Protein AF-0000000066077209 (afdb_homodimer)

Secondary structure (DSSP, 8-state):
----EE--HHHHHHHHHH-SEEEE--BTTTEETTEEPTTHHHHHHHHHHTT-EEEEEE---SS-HHHHHHHHHHTT--S--GGGEEEHHHHHHHHHHHHHSSSGGG--EEEEES-HHHHHHHHHTT-EETT-TTS-TT--PPEEEEEE---TT-BHHHHHHHHHHHTSTTSEEEES----EEE-TTS-EEE-HHHHHHHHHHHHT-PPEE-STTSTHHHHHHHTTS---GGGEEEEES-IIIIIHHHHHTT-EEEEETTSS--HHHHHHHHHTT-GGGS-SEEES-GGGGGGGT--/----EE--HHHHHHHHHH-SEEEE--BTTTEETTEEPTTHHHHHHHHHHTT-EEEEEE---SS-HHHHHHHHHHTT--S--GGGEEEHHHHHHHHHHHHHSSSGGG--EEEEES-HHHHHHHHHTT-EETT-TTS-TT--PPEEEEEE---TT-BHHHHHHHHHHHTSTTSEEEES----EEE-TTS-EEE-HHHHHHHHHHHHT-PPEE-STTSTHHHHHHHTTS---GGGEEEEES-IIIIIHHHHHTT-EEEEETTSS--HHHHHHHHHTT-GGGS-SEEESSGGGGGGGT--

GO terms:
  GO:0004721 phosphoprotein phosphatase activity (F, IDA)
  GO:0005829 cytosol (C, IDA)
  GO:0006470 protein dephosphorylation (P, IDA)
  GO:0004722 protein serine/threonine phosphatase activity (F, EXP)

Structure (mmCIF, N/CA/C/O backbone):
data_AF-0000000066077209-model_v1
#
loop_
_entity.id
_entity.type
_entity.pdbx_description
1 polymer Chronophin
#
loop_
_atom_site.group_PDB
_atom_site.id
_atom_site.type_symbol
_atom_site.label_atom_id
_atom_site.label_alt_id
_atom_site.label_comp_id
_atom_site.label_asym_id
_atom_site.label_entity_id
_atom_site.label_seq_id
_atom_site.pdbx_PDB_ins_code
_atom_site.Cartn_x
_atom_site.Cartn_y
_atom_site.Cartn_z
_atom_site.occupancy
_atom_site.B_iso_or_equiv
_atom_site.auth_seq_id
_atom_site.auth_comp_id
_atom_site.auth_asym_id
_atom_site.auth_atom_id
_atom_site.pdbx_PDB_model_num
ATOM 1 N N . MET A 1 1 ? -8.75 -13.93 -30.781 1 67.38 1 MET A N 1
ATOM 2 C CA . MET A 1 1 ? -9.109 -12.914 -29.797 1 67.38 1 MET A CA 1
ATOM 3 C C . MET A 1 1 ? -9.945 -13.508 -28.672 1 67.38 1 MET A C 1
ATOM 5 O O . MET A 1 1 ? -10.75 -14.422 -28.906 1 67.38 1 MET A O 1
ATOM 9 N N . ALA A 1 2 ? -9.578 -13.07 -27.375 1 75.06 2 ALA A N 1
ATOM 10 C CA . ALA A 1 2 ? -10.312 -13.602 -26.234 1 75.06 2 ALA A CA 1
ATOM 11 C C . ALA A 1 2 ? -11.797 -13.266 -26.328 1 75.06 2 ALA A C 1
ATOM 13 O O . ALA A 1 2 ? -12.164 -12.141 -26.672 1 75.06 2 ALA A O 1
ATOM 14 N N . ARG A 1 3 ? -12.664 -14.234 -26.297 1 85.44 3 ARG A N 1
ATOM 15 C CA . ARG A 1 3 ? -14.102 -14.023 -26.438 1 85.44 3 ARG A CA 1
ATOM 16 C C . ARG A 1 3 ? -14.852 -14.594 -25.25 1 85.44 3 ARG A C 1
ATOM 18 O O . ARG A 1 3 ? -16.078 -14.547 -25.203 1 85.44 3 ARG A O 1
ATOM 25 N N . CYS A 1 4 ? -14.156 -15.18 -24.266 1 96.25 4 CYS A N 1
ATOM 26 C CA . CYS A 1 4 ? -14.805 -15.711 -23.062 1 96.25 4 CYS A CA 1
ATOM 27 C C . CYS A 1 4 ? -15.859 -16.75 -23.438 1 96.25 4 CYS A C 1
ATOM 29 O O . CYS A 1 4 ? -17.016 -16.656 -23.016 1 96.25 4 CYS A O 1
ATOM 31 N N . GLU A 1 5 ? -15.508 -17.672 -24.266 1 97.19 5 GLU A N 1
ATOM 32 C CA . GLU A 1 5 ? -16.422 -18.703 -24.766 1 97.19 5 GLU A CA 1
ATOM 33 C C . GLU A 1 5 ? -16.453 -19.906 -23.828 1 97.19 5 GLU A C 1
ATOM 35 O O . GLU A 1 5 ? -15.414 -20.297 -23.266 1 97.19 5 GLU A O 1
ATOM 40 N N . ARG A 1 6 ? -17.672 -20.453 -23.656 1 97.44 6 ARG A N 1
ATOM 41 C CA . ARG A 1 6 ? -17.734 -21.703 -22.906 1 97.44 6 ARG A CA 1
ATOM 42 C C . ARG A 1 6 ? -17.047 -22.828 -23.656 1 97.44 6 ARG A C 1
ATOM 44 O O . ARG A 1 6 ? -17.312 -23.047 -24.844 1 97.44 6 ARG A O 1
ATOM 51 N N . LEU A 1 7 ? -16.156 -23.484 -22.984 1 97.75 7 LEU A N 1
ATOM 52 C CA . LEU A 1 7 ? -15.406 -24.578 -23.594 1 97.75 7 LEU A CA 1
ATOM 53 C C . LEU A 1 7 ? -16.156 -25.906 -23.469 1 97.75 7 LEU A C 1
ATOM 55 O O . LEU A 1 7 ? -16.203 -26.469 -22.375 1 97.75 7 LEU A O 1
ATOM 59 N N . ARG A 1 8 ? -16.703 -26.391 -24.578 1 95.88 8 ARG A N 1
ATOM 60 C CA . ARG A 1 8 ? -17.469 -27.625 -24.594 1 95.88 8 ARG A CA 1
ATOM 61 C C . ARG A 1 8 ? -17.531 -28.219 -26 1 95.88 8 ARG A C 1
ATOM 63 O O . ARG A 1 8 ? -17.125 -27.578 -26.969 1 95.88 8 ARG A O 1
ATOM 70 N N . GLY A 1 9 ? -17.891 -29.484 -26.031 1 94.44 9 GLY A N 1
ATOM 71 C CA . GLY A 1 9 ? -18.141 -30.125 -27.297 1 94.44 9 GLY A CA 1
ATOM 72 C C . GLY A 1 9 ? -16.906 -30.188 -28.188 1 94.44 9 GLY A C 1
ATOM 73 O O . GLY A 1 9 ? -15.844 -30.625 -27.75 1 94.44 9 GLY A O 1
ATOM 74 N N . ALA A 1 10 ? -17.094 -29.797 -29.438 1 94.38 10 ALA A N 1
ATOM 75 C CA . ALA A 1 10 ? -16.031 -29.906 -30.438 1 94.38 10 ALA A CA 1
ATOM 76 C C . ALA A 1 10 ? -14.867 -28.984 -30.109 1 94.38 10 ALA A C 1
ATOM 78 O O . ALA A 1 10 ? -13.703 -29.344 -30.297 1 94.38 10 ALA A O 1
ATOM 79 N N . ALA A 1 11 ? -15.234 -27.875 -29.609 1 95 11 ALA A N 1
ATOM 80 C CA . ALA A 1 11 ? -14.188 -26.922 -29.25 1 95 11 ALA A CA 1
ATOM 81 C C . ALA A 1 11 ? -13.297 -27.484 -28.141 1 95 11 ALA A C 1
ATOM 83 O O . ALA A 1 11 ? -12.078 -27.297 -28.172 1 95 11 ALA A O 1
ATOM 84 N N . LEU A 1 12 ? -13.922 -28.078 -27.188 1 97.12 12 LEU A N 1
ATOM 85 C CA . LEU A 1 12 ? -13.195 -28.688 -26.078 1 97.12 12 LEU A CA 1
ATOM 86 C C . LEU A 1 12 ? -12.242 -29.766 -26.578 1 97.12 12 LEU A C 1
ATOM 88 O O . LEU A 1 12 ? -11.07 -29.797 -26.188 1 97.12 12 LEU A O 1
ATOM 92 N N . ARG A 1 13 ? -12.719 -30.625 -27.438 1 96.06 13 ARG A N 1
ATOM 93 C CA . ARG A 1 13 ? -11.891 -31.703 -28 1 96.06 13 ARG A CA 1
ATOM 94 C C . ARG A 1 13 ? -10.719 -31.125 -28.781 1 96.06 13 ARG A C 1
ATOM 96 O O . ARG A 1 13 ? -9.594 -31.625 -28.688 1 96.06 13 ARG A O 1
ATOM 103 N N . ASP A 1 14 ? -11.023 -30.094 -29.484 1 96.19 14 ASP A N 1
ATOM 104 C CA . ASP A 1 14 ? -9.984 -29.469 -30.312 1 96.19 14 ASP A CA 1
ATOM 105 C C . ASP A 1 14 ? -8.93 -28.797 -29.438 1 96.19 14 ASP A C 1
ATOM 107 O O . ASP A 1 14 ? -7.73 -29.047 -29.609 1 96.19 14 ASP A O 1
ATOM 111 N N . VAL A 1 15 ? -9.336 -28 -28.5 1 96.75 15 VAL A N 1
ATOM 112 C CA . VAL A 1 15 ? -8.453 -27.203 -27.656 1 96.75 15 VAL A CA 1
ATOM 113 C C . VAL A 1 15 ? -7.602 -28.125 -26.781 1 96.75 15 VAL A C 1
ATOM 115 O O . VAL A 1 15 ? -6.375 -27.984 -26.734 1 96.75 15 VAL A O 1
ATOM 118 N N . VAL A 1 16 ? -8.25 -29.062 -26.125 1 97.06 16 VAL A N 1
ATOM 119 C CA . VAL A 1 16 ? -7.531 -29.984 -25.234 1 97.06 16 VAL A CA 1
ATOM 120 C C . VAL A 1 16 ? -6.695 -30.953 -26.078 1 97.06 16 VAL A C 1
ATOM 122 O O . VAL A 1 16 ? -5.562 -31.281 -25.703 1 97.06 16 VAL A O 1
ATOM 125 N N . GLY A 1 17 ? -7.266 -31.375 -27.172 1 94.94 17 GLY A N 1
ATOM 126 C CA . GLY A 1 17 ? -6.559 -32.281 -28.047 1 94.94 17 GLY A CA 1
ATOM 127 C C . GLY A 1 17 ? -5.27 -31.719 -28.609 1 94.94 17 GLY A C 1
ATOM 128 O O . GLY A 1 17 ? -4.258 -32.406 -28.688 1 94.94 17 GLY A O 1
ATOM 129 N N . ARG A 1 18 ? -5.273 -30.5 -28.938 1 94.56 18 ARG A N 1
ATOM 130 C CA . ARG A 1 18 ? -4.125 -29.844 -29.562 1 94.56 18 ARG A CA 1
ATOM 131 C C . ARG A 1 18 ? -3.08 -29.453 -28.516 1 94.56 18 ARG A C 1
ATOM 133 O O . ARG A 1 18 ? -1.914 -29.25 -28.859 1 94.56 18 ARG A O 1
ATOM 140 N N . ALA A 1 19 ? -3.463 -29.375 -27.328 1 96.62 19 ALA A N 1
ATOM 141 C CA . ALA A 1 19 ? -2.561 -28.906 -26.281 1 96.62 19 ALA A CA 1
ATOM 142 C C . ALA A 1 19 ? -1.495 -29.953 -25.969 1 96.62 19 ALA A C 1
ATOM 144 O O . ALA A 1 19 ? -1.802 -31.141 -25.844 1 96.62 19 ALA A O 1
ATOM 145 N N . GLN A 1 20 ? -0.285 -29.5 -25.891 1 96.06 20 GLN A N 1
ATOM 146 C CA . GLN A 1 20 ? 0.815 -30.359 -25.469 1 96.06 20 GLN A CA 1
ATOM 147 C C . GLN A 1 20 ? 0.971 -30.344 -23.953 1 96.06 20 GLN A C 1
ATOM 149 O O . GLN A 1 20 ? 1.479 -31.312 -23.359 1 96.06 20 GLN A O 1
ATOM 154 N N . GLY A 1 21 ? 0.59 -29.266 -23.359 1 96.19 21 GLY A N 1
ATOM 155 C CA . GLY A 1 21 ? 0.681 -29.141 -21.906 1 96.19 21 GLY A CA 1
ATOM 156 C C . GLY A 1 21 ? -0.382 -28.234 -21.328 1 96.19 21 GLY A C 1
ATOM 157 O O . GLY A 1 21 ? -1.05 -27.5 -22.062 1 96.19 21 GLY A O 1
ATOM 158 N N . VAL A 1 22 ? -0.542 -28.391 -20.047 1 98.31 22 VAL A N 1
ATOM 159 C CA . VAL A 1 22 ? -1.493 -27.578 -19.297 1 98.31 22 VAL A CA 1
ATOM 160 C C . VAL A 1 22 ? -0.833 -27.047 -18.031 1 98.31 22 VAL A C 1
ATOM 162 O O . VAL A 1 22 ? -0.241 -27.812 -17.266 1 98.31 22 VAL A O 1
ATOM 165 N N . LEU A 1 23 ? -0.797 -25.703 -17.844 1 98.75 23 LEU A N 1
ATOM 166 C CA . LEU A 1 23 ? -0.472 -25.078 -16.562 1 98.75 23 LEU A CA 1
ATOM 167 C C . LEU A 1 23 ? -1.729 -24.875 -15.727 1 98.75 23 LEU A C 1
ATOM 169 O O . LEU A 1 23 ? -2.727 -24.344 -16.219 1 98.75 23 LEU A O 1
ATOM 173 N N . PHE A 1 24 ? -1.7 -25.328 -14.492 1 98.81 24 PHE A N 1
ATOM 174 C CA . PHE A 1 24 ? -2.828 -25.156 -13.578 1 98.81 24 PHE A CA 1
ATOM 175 C C . PHE A 1 24 ? -2.457 -24.25 -12.422 1 98.81 24 PHE A C 1
ATOM 177 O O . PHE A 1 24 ? -1.438 -24.453 -11.758 1 98.81 24 PHE A O 1
ATOM 184 N N . ASP A 1 25 ? -3.262 -23.188 -12.188 1 98.62 25 ASP A N 1
ATOM 185 C CA . ASP A 1 25 ? -3.289 -22.641 -10.836 1 98.62 25 ASP A CA 1
ATOM 186 C C . ASP A 1 25 ? -3.758 -23.688 -9.828 1 98.62 25 ASP A C 1
ATOM 188 O O . ASP A 1 25 ? -4.398 -24.672 -10.203 1 98.62 25 ASP A O 1
ATOM 192 N N . CYS A 1 26 ? -3.48 -23.453 -8.555 1 97.81 26 CYS A N 1
ATOM 193 C CA . CYS A 1 26 ? -3.795 -24.469 -7.555 1 97.81 26 CYS A CA 1
ATOM 194 C C . CYS A 1 26 ? -5.051 -24.109 -6.781 1 97.81 26 CYS A C 1
ATOM 196 O O . CYS A 1 26 ? -6.121 -24.672 -7.004 1 97.81 26 CYS A O 1
ATOM 198 N N . ASN A 1 27 ? -4.969 -23.047 -5.961 1 95.94 27 ASN A N 1
ATOM 199 C CA . ASN A 1 27 ? -6.098 -22.625 -5.137 1 95.94 27 ASN A CA 1
ATOM 200 C C . ASN A 1 27 ? -7.266 -22.141 -5.992 1 95.94 27 ASN A C 1
ATOM 202 O O . ASN A 1 27 ? -7.09 -21.297 -6.875 1 95.94 27 ASN A O 1
ATOM 206 N N . GLY A 1 28 ? -8.414 -22.734 -5.762 1 96.19 28 GLY A N 1
ATOM 207 C CA . GLY A 1 28 ? -9.609 -22.359 -6.504 1 96.19 28 GLY A CA 1
ATOM 208 C C . GLY A 1 28 ? -9.773 -23.125 -7.801 1 96.19 28 GLY A C 1
ATOM 209 O O . GLY A 1 28 ? -10.812 -23.031 -8.453 1 96.19 28 GLY A O 1
ATOM 210 N N . VAL A 1 29 ? -8.727 -23.891 -8.125 1 98.38 29 VAL A N 1
ATOM 211 C CA . VAL A 1 29 ? -8.719 -24.641 -9.383 1 98.38 29 VAL A CA 1
ATOM 212 C C . VAL A 1 29 ? -8.625 -26.141 -9.086 1 98.38 29 VAL A C 1
ATOM 214 O O . VAL A 1 29 ? -9.523 -26.906 -9.445 1 98.38 29 VAL A O 1
ATOM 217 N N . LEU A 1 30 ? -7.613 -26.516 -8.391 1 98.19 30 LEU A N 1
ATOM 218 C CA . LEU A 1 30 ? -7.406 -27.906 -8.039 1 98.19 30 LEU A CA 1
ATOM 219 C C . LEU A 1 30 ? -8.078 -28.234 -6.707 1 98.19 30 LEU A C 1
ATOM 221 O O . LEU A 1 30 ? -8.57 -29.359 -6.512 1 98.19 30 LEU A O 1
ATOM 225 N N . TRP A 1 31 ? -8.078 -27.25 -5.836 1 96.81 31 TRP A N 1
ATOM 226 C CA . TRP A 1 31 ? -8.703 -27.438 -4.531 1 96.81 31 TRP A CA 1
ATOM 227 C C . TRP A 1 31 ? -9.25 -26.125 -3.988 1 96.81 31 TRP A C 1
ATOM 229 O O . TRP A 1 31 ? -8.898 -25.047 -4.469 1 96.81 31 TRP A O 1
ATOM 239 N N . ASN A 1 32 ? -10.109 -26.156 -3.07 1 94 32 ASN A N 1
ATOM 240 C CA . ASN A 1 32 ? -10.617 -25.094 -2.209 1 94 32 ASN A CA 1
ATOM 241 C C . ASN A 1 32 ? -10.422 -25.438 -0.733 1 94 32 ASN A C 1
ATOM 243 O O . ASN A 1 32 ? -11.016 -26.375 -0.223 1 94 32 ASN A O 1
ATOM 247 N N . GLY A 1 33 ? -9.609 -24.609 -0.107 1 90.06 33 GLY A N 1
ATOM 248 C CA . GLY A 1 33 ? -9.258 -24.984 1.253 1 90.06 33 GLY A CA 1
ATOM 249 C C . GLY A 1 33 ? -8.547 -26.328 1.341 1 90.06 33 GLY A C 1
ATOM 250 O O . GLY A 1 33 ? -7.523 -26.531 0.681 1 90.06 33 GLY A O 1
ATOM 251 N N . GLU A 1 34 ? -9.18 -27.266 2.068 1 90.62 34 GLU A N 1
ATOM 252 C CA . GLU A 1 34 ? -8.547 -28.562 2.285 1 90.62 34 GLU A CA 1
ATOM 253 C C . GLU A 1 34 ? -9.25 -29.672 1.495 1 90.62 34 GLU A C 1
ATOM 255 O O . GLU A 1 34 ? -9.125 -30.844 1.823 1 90.62 34 GLU A O 1
ATOM 260 N N . ARG A 1 35 ? -9.992 -29.234 0.489 1 93.69 35 ARG A N 1
ATOM 261 C CA . ARG A 1 35 ? -10.719 -30.219 -0.304 1 93.69 35 ARG A CA 1
ATOM 262 C C . ARG A 1 35 ? -10.398 -30.062 -1.788 1 93.69 35 ARG A C 1
ATOM 264 O O . ARG A 1 35 ? -10.43 -28.969 -2.332 1 93.69 35 ARG A O 1
ATOM 271 N N . ALA A 1 36 ? -10.109 -31.141 -2.385 1 97.75 36 ALA A N 1
ATOM 272 C CA . ALA A 1 36 ? -9.898 -31.141 -3.83 1 97.75 36 ALA A CA 1
ATOM 273 C C . ALA A 1 36 ? -11.18 -30.75 -4.574 1 97.75 36 ALA A C 1
ATOM 275 O O . ALA A 1 36 ? -12.273 -31.141 -4.168 1 97.75 36 ALA A O 1
ATOM 276 N N . VAL A 1 37 ? -11.023 -30.031 -5.598 1 97.62 37 VAL A N 1
ATOM 277 C CA . VAL A 1 37 ? -12.148 -29.812 -6.504 1 97.62 37 VAL A CA 1
ATOM 278 C C . VAL A 1 37 ? -12.602 -31.156 -7.09 1 97.62 37 VAL A C 1
ATOM 280 O O . VAL A 1 37 ? -11.781 -31.938 -7.57 1 97.62 37 VAL A O 1
ATOM 283 N N . PRO A 1 38 ? -13.898 -31.453 -7.023 1 97.44 38 PRO A N 1
ATOM 284 C CA . PRO A 1 38 ? -14.375 -32.75 -7.539 1 97.44 38 PRO A CA 1
ATOM 285 C C . PRO A 1 38 ? -13.953 -33 -8.984 1 97.44 38 PRO A C 1
ATOM 287 O O . PRO A 1 38 ? -14.164 -32.156 -9.852 1 97.44 38 PRO A O 1
ATOM 290 N N . GLY A 1 39 ? -13.289 -34.156 -9.211 1 97.44 39 GLY A N 1
ATOM 291 C CA . GLY A 1 39 ? -12.875 -34.531 -10.555 1 97.44 39 GLY A CA 1
ATOM 292 C C . GLY A 1 39 ? -11.461 -34.125 -10.891 1 97.44 39 GLY A C 1
ATOM 293 O O . GLY A 1 39 ? -10.898 -34.531 -11.898 1 97.44 39 GLY A O 1
ATOM 294 N N . ALA A 1 40 ? -10.859 -33.312 -10.062 1 98.12 40 ALA A N 1
ATOM 295 C CA . ALA A 1 40 ? -9.547 -32.75 -10.359 1 98.12 40 ALA A CA 1
ATOM 296 C C . ALA A 1 40 ? -8.477 -33.844 -10.375 1 98.12 40 ALA A C 1
ATOM 298 O O . ALA A 1 40 ? -7.688 -33.906 -11.32 1 98.12 40 ALA A O 1
ATOM 299 N N . PRO A 1 41 ? -8.438 -34.719 -9.336 1 97.62 41 PRO A N 1
ATOM 300 C CA . PRO A 1 41 ? -7.426 -35.781 -9.383 1 97.62 41 PRO A CA 1
ATOM 301 C C . PRO A 1 41 ? -7.566 -36.688 -10.609 1 97.62 41 PRO A C 1
ATOM 303 O O . PRO A 1 41 ? -6.566 -37.031 -11.242 1 97.62 41 PRO A O 1
ATOM 306 N N . GLU A 1 42 ? -8.797 -37 -10.938 1 97.06 42 GLU A N 1
ATOM 307 C CA . GLU A 1 42 ? -9.062 -37.844 -12.102 1 97.06 42 GLU A CA 1
ATOM 308 C C . GLU A 1 42 ? -8.625 -37.156 -13.391 1 97.06 42 GLU A C 1
ATOM 310 O O . GLU A 1 42 ? -8.062 -37.812 -14.281 1 97.06 42 GLU A O 1
ATOM 315 N N . LEU A 1 43 ? -8.93 -35.906 -13.492 1 97.44 43 LEU A N 1
ATOM 316 C CA . LEU A 1 43 ? -8.516 -35.156 -14.672 1 97.44 43 LEU A CA 1
ATOM 317 C C . LEU A 1 43 ? -7.008 -35.219 -14.867 1 97.44 43 LEU A C 1
ATOM 319 O O . LEU A 1 43 ? -6.527 -35.438 -15.977 1 97.44 43 LEU A O 1
ATOM 323 N N . LEU A 1 44 ? -6.199 -34.969 -13.82 1 97.31 44 LEU A N 1
ATOM 324 C CA . LEU A 1 44 ? -4.746 -35 -13.922 1 97.31 44 LEU A CA 1
ATOM 325 C C . LEU A 1 44 ? -4.238 -36.344 -14.367 1 97.31 44 LEU A C 1
ATOM 327 O O . LEU A 1 44 ? -3.297 -36.438 -15.164 1 97.31 44 LEU A O 1
ATOM 331 N N . GLU A 1 45 ? -4.863 -37.406 -13.883 1 96.06 45 GLU A N 1
ATOM 332 C CA . GLU A 1 45 ? -4.504 -38.75 -14.297 1 96.06 45 GLU A CA 1
ATOM 333 C C . GLU A 1 45 ? -4.77 -38.969 -15.789 1 96.06 45 GLU A C 1
ATOM 335 O O . GLU A 1 45 ? -3.941 -39.531 -16.5 1 96.06 45 GLU A O 1
ATOM 340 N N . ARG A 1 46 ? -5.906 -38.531 -16.203 1 96 46 ARG A N 1
ATOM 341 C CA . ARG A 1 46 ? -6.277 -38.688 -17.609 1 96 46 ARG A CA 1
ATOM 342 C C . ARG A 1 46 ? -5.359 -37.875 -18.516 1 96 46 ARG A C 1
ATOM 344 O O . ARG A 1 46 ? -5.066 -38.312 -19.641 1 96 46 ARG A O 1
ATOM 351 N N . LEU A 1 47 ? -5.008 -36.688 -18.109 1 96.56 47 LEU A N 1
ATOM 352 C CA . LEU A 1 47 ? -4.074 -35.875 -18.875 1 96.56 47 LEU A CA 1
ATOM 353 C C . LEU A 1 47 ? -2.729 -36.594 -19.016 1 96.56 47 LEU A C 1
ATOM 355 O O . LEU A 1 47 ? -2.141 -36.594 -20.094 1 96.56 47 LEU A O 1
ATOM 359 N N . ALA A 1 48 ? -2.283 -37.156 -17.906 1 95.06 48 ALA A N 1
ATOM 360 C CA . ALA A 1 48 ? -1.029 -37.906 -17.922 1 95.06 48 ALA A CA 1
ATOM 361 C C . ALA A 1 48 ? -1.113 -39.094 -18.875 1 95.06 48 ALA A C 1
ATOM 363 O O . ALA A 1 48 ? -0.177 -39.375 -19.641 1 95.06 48 ALA A O 1
ATOM 364 N N . GLN A 1 49 ? -2.242 -39.781 -18.844 1 94.38 49 GLN A N 1
ATOM 365 C CA . GLN A 1 49 ? -2.459 -40.938 -19.719 1 94.38 49 GLN A CA 1
ATOM 366 C C . GLN A 1 49 ? -2.465 -40.5 -21.188 1 94.38 49 GLN A C 1
ATOM 368 O O . GLN A 1 49 ? -2.027 -41.25 -22.062 1 94.38 49 GLN A O 1
ATOM 373 N N . ALA A 1 50 ? -2.914 -39.344 -21.422 1 94.88 50 ALA A N 1
ATOM 374 C CA . ALA A 1 50 ? -2.982 -38.844 -22.781 1 94.88 50 ALA A CA 1
ATOM 375 C C . ALA A 1 50 ? -1.636 -38.25 -23.219 1 94.88 50 ALA A C 1
ATOM 377 O O . ALA A 1 50 ? -1.503 -37.75 -24.328 1 94.88 50 ALA A O 1
ATOM 378 N N . GLY A 1 51 ? -0.622 -38.281 -22.328 1 93.25 51 GLY A N 1
ATOM 379 C CA . GLY A 1 51 ? 0.722 -37.844 -22.656 1 93.25 51 GLY A CA 1
ATOM 380 C C . GLY A 1 51 ? 0.882 -36.344 -22.578 1 93.25 51 GLY A C 1
ATOM 381 O O . GLY A 1 51 ? 1.82 -35.781 -23.156 1 93.25 51 GLY A O 1
ATOM 382 N N . LYS A 1 52 ? -0.03 -35.688 -21.938 1 95 52 LYS A N 1
ATOM 383 C CA . LYS A 1 52 ? 0.052 -34.219 -21.812 1 95 52 LYS A CA 1
ATOM 384 C C . LYS A 1 52 ? 0.837 -33.812 -20.578 1 95 52 LYS A C 1
ATOM 386 O O . LYS A 1 52 ? 0.673 -34.406 -19.5 1 95 52 LYS A O 1
ATOM 391 N N . ALA A 1 53 ? 1.722 -32.875 -20.75 1 94.56 53 ALA A N 1
ATOM 392 C CA . ALA A 1 53 ? 2.502 -32.344 -19.625 1 94.56 53 ALA A CA 1
ATOM 393 C C . ALA A 1 53 ? 1.647 -31.453 -18.734 1 94.56 53 ALA A C 1
ATOM 395 O O . ALA A 1 53 ? 0.902 -30.609 -19.219 1 94.56 53 ALA A O 1
ATOM 396 N N . THR A 1 54 ? 1.688 -31.734 -17.422 1 97 54 THR A N 1
ATOM 397 C CA . THR A 1 54 ? 0.972 -30.906 -16.469 1 97 54 THR A CA 1
ATOM 398 C C . THR A 1 54 ? 1.946 -30.219 -15.508 1 97 54 THR A C 1
ATOM 400 O O . THR A 1 54 ? 2.812 -30.859 -14.922 1 97 54 THR A O 1
ATOM 403 N N . LEU A 1 55 ? 1.898 -28.906 -15.422 1 97.94 55 LEU A N 1
ATOM 404 C CA . LEU A 1 55 ? 2.682 -28.109 -14.492 1 97.94 55 LEU A CA 1
ATOM 405 C C . LEU A 1 55 ? 1.771 -27.266 -13.602 1 97.94 55 LEU A C 1
ATOM 407 O O . LEU A 1 55 ? 0.666 -26.891 -14.008 1 97.94 55 LEU A O 1
ATOM 411 N N . PHE A 1 56 ? 2.203 -26.984 -12.406 1 98.38 56 PHE A N 1
ATOM 412 C CA . PHE A 1 56 ? 1.391 -26.281 -11.414 1 98.38 56 PHE A CA 1
ATOM 413 C C . PHE A 1 56 ? 2.043 -24.969 -11.008 1 98.38 56 PHE A C 1
ATOM 415 O O . PHE A 1 56 ? 3.205 -24.953 -10.602 1 98.38 56 PHE A O 1
ATOM 422 N N . VAL A 1 57 ? 1.29 -23.906 -11.141 1 98.44 57 VAL A N 1
ATOM 423 C CA . VAL A 1 57 ? 1.806 -22.562 -10.883 1 98.44 57 VAL A CA 1
ATOM 424 C C . VAL A 1 57 ? 0.99 -21.891 -9.781 1 98.44 57 VAL A C 1
ATOM 426 O O . VAL A 1 57 ? -0.224 -21.719 -9.914 1 98.44 57 VAL A O 1
ATOM 429 N N . SER A 1 58 ? 1.628 -21.5 -8.695 1 97.81 58 SER A N 1
ATOM 430 C CA . SER A 1 58 ? 0.933 -20.953 -7.531 1 97.81 58 SER A CA 1
ATOM 431 C C . SER A 1 58 ? 1.614 -19.703 -7.02 1 97.81 58 SER A C 1
ATOM 433 O O . SER A 1 58 ? 2.83 -19.688 -6.812 1 97.81 58 SER A O 1
ATOM 435 N N . ASN A 1 59 ? 0.837 -18.656 -6.754 1 97.94 59 ASN A N 1
ATOM 436 C CA . ASN A 1 59 ? 1.344 -17.438 -6.117 1 97.94 59 ASN A CA 1
ATOM 437 C C . ASN A 1 59 ? 1.552 -17.641 -4.617 1 97.94 59 ASN A C 1
ATOM 439 O O . ASN A 1 59 ? 2.182 -16.812 -3.959 1 97.94 59 ASN A O 1
ATOM 443 N N . ASN A 1 60 ? 1.067 -18.75 -4.125 1 94.44 60 ASN A N 1
ATOM 444 C CA . ASN A 1 60 ? 1.188 -19 -2.693 1 94.44 60 ASN A CA 1
ATOM 445 C C . ASN A 1 60 ? 2.639 -19.234 -2.285 1 94.44 60 ASN A C 1
ATOM 447 O O . ASN A 1 60 ? 3.322 -20.094 -2.861 1 94.44 60 ASN A O 1
ATOM 451 N N . SER A 1 61 ? 3.027 -18.453 -1.296 1 96 61 SER A N 1
ATOM 452 C CA . SER A 1 61 ? 4.422 -18.547 -0.874 1 96 61 SER A CA 1
ATOM 453 C C . SER A 1 61 ? 4.539 -19.125 0.534 1 96 61 SER A C 1
ATOM 455 O O . SER A 1 61 ? 5.59 -19.016 1.17 1 96 61 SER A O 1
ATOM 457 N N . ARG A 1 62 ? 3.52 -19.688 1.07 1 94.75 62 ARG A N 1
ATOM 458 C CA . ARG A 1 62 ? 3.471 -20.141 2.457 1 94.75 62 ARG A CA 1
ATOM 459 C C . ARG A 1 62 ? 4.199 -21.469 2.629 1 94.75 62 ARG A C 1
ATOM 461 O O . ARG A 1 62 ? 4.547 -21.844 3.746 1 94.75 62 ARG A O 1
ATOM 468 N N . ARG A 1 63 ? 4.422 -22.156 1.53 1 93.69 63 ARG A N 1
ATOM 469 C CA . ARG A 1 63 ? 4.969 -23.516 1.634 1 93.69 63 ARG A CA 1
ATOM 470 C C . ARG A 1 63 ? 6.176 -23.688 0.723 1 93.69 63 ARG A C 1
ATOM 472 O O . ARG A 1 63 ? 6.176 -23.219 -0.416 1 93.69 63 ARG A O 1
ATOM 479 N N . ALA A 1 64 ? 7.102 -24.406 1.318 1 94.81 64 ALA A N 1
ATOM 480 C CA . ALA A 1 64 ? 8.195 -24.859 0.464 1 94.81 64 ALA A CA 1
ATOM 481 C C . ALA A 1 64 ? 7.742 -26 -0.438 1 94.81 64 ALA A C 1
ATOM 483 O O . ALA A 1 64 ? 6.703 -26.625 -0.195 1 94.81 64 ALA A O 1
ATOM 484 N N . ARG A 1 65 ? 8.531 -26.297 -1.434 1 94.25 65 ARG A N 1
ATOM 485 C CA . ARG A 1 65 ? 8.164 -27.25 -2.473 1 94.25 65 ARG A CA 1
ATOM 486 C C . ARG A 1 65 ? 7.855 -28.625 -1.875 1 94.25 65 ARG A C 1
ATOM 488 O O . ARG A 1 65 ? 6.852 -29.234 -2.221 1 94.25 65 ARG A O 1
ATOM 495 N N . PRO A 1 66 ? 8.633 -29.125 -0.873 1 93.25 66 PRO A N 1
ATOM 496 C CA . PRO A 1 66 ? 8.289 -30.438 -0.309 1 93.25 66 PRO A CA 1
ATOM 497 C C . PRO A 1 66 ? 6.938 -30.438 0.396 1 93.25 66 PRO A C 1
ATOM 499 O O . PRO A 1 66 ? 6.168 -31.391 0.264 1 93.25 66 PRO A O 1
ATOM 502 N N . GLU A 1 67 ? 6.695 -29.375 1.113 1 94.25 67 GLU A N 1
ATOM 503 C CA . GLU A 1 67 ? 5.41 -29.266 1.795 1 94.25 67 GLU A CA 1
ATOM 504 C C . GLU A 1 67 ? 4.262 -29.156 0.794 1 94.25 67 GLU A C 1
ATOM 506 O O . GLU A 1 67 ? 3.176 -29.688 1.023 1 94.25 67 GLU A O 1
ATOM 511 N N . LEU A 1 68 ? 4.469 -28.453 -0.225 1 94.31 68 LEU A N 1
ATOM 512 C CA . LEU A 1 68 ? 3.461 -28.312 -1.271 1 94.31 68 LEU A CA 1
ATOM 513 C C . LEU A 1 68 ? 3.178 -29.656 -1.935 1 94.31 68 LEU A C 1
ATOM 515 O O . LEU A 1 68 ? 2.02 -30 -2.182 1 94.31 68 LEU A O 1
ATOM 519 N N . ALA A 1 69 ? 4.203 -30.438 -2.207 1 95.31 69 ALA A N 1
ATOM 520 C CA . ALA A 1 69 ? 4.047 -31.766 -2.779 1 95.31 69 ALA A CA 1
ATOM 521 C C . ALA A 1 69 ? 3.236 -32.688 -1.855 1 95.31 69 ALA A C 1
ATOM 523 O O . ALA A 1 69 ? 2.371 -33.438 -2.314 1 95.31 69 ALA A O 1
ATOM 524 N N . LEU A 1 70 ? 3.543 -32.562 -0.599 1 94.81 70 LEU A N 1
ATOM 525 C CA . LEU A 1 70 ? 2.805 -33.344 0.383 1 94.81 70 LEU A CA 1
ATOM 526 C C . LEU A 1 70 ? 1.327 -32.969 0.38 1 94.81 70 LEU A C 1
ATOM 528 O O . LEU A 1 70 ? 0.463 -33.812 0.551 1 94.81 70 LEU A O 1
ATOM 532 N N . ARG A 1 71 ? 1.061 -31.703 0.216 1 95.25 71 ARG A N 1
ATOM 533 C CA . ARG A 1 71 ? -0.331 -31.266 0.155 1 95.25 71 ARG A CA 1
ATOM 534 C C . ARG A 1 71 ? -1.046 -31.875 -1.044 1 95.25 71 ARG A C 1
ATOM 536 O O . ARG A 1 71 ? -2.18 -32.344 -0.924 1 95.25 71 ARG A O 1
ATOM 543 N N . PHE A 1 72 ? -0.398 -31.891 -2.203 1 96.88 72 PHE A N 1
ATOM 544 C CA . PHE A 1 72 ? -0.963 -32.531 -3.385 1 96.88 72 PHE A CA 1
ATOM 545 C C . PHE A 1 72 ? -1.328 -33.969 -3.096 1 96.88 72 PHE A C 1
ATOM 547 O O . PHE A 1 72 ? -2.441 -34.406 -3.393 1 96.88 72 PHE A O 1
ATOM 554 N N . ALA A 1 73 ? -0.434 -34.656 -2.445 1 95.75 73 ALA A N 1
ATOM 555 C CA . ALA A 1 73 ? -0.651 -36.062 -2.125 1 95.75 73 ALA A CA 1
ATOM 556 C C . ALA A 1 73 ? -1.835 -36.219 -1.178 1 95.75 73 ALA A C 1
ATOM 558 O O . ALA A 1 73 ? -2.697 -37.094 -1.398 1 95.75 73 ALA A O 1
ATOM 559 N N . ARG A 1 74 ? -1.894 -35.406 -0.235 1 95.88 74 ARG A N 1
ATOM 560 C CA . ARG A 1 74 ? -2.951 -35.469 0.769 1 95.88 74 ARG A CA 1
ATOM 561 C C . ARG A 1 74 ? -4.316 -35.219 0.141 1 95.88 74 ARG A C 1
ATOM 563 O O . ARG A 1 74 ? -5.324 -35.781 0.59 1 95.88 74 ARG A O 1
ATOM 570 N N . LEU A 1 75 ? -4.336 -34.438 -0.879 1 96.94 75 LEU A N 1
ATOM 571 C CA . LEU A 1 75 ? -5.602 -34.062 -1.505 1 96.94 75 LEU A CA 1
ATOM 572 C C . LEU A 1 75 ? -5.969 -35.031 -2.617 1 96.94 75 LEU A C 1
ATOM 574 O O . LEU A 1 75 ? -6.941 -34.812 -3.342 1 96.94 75 LEU A O 1
ATOM 578 N N . GLY A 1 76 ? -5.148 -36.062 -2.834 1 96.38 76 GLY A N 1
ATOM 579 C CA . GLY A 1 76 ? -5.516 -37.156 -3.729 1 96.38 76 GLY A CA 1
ATOM 580 C C . GLY A 1 76 ? -4.875 -37.031 -5.098 1 96.38 76 GLY A C 1
ATOM 581 O O . GLY A 1 76 ? -5.254 -37.75 -6.027 1 96.38 76 GLY A O 1
ATOM 582 N N . PHE A 1 77 ? -3.99 -36.094 -5.176 1 96.56 77 PHE A N 1
ATOM 583 C CA . PHE A 1 77 ? -3.2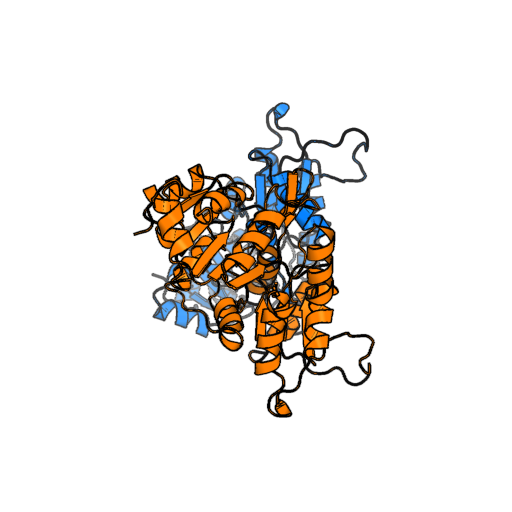62 -35.969 -6.43 1 96.56 77 PHE A CA 1
ATOM 584 C C . PHE A 1 77 ? -2.027 -36.844 -6.434 1 96.56 77 PHE A C 1
ATOM 586 O O . PHE A 1 77 ? -0.982 -36.469 -5.895 1 96.56 77 PHE A O 1
ATOM 593 N N . GLY A 1 78 ? -2.16 -38.031 -6.98 1 89.5 78 GLY A N 1
ATOM 594 C CA . GLY A 1 78 ? -1.073 -39 -6.984 1 89.5 78 GLY A CA 1
ATOM 595 C C . GLY A 1 78 ? -0.188 -38.906 -8.211 1 89.5 78 GLY A C 1
ATOM 596 O O . GLY A 1 78 ? -0.586 -38.312 -9.227 1 89.5 78 GLY A O 1
ATOM 597 N N . GLY A 1 79 ? 1.061 -39.312 -8.062 1 86.75 79 GLY A N 1
ATOM 598 C CA . GLY A 1 79 ? 1.937 -39.469 -9.211 1 86.75 79 GLY A CA 1
ATOM 599 C C . GLY A 1 79 ? 2.643 -38.188 -9.617 1 86.75 79 GLY A C 1
ATOM 600 O O . GLY A 1 79 ? 3.281 -38.156 -10.672 1 86.75 79 GLY A O 1
ATOM 601 N N . LEU A 1 80 ? 2.473 -37.188 -8.875 1 90.5 80 LEU A N 1
ATOM 602 C CA . LEU A 1 80 ? 3.078 -35.906 -9.242 1 90.5 80 LEU A CA 1
ATOM 603 C C . LEU A 1 80 ? 4.527 -35.844 -8.766 1 90.5 80 LEU A C 1
ATOM 605 O O . LEU A 1 80 ? 4.859 -36.344 -7.691 1 90.5 80 LEU A O 1
ATOM 609 N N . ARG A 1 81 ? 5.355 -35.25 -9.617 1 91.88 81 ARG A N 1
ATOM 610 C CA . ARG A 1 81 ? 6.738 -34.969 -9.258 1 91.88 81 ARG A CA 1
ATOM 611 C C . ARG A 1 81 ? 6.887 -33.531 -8.766 1 91.88 81 ARG A C 1
ATOM 613 O O . ARG A 1 81 ? 6.25 -32.625 -9.297 1 91.88 81 ARG A O 1
ATOM 620 N N . SER A 1 82 ? 7.781 -33.406 -7.793 1 92.94 82 SER A N 1
ATOM 621 C CA . SER A 1 82 ? 7.988 -32.062 -7.207 1 92.94 82 SER A CA 1
ATOM 622 C C . SER A 1 82 ? 8.469 -31.078 -8.25 1 92.94 82 SER A C 1
ATOM 624 O O . SER A 1 82 ? 8.188 -29.875 -8.141 1 92.94 82 SER A O 1
ATOM 626 N N . GLU A 1 83 ? 9.102 -31.516 -9.281 1 94 83 GLU A N 1
ATOM 627 C CA . GLU A 1 83 ? 9.641 -30.641 -10.336 1 94 83 GLU A CA 1
ATOM 628 C C . GLU A 1 83 ? 8.523 -29.969 -11.125 1 94 83 GLU A C 1
ATOM 630 O O . GLU A 1 83 ? 8.758 -29 -11.836 1 94 83 GLU A O 1
ATOM 635 N N . GLN A 1 84 ? 7.305 -30.5 -10.992 1 96.19 84 GLN A N 1
ATOM 636 C CA . GLN A 1 84 ? 6.164 -29.953 -11.727 1 96.19 84 GLN A CA 1
ATOM 637 C C . GLN A 1 84 ? 5.555 -28.766 -10.984 1 96.19 84 GLN A C 1
ATOM 639 O O . GLN A 1 84 ? 4.664 -28.094 -11.508 1 96.19 84 GLN A O 1
ATOM 644 N N . LEU A 1 85 ? 6.066 -28.547 -9.758 1 97 85 LEU A N 1
ATOM 645 C CA . LEU A 1 85 ? 5.465 -27.531 -8.898 1 97 85 LEU A CA 1
ATOM 646 C C . LEU A 1 85 ? 6.266 -26.234 -8.938 1 97 85 LEU A C 1
ATOM 648 O O . LEU A 1 85 ? 7.449 -26.219 -8.586 1 97 85 LEU A O 1
ATOM 652 N N . PHE A 1 86 ? 5.617 -25.125 -9.352 1 97.56 86 PHE A N 1
ATOM 653 C CA . PHE A 1 86 ? 6.25 -23.812 -9.398 1 97.56 86 PHE A CA 1
ATOM 654 C C . PHE A 1 86 ? 5.488 -22.812 -8.539 1 97.56 86 PHE A C 1
ATOM 656 O O . PHE A 1 86 ? 4.484 -22.25 -8.977 1 97.56 86 PHE A O 1
ATOM 663 N N . SER A 1 87 ? 5.977 -22.578 -7.359 1 97.88 87 SER A N 1
ATOM 664 C CA . SER A 1 87 ? 5.402 -21.562 -6.465 1 97.88 87 SER A CA 1
ATOM 665 C C . SER A 1 87 ? 6.156 -20.25 -6.566 1 97.88 87 SER A C 1
ATOM 667 O O . SER A 1 87 ? 7.293 -20.203 -7.047 1 97.88 87 SER A O 1
ATOM 669 N N . SER A 1 88 ? 5.477 -19.203 -6.148 1 98.38 88 SER A N 1
ATOM 670 C CA . SER A 1 88 ? 6.152 -17.906 -6.129 1 98.38 88 SER A CA 1
ATOM 671 C C . SER A 1 88 ? 7.352 -17.922 -5.188 1 98.38 88 SER A C 1
ATOM 673 O O . SER A 1 88 ? 8.328 -17.203 -5.41 1 98.38 88 SER A O 1
ATOM 675 N N . ALA A 1 89 ? 7.316 -18.766 -4.129 1 98.44 89 ALA A N 1
ATOM 676 C CA . ALA A 1 89 ? 8.461 -18.922 -3.23 1 98.44 89 ALA A CA 1
ATOM 677 C C . ALA A 1 89 ? 9.664 -19.484 -3.973 1 98.44 89 ALA A C 1
ATOM 679 O O . ALA A 1 89 ? 10.781 -18.984 -3.832 1 98.44 89 ALA A O 1
ATOM 680 N N . LEU A 1 90 ? 9.414 -20.516 -4.75 1 97.62 90 LEU A N 1
ATOM 681 C CA . LEU A 1 90 ? 10.477 -21.141 -5.535 1 97.62 90 LEU A CA 1
ATOM 682 C C . LEU A 1 90 ? 11.07 -20.141 -6.523 1 97.62 90 LEU A C 1
ATOM 684 O O . LEU A 1 90 ? 12.289 -20.047 -6.66 1 97.62 90 LEU A O 1
ATOM 688 N N . CYS A 1 91 ? 10.203 -19.406 -7.211 1 98.06 91 CYS A N 1
ATOM 689 C CA . CYS A 1 91 ? 10.656 -18.438 -8.203 1 98.06 91 CYS A CA 1
ATOM 690 C C . CYS A 1 91 ? 11.477 -17.328 -7.551 1 98.06 91 CYS A C 1
ATOM 692 O O . CYS A 1 91 ? 12.484 -16.875 -8.109 1 98.06 91 CYS A O 1
ATOM 694 N N . ALA A 1 92 ? 11.031 -16.875 -6.359 1 98.62 92 ALA A N 1
ATOM 695 C CA . ALA A 1 92 ? 11.789 -15.875 -5.625 1 98.62 92 ALA A CA 1
ATOM 696 C C . ALA A 1 92 ? 13.18 -16.375 -5.262 1 98.62 92 ALA A C 1
ATOM 698 O O . ALA A 1 92 ? 14.172 -15.664 -5.422 1 98.62 92 ALA A O 1
ATOM 699 N N . ALA A 1 93 ? 13.258 -17.594 -4.773 1 97.75 93 ALA A N 1
ATOM 700 C CA . ALA A 1 93 ? 14.539 -18.203 -4.418 1 97.75 93 ALA A CA 1
ATOM 701 C C . ALA A 1 93 ? 15.469 -18.266 -5.625 1 97.75 93 ALA A C 1
ATOM 703 O O . ALA A 1 93 ? 16.656 -17.953 -5.516 1 97.75 93 ALA A O 1
ATOM 704 N N . ARG A 1 94 ? 14.938 -18.609 -6.734 1 96.25 94 ARG A N 1
ATOM 705 C CA . ARG A 1 94 ? 15.734 -18.719 -7.953 1 96.25 94 ARG A CA 1
ATOM 706 C C . ARG A 1 94 ? 16.266 -17.359 -8.383 1 96.25 94 ARG A C 1
ATOM 708 O O . ARG A 1 94 ? 17.453 -17.234 -8.719 1 96.25 94 ARG A O 1
ATOM 715 N N . LEU A 1 95 ? 15.383 -16.391 -8.406 1 97.06 95 LEU A N 1
ATOM 716 C CA . LEU A 1 95 ? 15.797 -15.039 -8.805 1 97.06 95 LEU A CA 1
ATOM 717 C C . LEU A 1 95 ? 16.906 -14.523 -7.902 1 97.06 95 LEU A C 1
ATOM 719 O O . LEU A 1 95 ? 17.938 -14.031 -8.391 1 97.06 95 LEU A O 1
ATOM 723 N N . LEU A 1 96 ? 16.688 -14.648 -6.59 1 97.12 96 LEU A N 1
ATOM 724 C CA . LEU A 1 96 ? 17.625 -14.078 -5.625 1 97.12 96 LEU A CA 1
ATOM 725 C C . LEU A 1 96 ? 18.938 -14.844 -5.637 1 97.12 96 LEU A C 1
ATOM 727 O O . LEU A 1 96 ? 20 -14.25 -5.422 1 97.12 96 LEU A O 1
ATOM 731 N N . ARG A 1 97 ? 18.891 -16.141 -5.855 1 95.38 97 ARG A N 1
ATOM 732 C CA . ARG A 1 97 ? 20.125 -16.922 -6.008 1 95.38 97 ARG A CA 1
ATOM 733 C C . ARG A 1 97 ? 20.969 -16.391 -7.164 1 95.38 97 ARG A C 1
ATOM 735 O O . ARG A 1 97 ? 22.172 -16.203 -7.023 1 95.38 97 ARG A O 1
ATOM 742 N N . GLN A 1 98 ? 20.328 -16.156 -8.266 1 92.19 98 GLN A N 1
ATOM 743 C CA . GLN A 1 98 ? 21 -15.672 -9.461 1 92.19 98 GLN A CA 1
ATOM 744 C C . GLN A 1 98 ? 21.609 -14.289 -9.219 1 92.19 98 GLN A C 1
ATOM 746 O O . GLN A 1 98 ? 22.703 -13.984 -9.703 1 92.19 98 GLN A O 1
ATOM 751 N N . ARG A 1 99 ? 20.969 -13.508 -8.438 1 92 99 ARG A N 1
ATOM 752 C CA . ARG A 1 99 ? 21.359 -12.109 -8.273 1 92 99 ARG A CA 1
ATOM 753 C C . ARG A 1 99 ? 22.406 -11.961 -7.168 1 92 99 ARG A C 1
ATOM 755 O O . ARG A 1 99 ? 23.219 -11.039 -7.195 1 92 99 ARG A O 1
ATOM 762 N N . LEU A 1 100 ? 22.391 -12.82 -6.184 1 90.94 100 LEU A N 1
ATOM 763 C CA . LEU A 1 100 ? 23.156 -12.578 -4.977 1 90.94 100 LEU A CA 1
ATOM 764 C C . LEU A 1 100 ? 24.328 -13.555 -4.879 1 90.94 100 LEU A C 1
ATOM 766 O O . LEU A 1 100 ? 25.281 -13.32 -4.121 1 90.94 100 LEU A O 1
ATOM 770 N N . LEU A 1 101 ? 24.344 -14.758 -5.363 1 81.31 101 LEU A N 1
ATOM 771 C CA . LEU A 1 101 ? 25.422 -15.719 -5.215 1 81.31 101 LEU A CA 1
ATOM 772 C C . LEU A 1 101 ? 26.484 -15.531 -6.301 1 81.31 101 LEU A C 1
ATOM 774 O O . LEU A 1 101 ? 27.453 -16.281 -6.359 1 81.31 101 LEU A O 1
ATOM 778 N N . GLY A 1 102 ? 26.531 -14.484 -6.988 1 66.12 102 GLY A N 1
ATOM 779 C CA . GLY A 1 102 ? 27.625 -14.227 -7.922 1 66.12 102 GLY A CA 1
ATOM 780 C C . GLY A 1 102 ? 28.906 -13.828 -7.234 1 66.12 102 GLY A C 1
ATOM 781 O O . GLY A 1 102 ? 29.234 -14.328 -6.156 1 66.12 102 GLY A O 1
ATOM 782 N N . PRO A 1 103 ? 29.688 -12.953 -7.652 1 62.44 103 PRO A N 1
ATOM 783 C CA . PRO A 1 103 ? 30.984 -12.562 -7.098 1 62.44 103 PRO A CA 1
ATOM 784 C C . PRO A 1 103 ? 30.906 -12.211 -5.613 1 62.44 103 PRO A C 1
ATOM 786 O O . PRO A 1 103 ? 29.844 -11.828 -5.121 1 62.44 103 PRO A O 1
ATOM 789 N N . PRO A 1 104 ? 31.984 -12.625 -4.848 1 59.09 104 PRO A N 1
ATOM 790 C CA . PRO A 1 104 ? 32.031 -12.438 -3.395 1 59.09 104 PRO A CA 1
ATOM 791 C C . PRO A 1 104 ? 31.438 -11.109 -2.945 1 59.09 104 PRO A C 1
ATOM 793 O O . PRO A 1 104 ? 30.844 -11.031 -1.872 1 59.09 104 PRO A O 1
ATOM 796 N N . ASP A 1 105 ? 31.641 -10.07 -3.732 1 58.31 105 ASP A N 1
ATOM 797 C CA . ASP A 1 105 ? 31.188 -8.734 -3.346 1 58.31 105 ASP A CA 1
ATOM 798 C C . ASP A 1 105 ? 29.672 -8.641 -3.338 1 58.31 105 ASP A C 1
ATOM 800 O O . ASP A 1 105 ? 29.109 -7.695 -2.795 1 58.31 105 ASP A O 1
ATOM 804 N N . THR A 1 106 ? 29.172 -9.742 -3.791 1 61.84 106 THR A N 1
ATOM 805 C CA . THR A 1 106 ? 27.719 -9.688 -3.914 1 61.84 106 THR A CA 1
ATOM 806 C C . THR A 1 106 ? 27.047 -10.562 -2.861 1 61.84 106 THR A C 1
ATOM 808 O O . THR A 1 106 ? 25.828 -10.602 -2.77 1 61.84 106 THR A O 1
ATOM 811 N N . GLN A 1 107 ? 27.938 -11.031 -2.092 1 73.81 107 GLN A N 1
ATOM 812 C CA . GLN A 1 107 ? 27.359 -11.945 -1.111 1 73.81 107 GLN A CA 1
ATOM 813 C C . GLN A 1 107 ? 26.688 -11.188 0.024 1 73.81 107 GLN A C 1
ATOM 815 O O . GLN A 1 107 ? 27.203 -10.164 0.481 1 73.81 107 GLN A O 1
ATOM 820 N N . GLY A 1 108 ? 25.453 -11.398 0.236 1 88.69 108 GLY A N 1
ATOM 821 C CA . GLY A 1 108 ? 24.672 -10.773 1.296 1 88.69 108 GLY A CA 1
ATOM 822 C C . GLY A 1 108 ? 23.484 -11.602 1.731 1 88.69 108 GLY A C 1
ATOM 823 O O . GLY A 1 108 ? 23.359 -12.766 1.336 1 88.69 108 GLY A O 1
ATOM 824 N N . ALA A 1 109 ? 22.828 -11.078 2.641 1 94.5 109 ALA A N 1
ATOM 825 C CA . ALA A 1 109 ? 21.672 -11.773 3.211 1 94.5 109 ALA A CA 1
ATOM 826 C C . ALA A 1 109 ? 20.359 -11.203 2.672 1 94.5 109 ALA A C 1
ATOM 828 O O . ALA A 1 109 ? 20.344 -10.117 2.096 1 94.5 109 ALA A O 1
ATOM 829 N N . VAL A 1 110 ? 19.359 -11.992 2.736 1 97.31 110 VAL A N 1
ATOM 830 C CA . VAL A 1 110 ? 18.016 -11.57 2.371 1 97.31 110 VAL A CA 1
ATOM 831 C C . VAL A 1 110 ? 17.203 -11.289 3.635 1 97.31 110 VAL A C 1
ATOM 833 O O . VAL A 1 110 ? 17.156 -12.125 4.543 1 97.31 110 VAL A O 1
ATOM 836 N N . PHE A 1 111 ? 16.672 -10.102 3.734 1 98.31 111 PHE A N 1
ATOM 837 C CA . PHE A 1 111 ? 15.672 -9.828 4.758 1 98.31 111 PHE A CA 1
ATOM 838 C C . PHE A 1 111 ? 14.281 -10.242 4.273 1 98.31 111 PHE A C 1
ATOM 840 O O . PHE A 1 111 ? 13.789 -9.719 3.273 1 98.31 111 PHE A O 1
ATOM 847 N N . VAL A 1 112 ? 13.68 -11.188 5.039 1 98.69 112 VAL A N 1
ATOM 848 C CA . VAL A 1 112 ? 12.469 -11.828 4.543 1 98.69 112 VAL A CA 1
ATOM 849 C C . VAL A 1 112 ? 11.266 -11.367 5.363 1 98.69 112 VAL A C 1
ATOM 851 O O . VAL A 1 112 ? 11.242 -11.523 6.586 1 98.69 112 VAL A O 1
ATOM 854 N N . LEU A 1 113 ? 10.336 -10.75 4.676 1 98.69 113 LEU A N 1
ATOM 855 C CA . LEU A 1 113 ? 8.977 -10.648 5.184 1 98.69 113 LEU A CA 1
ATOM 856 C C . LEU A 1 113 ? 8.125 -11.812 4.691 1 98.69 113 LEU A C 1
ATOM 858 O O . LEU A 1 113 ? 7.543 -11.758 3.607 1 98.69 113 LEU A O 1
ATOM 862 N N . GLY A 1 114 ? 7.988 -12.797 5.465 1 98.31 114 GLY A N 1
ATOM 863 C CA . GLY A 1 114 ? 7.348 -14.047 5.074 1 98.31 114 GLY A CA 1
ATOM 864 C C . GLY A 1 114 ? 7.492 -15.141 6.113 1 98.31 114 GLY A C 1
ATOM 865 O O . GLY A 1 114 ? 8.289 -15.016 7.047 1 98.31 114 GLY A O 1
ATOM 866 N N . GLY A 1 115 ? 6.746 -16.172 5.973 1 96.69 115 GLY A N 1
ATOM 867 C CA . GLY A 1 115 ? 6.742 -17.281 6.918 1 96.69 115 GLY A CA 1
ATOM 868 C C . GLY A 1 115 ? 7.824 -18.297 6.641 1 96.69 115 GLY A C 1
ATOM 869 O O . GLY A 1 115 ? 8.703 -18.062 5.809 1 96.69 115 GLY A O 1
ATOM 870 N N . GLU A 1 116 ? 7.711 -19.406 7.383 1 95.94 116 GLU A N 1
ATOM 871 C CA . GLU A 1 116 ? 8.781 -20.391 7.363 1 95.94 116 GLU A CA 1
ATOM 872 C C . GLU A 1 116 ? 8.852 -21.109 6.016 1 95.94 116 GLU A C 1
ATOM 874 O O . GLU A 1 116 ? 9.93 -21.531 5.586 1 95.94 116 GLU A O 1
ATOM 879 N N . GLY A 1 117 ? 7.719 -21.344 5.344 1 96.62 117 GLY A N 1
ATOM 880 C CA . GLY A 1 117 ? 7.754 -21.969 4.027 1 96.62 117 GLY A CA 1
ATOM 881 C C . GLY A 1 117 ? 8.602 -21.203 3.031 1 96.62 117 GLY A C 1
ATOM 882 O O . GLY A 1 117 ? 9.391 -21.781 2.291 1 96.62 117 GLY A O 1
ATOM 883 N N . LEU A 1 118 ? 8.438 -19.891 3.049 1 98.25 118 LEU A N 1
ATOM 884 C CA . LEU A 1 118 ? 9.234 -19.031 2.182 1 98.25 118 LEU A CA 1
ATOM 885 C C . LEU A 1 118 ? 10.703 -19.062 2.582 1 98.25 118 LEU A C 1
ATOM 887 O O . LEU A 1 118 ? 11.578 -19.219 1.728 1 98.25 118 LEU A O 1
ATOM 891 N N . ARG A 1 119 ? 10.984 -18.984 3.826 1 97.5 119 ARG A N 1
ATOM 892 C CA . ARG A 1 119 ? 12.352 -19 4.348 1 97.5 119 ARG A CA 1
ATOM 893 C C . ARG A 1 119 ? 13.047 -20.312 4.023 1 97.5 119 ARG A C 1
ATOM 895 O O . ARG A 1 119 ? 14.219 -20.328 3.627 1 97.5 119 ARG A O 1
ATOM 902 N N . ALA A 1 120 ? 12.305 -21.375 4.164 1 96.88 120 ALA A N 1
ATOM 903 C CA . ALA A 1 120 ? 12.867 -22.688 3.879 1 96.88 120 ALA A CA 1
ATOM 904 C C . ALA A 1 120 ? 13.258 -22.812 2.41 1 96.88 120 ALA A C 1
ATOM 906 O O . ALA A 1 120 ? 14.289 -23.406 2.084 1 96.88 120 ALA A O 1
ATOM 907 N N . GLU A 1 121 ? 12.406 -22.297 1.522 1 97.19 121 GLU A N 1
ATOM 908 C CA . GLU A 1 121 ? 12.711 -22.328 0.095 1 97.19 121 GLU A CA 1
ATOM 909 C C . GLU A 1 121 ? 13.992 -21.562 -0.214 1 97.19 121 GLU A C 1
ATOM 911 O O . GLU A 1 121 ? 14.797 -22 -1.037 1 97.19 121 GLU A O 1
ATOM 916 N N . LEU A 1 122 ? 14.195 -20.422 0.468 1 97.19 122 LEU A N 1
ATOM 917 C CA . LEU A 1 122 ? 15.391 -19.609 0.265 1 97.19 122 LEU A CA 1
ATOM 918 C C . LEU A 1 122 ? 16.625 -20.344 0.786 1 97.19 122 LEU A C 1
ATOM 920 O O . LEU A 1 122 ? 17.672 -20.359 0.121 1 97.19 122 LEU A O 1
ATOM 924 N N . ARG A 1 123 ? 16.484 -20.953 1.965 1 95.19 123 ARG A N 1
ATOM 925 C CA . ARG A 1 123 ? 17.594 -21.703 2.521 1 95.19 123 ARG A CA 1
ATOM 926 C C . ARG A 1 123 ? 17.984 -22.859 1.605 1 95.19 123 ARG A C 1
ATOM 928 O O . ARG A 1 123 ? 19.172 -23.125 1.387 1 95.19 123 ARG A O 1
ATOM 935 N N . ALA A 1 124 ? 17 -23.516 1.086 1 94.88 124 ALA A N 1
ATOM 936 C CA . ALA A 1 124 ? 17.234 -24.641 0.185 1 94.88 124 ALA A CA 1
ATOM 937 C C . ALA A 1 124 ? 18 -24.188 -1.061 1 94.88 124 ALA A C 1
ATOM 939 O O . ALA A 1 124 ? 18.734 -24.969 -1.661 1 94.88 124 ALA A O 1
ATOM 940 N N . ALA A 1 125 ? 17.859 -22.953 -1.402 1 94.62 125 ALA A N 1
ATOM 941 C CA . ALA A 1 125 ? 18.531 -22.406 -2.572 1 94.62 125 ALA A CA 1
ATOM 942 C C . ALA A 1 125 ? 19.938 -21.906 -2.213 1 94.62 125 ALA A C 1
ATOM 944 O O . ALA A 1 125 ? 20.656 -21.375 -3.064 1 94.62 125 ALA A O 1
ATOM 945 N N . GLY A 1 126 ? 20.328 -21.984 -0.967 1 92.62 126 GLY A N 1
ATOM 946 C CA . GLY A 1 126 ? 21.672 -21.641 -0.536 1 92.62 126 GLY A CA 1
ATOM 947 C C . GLY A 1 126 ? 21.812 -20.172 -0.149 1 92.62 126 GLY A C 1
ATOM 948 O O . GLY A 1 126 ? 22.922 -19.656 -0.082 1 92.62 126 GLY A O 1
ATOM 949 N N . LEU A 1 127 ? 20.672 -19.5 0.105 1 94.5 127 LEU A N 1
ATOM 950 C CA . LEU A 1 127 ? 20.719 -18.078 0.423 1 94.5 127 LEU A CA 1
ATOM 951 C C . LEU A 1 127 ? 20.828 -17.859 1.929 1 94.5 127 LEU A C 1
ATOM 953 O O . LEU A 1 127 ? 20.266 -18.625 2.713 1 94.5 127 LEU A O 1
ATOM 957 N N . ARG A 1 128 ? 21.547 -16.844 2.309 1 92.62 128 ARG A N 1
ATOM 958 C CA . ARG A 1 128 ? 21.625 -16.438 3.707 1 92.62 128 ARG A CA 1
ATOM 959 C C . ARG A 1 128 ? 20.469 -15.5 4.066 1 92.62 128 ARG A C 1
ATOM 961 O O . ARG A 1 128 ? 20.109 -14.617 3.291 1 92.62 128 ARG A O 1
ATOM 968 N N . LEU A 1 129 ? 19.891 -15.758 5.199 1 95.56 129 LEU A N 1
ATOM 969 C CA . LEU A 1 129 ? 18.75 -14.945 5.637 1 95.56 129 LEU A CA 1
ATOM 970 C C . LEU A 1 129 ? 19.141 -14.07 6.824 1 95.56 129 LEU A C 1
ATOM 972 O O . LEU A 1 129 ? 19.766 -14.547 7.773 1 95.56 129 LEU A O 1
ATOM 976 N N . ALA A 1 130 ? 18.781 -12.812 6.75 1 94.12 130 ALA A N 1
ATOM 977 C CA . ALA A 1 130 ? 19.016 -11.906 7.871 1 94.12 130 ALA A CA 1
ATOM 978 C C . ALA A 1 130 ? 18.25 -12.352 9.109 1 94.12 130 ALA A C 1
ATOM 980 O O . ALA A 1 130 ? 17.062 -12.641 9.039 1 94.12 130 ALA A O 1
ATOM 981 N N . GLY A 1 131 ? 18.938 -12.383 10.234 1 87.19 131 GLY A N 1
ATOM 982 C CA . GLY A 1 131 ? 18.297 -12.711 11.5 1 87.19 131 GLY A CA 1
ATOM 983 C C . GLY A 1 131 ? 18.156 -14.203 11.727 1 87.19 131 GLY A C 1
ATOM 984 O O . GLY A 1 131 ? 17.516 -14.633 12.688 1 87.19 131 GLY A O 1
ATOM 985 N N . ASP A 1 132 ? 18.641 -14.961 10.852 1 84.88 132 ASP A N 1
ATOM 986 C CA . ASP A 1 132 ? 18.562 -16.406 11.008 1 84.88 132 ASP A CA 1
ATOM 987 C C . ASP A 1 132 ? 19.406 -16.875 12.195 1 84.88 132 ASP A C 1
ATOM 989 O O . ASP A 1 132 ? 20.547 -16.469 12.344 1 84.88 132 ASP A O 1
ATOM 993 N N . PRO A 1 133 ? 18.781 -17.562 13.094 1 76.31 133 PRO A N 1
ATOM 994 C CA . PRO A 1 133 ? 19.484 -18 14.297 1 76.31 133 PRO A CA 1
ATOM 995 C C . PRO A 1 133 ? 20.781 -18.75 13.977 1 76.31 133 PRO A C 1
ATOM 997 O O . PRO A 1 133 ? 21.688 -18.812 14.812 1 76.31 133 PRO A O 1
ATOM 1000 N N . SER A 1 134 ? 20.859 -19.406 12.859 1 70.31 134 SER A N 1
ATOM 1001 C CA . SER A 1 134 ? 22.016 -20.203 12.5 1 70.31 134 SER A CA 1
ATOM 1002 C C . SER A 1 134 ? 23.219 -19.312 12.164 1 70.31 134 SER A C 1
ATOM 1004 O O . SER A 1 134 ? 24.344 -19.797 12.07 1 70.31 134 SER A O 1
ATOM 1006 N N . GLU A 1 135 ? 22.875 -18.047 12.016 1 66.62 135 GLU A N 1
ATOM 1007 C CA . GLU A 1 135 ? 23.969 -17.141 11.625 1 66.62 135 GLU A CA 1
ATOM 1008 C C . GLU A 1 135 ? 24.734 -16.656 12.844 1 66.62 135 GLU A C 1
ATOM 1010 O O . GLU A 1 135 ? 24.172 -16.547 13.938 1 66.62 135 GLU A O 1
ATOM 1015 N N . ASP A 1 136 ? 26.047 -16.562 12.633 1 63.12 136 ASP A N 1
ATOM 1016 C CA . ASP A 1 136 ? 26.922 -16 13.664 1 63.12 136 ASP A CA 1
ATOM 1017 C C . ASP A 1 136 ? 26.484 -14.586 14.031 1 63.12 136 ASP A C 1
ATOM 1019 O O . ASP A 1 136 ? 26.406 -13.711 13.164 1 63.12 136 ASP A O 1
ATOM 1023 N N . PRO A 1 137 ? 25.969 -14.438 15.242 1 59.34 137 PRO A N 1
ATOM 1024 C CA . PRO A 1 137 ? 25.5 -13.125 15.68 1 59.34 137 PRO A CA 1
ATOM 1025 C C . PRO A 1 137 ? 26.516 -12.016 15.438 1 59.34 137 PRO A C 1
ATOM 1027 O O . PRO A 1 137 ? 26.141 -10.844 15.32 1 59.34 137 PRO A O 1
ATOM 1030 N N . GLY A 1 138 ? 27.719 -12.242 15.492 1 60.97 138 GLY A N 1
ATOM 1031 C CA . GLY A 1 138 ? 28.75 -11.219 15.391 1 60.97 138 GLY A CA 1
ATOM 1032 C C . GLY A 1 138 ? 28.875 -10.633 14 1 60.97 138 GLY A C 1
ATOM 1033 O O . GLY A 1 138 ? 29.484 -9.57 13.82 1 60.97 138 GLY A O 1
ATOM 1034 N N . ALA A 1 139 ? 28.719 -11.336 13.047 1 63.28 139 ALA A N 1
ATOM 1035 C CA . ALA A 1 139 ? 28.891 -10.805 11.695 1 63.28 139 ALA A CA 1
ATOM 1036 C C . ALA A 1 139 ? 27.547 -10.633 11 1 63.28 139 ALA A C 1
ATOM 1038 O O . ALA A 1 139 ? 27 -11.586 10.438 1 63.28 139 ALA A O 1
ATOM 1039 N N . ALA A 1 140 ? 26.875 -9.492 11.266 1 70.31 140 ALA A N 1
ATOM 1040 C CA . ALA A 1 140 ? 25.609 -9.305 10.555 1 70.31 140 ALA A CA 1
ATOM 1041 C C . ALA A 1 140 ? 25.859 -8.961 9.086 1 70.31 140 ALA A C 1
ATOM 1043 O O . ALA A 1 140 ? 26.375 -7.891 8.766 1 70.31 140 ALA A O 1
ATOM 1044 N N . PRO A 1 141 ? 25.594 -9.977 8.273 1 79.94 141 PRO A N 1
ATOM 1045 C CA . PRO A 1 141 ? 25.844 -9.688 6.855 1 79.94 141 PRO A CA 1
ATOM 1046 C C . PRO A 1 141 ? 24.984 -8.531 6.332 1 79.94 141 PRO A C 1
ATOM 1048 O O . PRO A 1 141 ? 23.938 -8.242 6.895 1 79.94 141 PRO A O 1
ATOM 1051 N N . ARG A 1 142 ? 25.609 -7.844 5.422 1 90.69 142 ARG A N 1
ATOM 1052 C CA . ARG A 1 142 ? 24.875 -6.781 4.727 1 90.69 142 ARG A CA 1
ATOM 1053 C C . ARG A 1 142 ? 23.656 -7.34 4 1 90.69 142 ARG A C 1
ATOM 1055 O O . ARG A 1 142 ? 23.75 -8.359 3.316 1 90.69 142 ARG A O 1
ATOM 1062 N N . VAL A 1 143 ? 22.516 -6.715 4.219 1 96.06 143 VAL A N 1
ATOM 1063 C CA . VAL A 1 143 ? 21.297 -7.117 3.518 1 96.06 143 VAL A CA 1
ATOM 1064 C C . VAL A 1 143 ? 21.344 -6.598 2.082 1 96.06 143 VAL A C 1
ATOM 1066 O O . VAL A 1 143 ? 21.469 -5.395 1.855 1 96.06 143 VAL A O 1
ATOM 1069 N N . ARG A 1 144 ? 21.172 -7.512 1.195 1 96.38 144 ARG A N 1
ATOM 1070 C CA . ARG A 1 144 ? 21.281 -7.148 -0.214 1 96.38 144 ARG A CA 1
ATOM 1071 C C . ARG A 1 144 ? 19.922 -7.242 -0.911 1 96.38 144 ARG A C 1
ATOM 1073 O O . ARG A 1 144 ? 19.781 -6.789 -2.047 1 96.38 144 ARG A O 1
ATOM 1080 N N . ALA A 1 145 ? 18.953 -7.801 -0.207 1 98.25 145 ALA A N 1
ATOM 1081 C CA . ALA A 1 145 ? 17.609 -7.879 -0.768 1 98.25 145 ALA A CA 1
ATOM 1082 C C . ALA A 1 145 ? 16.562 -7.922 0.337 1 98.25 145 ALA A C 1
ATOM 1084 O O . ALA A 1 145 ? 16.797 -8.508 1.398 1 98.25 145 ALA A O 1
ATOM 1085 N N . VAL A 1 146 ? 15.523 -7.285 0.077 1 98.81 146 VAL A N 1
ATOM 1086 C CA . VAL A 1 146 ? 14.289 -7.426 0.845 1 98.81 146 VAL A CA 1
ATOM 1087 C C . VAL A 1 146 ? 13.258 -8.203 0.029 1 98.81 146 VAL A C 1
ATOM 1089 O O . VAL A 1 146 ? 12.969 -7.84 -1.114 1 98.81 146 VAL A O 1
ATOM 1092 N N . LEU A 1 147 ? 12.797 -9.32 0.618 1 98.94 147 LEU A N 1
ATOM 1093 C CA . LEU A 1 147 ? 11.789 -10.141 -0.038 1 98.94 147 LEU A CA 1
ATOM 1094 C C . LEU A 1 147 ? 10.469 -10.086 0.715 1 98.94 147 LEU A C 1
ATOM 1096 O O . LEU A 1 147 ? 10.414 -10.391 1.909 1 98.94 147 LEU A O 1
ATOM 1100 N N . VAL A 1 148 ? 9.422 -9.664 -0.023 1 98.94 148 VAL A N 1
ATOM 1101 C CA . VAL A 1 148 ? 8.094 -9.594 0.579 1 98.94 148 VAL A CA 1
ATOM 1102 C C . VAL A 1 148 ? 7.246 -10.766 0.092 1 98.94 148 VAL A C 1
ATOM 1104 O O . VAL A 1 148 ? 6.984 -10.891 -1.105 1 98.94 148 VAL A O 1
ATOM 1107 N N . GLY A 1 149 ? 6.871 -11.656 0.945 1 98.81 149 GLY A N 1
ATOM 1108 C CA . GLY A 1 149 ? 5.895 -12.711 0.733 1 98.81 149 GLY A CA 1
ATOM 1109 C C . GLY A 1 149 ? 4.711 -12.625 1.678 1 98.81 149 GLY A C 1
ATOM 1110 O O . GLY A 1 149 ? 4.449 -11.57 2.264 1 98.81 149 GLY A O 1
ATOM 1111 N N . TYR A 1 150 ? 3.932 -13.703 1.693 1 98.44 150 TYR A N 1
ATOM 1112 C CA . TYR A 1 150 ? 2.85 -13.766 2.668 1 98.44 150 TYR A CA 1
ATOM 1113 C C . TYR A 1 150 ? 3.398 -13.883 4.086 1 98.44 150 TYR A C 1
ATOM 1115 O O . TYR A 1 150 ? 4.207 -14.773 4.371 1 98.44 150 TYR A O 1
ATOM 1123 N N . ASP A 1 151 ? 2.982 -13 4.953 1 98.38 151 ASP A N 1
ATOM 1124 C CA . ASP A 1 151 ? 3.537 -12.969 6.301 1 98.38 151 ASP A CA 1
ATOM 1125 C C . ASP A 1 151 ? 2.457 -12.641 7.332 1 98.38 151 ASP A C 1
ATOM 1127 O O . ASP A 1 151 ? 2.152 -11.469 7.566 1 98.38 151 ASP A O 1
ATOM 1131 N N . GLU A 1 152 ? 2.012 -13.594 8.078 1 97.31 152 GLU A N 1
ATOM 1132 C CA . GLU A 1 152 ? 0.985 -13.383 9.102 1 97.31 152 GLU A CA 1
ATOM 1133 C C . GLU A 1 152 ? 1.549 -12.648 10.305 1 97.31 152 GLU A C 1
ATOM 1135 O O . GLU A 1 152 ? 0.796 -12.195 11.172 1 97.31 152 GLU A O 1
ATOM 1140 N N . HIS A 1 153 ? 2.816 -12.477 10.344 1 97.81 153 HIS A N 1
ATOM 1141 C CA . HIS A 1 153 ? 3.455 -11.773 11.453 1 97.81 153 HIS A CA 1
ATOM 1142 C C . HIS A 1 153 ? 3.988 -10.414 11.008 1 97.81 153 HIS A C 1
ATOM 1144 O O . HIS A 1 153 ? 4.812 -9.812 11.703 1 97.81 153 HIS A O 1
ATOM 1150 N N . PHE A 1 154 ? 3.594 -10.039 9.883 1 98.62 154 PHE A N 1
ATOM 1151 C CA . PHE A 1 154 ? 3.939 -8.688 9.438 1 98.62 154 PHE A CA 1
ATOM 1152 C C . PHE A 1 154 ? 3.643 -7.668 10.531 1 98.62 154 PHE A C 1
ATOM 1154 O O . PHE A 1 154 ? 2.607 -7.746 11.195 1 98.62 154 PHE A O 1
ATOM 1161 N N . SER A 1 155 ? 4.539 -6.695 10.719 1 98.69 155 SER A N 1
ATOM 1162 C CA . SER A 1 155 ? 4.406 -5.652 11.727 1 98.69 155 SER A CA 1
ATOM 1163 C C . SER A 1 155 ? 5.062 -4.352 11.273 1 98.69 155 SER A C 1
ATOM 1165 O O . SER A 1 155 ? 5.828 -4.344 10.305 1 98.69 155 SER A O 1
ATOM 1167 N N . PHE A 1 156 ? 4.734 -3.334 12.039 1 98.69 156 PHE A N 1
ATOM 1168 C CA . PHE A 1 156 ? 5.367 -2.049 11.773 1 98.69 156 PHE A CA 1
ATOM 1169 C C . PHE A 1 156 ? 6.883 -2.146 11.922 1 98.69 156 PHE A C 1
ATOM 1171 O O . PHE A 1 156 ? 7.629 -1.546 11.148 1 98.69 156 PHE A O 1
ATOM 1178 N N . ALA A 1 157 ? 7.32 -2.877 12.891 1 98.25 157 ALA A N 1
ATOM 1179 C CA . ALA A 1 157 ? 8.75 -3.045 13.125 1 98.25 157 ALA A CA 1
ATOM 1180 C C . ALA A 1 157 ? 9.43 -3.693 11.922 1 98.25 157 ALA A C 1
ATOM 1182 O O . ALA A 1 157 ? 10.5 -3.25 11.484 1 98.25 157 ALA A O 1
ATOM 1183 N N . LYS A 1 158 ? 8.836 -4.758 11.359 1 98.44 158 LYS A N 1
ATOM 1184 C CA . LYS A 1 158 ? 9.367 -5.406 10.164 1 98.44 158 LYS A CA 1
ATOM 1185 C C . LYS A 1 158 ? 9.367 -4.453 8.977 1 98.44 158 LYS A C 1
ATOM 1187 O O . LYS A 1 158 ? 10.328 -4.418 8.203 1 98.44 158 LYS A O 1
ATOM 1192 N N . LEU A 1 159 ? 8.25 -3.699 8.836 1 98.88 159 LEU A N 1
ATOM 1193 C CA . LEU A 1 159 ? 8.148 -2.701 7.777 1 98.88 159 LEU A CA 1
ATOM 1194 C C . LEU A 1 159 ? 9.266 -1.673 7.895 1 98.88 159 LEU A C 1
ATOM 1196 O O . LEU A 1 159 ? 9.922 -1.348 6.898 1 98.88 159 LEU A O 1
ATOM 1200 N N . SER A 1 160 ? 9.484 -1.17 9.102 1 98.56 160 SER A N 1
ATOM 1201 C CA . SER A 1 160 ? 10.523 -0.176 9.359 1 98.56 160 SER A CA 1
ATOM 1202 C C . SER A 1 160 ? 11.906 -0.721 9.016 1 98.56 160 SER A C 1
ATOM 1204 O O . SER A 1 160 ? 12.719 -0.029 8.398 1 98.56 160 SER A O 1
ATOM 1206 N N . GLU A 1 161 ? 12.148 -1.953 9.391 1 97.94 161 GLU A N 1
ATOM 1207 C CA . GLU A 1 161 ? 13.445 -2.574 9.109 1 97.94 161 GLU A CA 1
ATOM 1208 C C . GLU A 1 161 ? 13.648 -2.756 7.605 1 97.94 161 GLU A C 1
ATOM 1210 O O . GLU A 1 161 ? 14.734 -2.492 7.086 1 97.94 161 GLU A O 1
ATOM 1215 N N . ALA A 1 162 ? 12.609 -3.209 6.938 1 98.62 162 ALA A N 1
ATOM 1216 C CA . ALA A 1 162 ? 12.688 -3.342 5.484 1 98.62 162 ALA A CA 1
ATOM 1217 C C . ALA A 1 162 ? 13.062 -2.018 4.828 1 98.62 162 ALA A C 1
ATOM 1219 O O . ALA A 1 162 ? 13.945 -1.975 3.967 1 98.62 162 ALA A O 1
ATOM 1220 N N . CYS A 1 163 ? 12.445 -0.972 5.27 1 97.94 163 CYS A N 1
ATOM 1221 C CA . CYS A 1 163 ? 12.68 0.347 4.695 1 97.94 163 CYS A CA 1
ATOM 1222 C C . CYS A 1 163 ? 14.102 0.813 4.969 1 97.94 163 CYS A C 1
ATOM 1224 O O . CYS A 1 163 ? 14.719 1.467 4.125 1 97.94 163 CYS A O 1
ATOM 1226 N N . ALA A 1 164 ? 14.57 0.512 6.168 1 97.38 164 ALA A N 1
ATOM 1227 C CA . ALA A 1 164 ? 15.945 0.87 6.504 1 97.38 164 ALA A CA 1
ATOM 1228 C C . ALA A 1 164 ? 16.922 0.236 5.523 1 97.38 164 ALA A C 1
ATOM 1230 O O . ALA A 1 164 ? 17.844 0.9 5.043 1 97.38 164 ALA A O 1
ATOM 1231 N N . HIS A 1 165 ? 16.734 -1.063 5.199 1 97.56 165 HIS A N 1
ATOM 1232 C CA . HIS A 1 165 ? 17.609 -1.754 4.254 1 97.56 165 HIS A CA 1
ATOM 1233 C C . HIS A 1 165 ? 17.469 -1.168 2.854 1 97.56 165 HIS A C 1
ATOM 1235 O O . HIS A 1 165 ? 18.469 -1.053 2.129 1 97.56 165 HIS A O 1
ATOM 1241 N N . LEU A 1 166 ? 16.328 -0.729 2.486 1 98.19 166 LEU A N 1
ATOM 1242 C CA . LEU A 1 166 ? 16.031 -0.303 1.124 1 98.19 166 LEU A CA 1
ATOM 1243 C C . LEU A 1 166 ? 16.531 1.119 0.88 1 98.19 166 LEU A C 1
ATOM 1245 O O . LEU A 1 166 ? 16.453 1.622 -0.244 1 98.19 166 LEU A O 1
ATOM 1249 N N . ARG A 1 167 ? 16.984 1.776 1.944 1 96.06 167 ARG A N 1
ATOM 1250 C CA . ARG A 1 167 ? 17.656 3.059 1.738 1 96.06 167 ARG A CA 1
ATOM 1251 C C . ARG A 1 167 ? 18.906 2.896 0.884 1 96.06 167 ARG A C 1
ATOM 1253 O O . ARG A 1 167 ? 19.312 3.834 0.199 1 96.06 167 ARG A O 1
ATOM 1260 N N . ASP A 1 168 ? 19.516 1.703 1.014 1 96 168 ASP A N 1
ATOM 1261 C CA . ASP A 1 168 ? 20.609 1.348 0.106 1 96 168 ASP A CA 1
ATOM 1262 C C . ASP A 1 168 ? 20.078 1.109 -1.31 1 96 168 ASP A C 1
ATOM 1264 O O . ASP A 1 168 ? 19.312 0.179 -1.542 1 96 168 ASP A O 1
ATOM 1268 N N . PRO A 1 169 ? 20.5 1.983 -2.244 1 95.31 169 PRO A N 1
ATOM 1269 C CA . PRO A 1 169 ? 19.969 1.845 -3.605 1 95.31 169 PRO A CA 1
ATOM 1270 C C . PRO A 1 169 ? 20.359 0.514 -4.25 1 95.31 169 PRO A C 1
ATOM 1272 O O . PRO A 1 169 ? 19.719 0.088 -5.215 1 95.31 169 PRO A O 1
ATOM 1275 N N . ASP A 1 170 ? 21.328 -0.186 -3.689 1 94.75 170 ASP A N 1
ATOM 1276 C CA . ASP A 1 170 ? 21.781 -1.447 -4.273 1 94.75 170 ASP A CA 1
ATOM 1277 C C . ASP A 1 170 ? 21.016 -2.629 -3.684 1 94.75 170 ASP A C 1
ATOM 1279 O O . ASP A 1 170 ? 21.125 -3.756 -4.164 1 94.75 170 ASP A O 1
ATOM 1283 N N . CYS A 1 171 ? 20.266 -2.41 -2.613 1 97.19 171 CYS A N 1
ATOM 1284 C CA . CYS A 1 171 ? 19.438 -3.457 -2.023 1 97.19 171 CYS A CA 1
ATOM 1285 C C . CYS A 1 171 ? 18.219 -3.734 -2.881 1 97.19 171 CYS A C 1
ATOM 1287 O O . CYS A 1 171 ? 17.422 -2.83 -3.152 1 97.19 171 CYS A O 1
ATOM 1289 N N . LEU A 1 172 ? 18 -4.953 -3.299 1 97.81 172 LEU A N 1
ATOM 1290 C CA . LEU A 1 172 ? 16.891 -5.312 -4.172 1 97.81 172 LEU A CA 1
ATOM 1291 C C . LEU A 1 172 ? 15.578 -5.387 -3.387 1 97.81 172 LEU A C 1
ATOM 1293 O O . LEU A 1 172 ? 15.57 -5.793 -2.223 1 97.81 172 LEU A O 1
ATOM 1297 N N . LEU A 1 173 ? 14.555 -4.965 -3.975 1 98.88 173 LEU A N 1
ATOM 1298 C CA . LEU A 1 173 ? 13.211 -5.199 -3.463 1 98.88 173 LEU A CA 1
ATOM 1299 C C . LEU A 1 173 ? 12.445 -6.164 -4.359 1 98.88 173 LEU A C 1
ATOM 1301 O O . LEU A 1 173 ? 12.219 -5.879 -5.539 1 98.88 173 LEU A O 1
ATOM 1305 N N . VAL A 1 174 ? 12.094 -7.34 -3.805 1 98.88 174 VAL A N 1
ATOM 1306 C CA . VAL A 1 174 ? 11.391 -8.383 -4.543 1 98.88 174 VAL A CA 1
ATOM 1307 C C . VAL A 1 174 ? 10.094 -8.742 -3.818 1 98.88 174 VAL A C 1
ATOM 1309 O O . VAL A 1 174 ? 10.039 -8.734 -2.586 1 98.88 174 VAL A O 1
ATOM 1312 N N . ALA A 1 175 ? 9.039 -8.977 -4.48 1 98.94 175 ALA A N 1
ATOM 1313 C CA . ALA A 1 175 ? 7.793 -9.508 -3.934 1 98.94 175 ALA A CA 1
ATOM 1314 C C . ALA A 1 175 ? 7.414 -10.82 -4.609 1 98.94 175 ALA A C 1
ATOM 1316 O O . ALA A 1 175 ? 7.574 -10.969 -5.824 1 98.94 175 ALA A O 1
ATOM 1317 N N . THR A 1 176 ? 6.859 -11.703 -3.834 1 98.88 176 THR A N 1
ATOM 1318 C CA . THR A 1 176 ? 6.469 -12.984 -4.406 1 98.88 176 THR A CA 1
ATOM 1319 C C . THR A 1 176 ? 5.293 -12.82 -5.363 1 98.88 176 THR A C 1
ATOM 1321 O O . THR A 1 176 ? 5.203 -13.516 -6.375 1 98.88 176 THR A O 1
ATOM 1324 N N . ASP A 1 177 ? 4.406 -12.016 -5.031 1 98.62 177 ASP A N 1
ATOM 1325 C CA . ASP A 1 177 ? 3.232 -11.75 -5.855 1 98.62 177 ASP A CA 1
ATOM 1326 C C . ASP A 1 177 ? 2.537 -10.461 -5.418 1 98.62 177 ASP A C 1
ATOM 1328 O O . ASP A 1 177 ? 3.002 -9.781 -4.504 1 98.62 177 ASP A O 1
ATOM 1332 N N . ARG A 1 178 ? 1.416 -10.125 -6.129 1 98.12 178 ARG A N 1
ATOM 1333 C CA . ARG A 1 178 ? 0.682 -8.906 -5.82 1 98.12 178 ARG A CA 1
ATOM 1334 C C . ARG A 1 178 ? -0.764 -9.211 -5.445 1 98.12 178 ARG A C 1
ATOM 1336 O O . ARG A 1 178 ? -1.643 -8.359 -5.578 1 98.12 178 ARG A O 1
ATOM 1343 N N . ASP A 1 179 ? -1.056 -10.461 -5.07 1 98.06 179 ASP A N 1
ATOM 1344 C CA . ASP A 1 179 ? -2.422 -10.781 -4.672 1 98.06 179 ASP A CA 1
ATOM 1345 C C . ASP A 1 179 ? -2.871 -9.922 -3.492 1 98.06 179 ASP A C 1
ATOM 1347 O O . ASP A 1 179 ? -2.217 -9.898 -2.447 1 98.06 179 ASP A O 1
ATOM 1351 N N . PRO A 1 180 ? -3.969 -9.312 -3.617 1 98 180 PRO A N 1
ATOM 1352 C CA . PRO A 1 180 ? -4.375 -8.391 -2.553 1 98 180 PRO A CA 1
ATOM 1353 C C . PRO A 1 180 ? -4.934 -9.109 -1.329 1 98 180 PRO A C 1
ATOM 1355 O O . PRO A 1 180 ? -4.812 -8.609 -0.207 1 98 180 PRO A O 1
ATOM 1358 N N . TRP A 1 181 ? -5.57 -10.195 -1.563 1 96.81 181 TRP A N 1
ATOM 1359 C CA . TRP A 1 181 ? -6.223 -10.992 -0.529 1 96.81 181 TRP A CA 1
ATOM 1360 C C . TRP A 1 181 ? -6.328 -12.453 -0.954 1 96.81 181 TRP A C 1
ATOM 1362 O O . TRP A 1 181 ? -6.066 -12.789 -2.111 1 96.81 181 TRP A O 1
ATOM 1372 N N . HIS A 1 182 ? -6.598 -13.344 0.003 1 94.31 182 HIS A N 1
ATOM 1373 C CA . HIS A 1 182 ? -6.852 -14.758 -0.232 1 94.31 182 HIS A CA 1
ATOM 1374 C C . HIS A 1 182 ? -8.156 -15.203 0.429 1 94.31 182 HIS A C 1
ATOM 1376 O O . HIS A 1 182 ? -8.469 -14.766 1.537 1 94.31 182 HIS A O 1
ATOM 1382 N N . PRO A 1 183 ? -8.812 -16.016 -0.272 1 91.12 183 PRO A N 1
ATOM 1383 C CA . PRO A 1 183 ? -10.023 -16.562 0.352 1 91.12 183 PRO A CA 1
ATOM 1384 C C . PRO A 1 183 ? -9.711 -17.578 1.448 1 91.12 183 PRO A C 1
ATOM 1386 O O . PRO A 1 183 ? -8.734 -18.328 1.342 1 91.12 183 PRO A O 1
ATOM 1389 N N . LEU A 1 184 ? -10.57 -17.547 2.465 1 88.62 184 LEU A N 1
ATOM 1390 C CA . LEU A 1 184 ? -10.5 -18.562 3.51 1 88.62 184 LEU A CA 1
ATOM 1391 C C . LEU A 1 184 ? -11.695 -19.5 3.434 1 88.62 184 LEU A C 1
ATOM 1393 O O . LEU A 1 184 ? -12.656 -19.234 2.701 1 88.62 184 LEU A O 1
ATOM 1397 N N . SER A 1 185 ? -11.539 -20.594 4.109 1 84.44 185 SER A N 1
ATOM 1398 C CA . SER A 1 185 ? -12.531 -21.656 4.016 1 84.44 185 SER A CA 1
ATOM 1399 C C . SER A 1 185 ? -13.883 -21.203 4.551 1 84.44 185 SER A C 1
ATOM 1401 O O . SER A 1 185 ? -14.922 -21.703 4.109 1 84.44 185 SER A O 1
ATOM 1403 N N . ASP A 1 186 ? -13.914 -20.203 5.43 1 85.31 186 ASP A N 1
ATOM 1404 C CA . ASP A 1 186 ? -15.172 -19.781 6.047 1 85.31 186 ASP A CA 1
ATOM 1405 C C . ASP A 1 186 ? -15.836 -18.672 5.223 1 85.31 186 ASP A C 1
ATOM 1407 O O . ASP A 1 186 ? -16.844 -18.109 5.645 1 85.31 186 ASP A O 1
ATOM 1411 N N . GLY A 1 187 ? -15.242 -18.453 4.07 1 84.44 187 GLY A N 1
ATOM 1412 C CA . GLY A 1 187 ? -15.82 -17.469 3.174 1 84.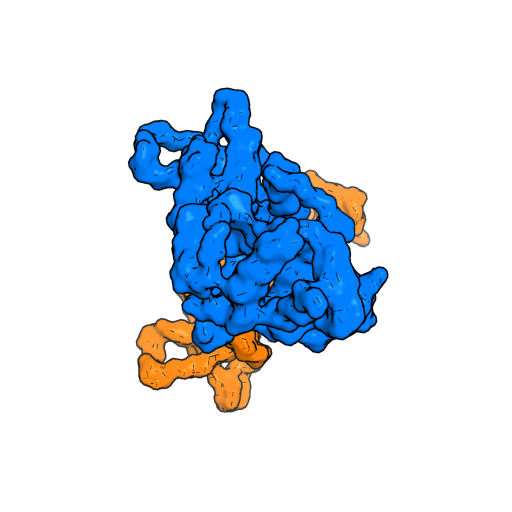44 187 GLY A CA 1
ATOM 1413 C C . GLY A 1 187 ? -15.242 -16.078 3.359 1 84.44 187 GLY A C 1
ATOM 1414 O O . GLY A 1 187 ? -15.469 -15.188 2.537 1 84.44 187 GLY A O 1
ATOM 1415 N N . SER A 1 188 ? -14.5 -15.984 4.441 1 90.25 188 SER A N 1
ATOM 1416 C CA . SER A 1 188 ? -13.867 -14.688 4.664 1 90.25 188 SER A CA 1
ATOM 1417 C C . SER A 1 188 ? -12.609 -14.531 3.814 1 90.25 188 SER A C 1
ATOM 1419 O O . SER A 1 188 ? -12.32 -15.383 2.965 1 90.25 188 SER A O 1
ATOM 1421 N N . ARG A 1 189 ? -12.023 -13.344 3.947 1 93.5 189 ARG A N 1
ATOM 1422 C CA . ARG A 1 189 ? -10.805 -13.047 3.209 1 93.5 189 ARG A CA 1
ATOM 1423 C C . ARG A 1 189 ? -9.68 -12.633 4.152 1 93.5 189 ARG A C 1
ATOM 1425 O O . ARG A 1 189 ? -9.93 -12.078 5.227 1 93.5 189 ARG A O 1
ATOM 1432 N N . THR A 1 190 ? -8.578 -13.016 3.811 1 96.31 190 THR A N 1
ATOM 1433 C CA . THR A 1 190 ? -7.383 -12.562 4.516 1 96.31 190 THR A CA 1
ATOM 1434 C C . THR A 1 190 ? -6.52 -11.688 3.617 1 96.31 190 THR A C 1
ATOM 1436 O O . THR A 1 190 ? -6.473 -11.891 2.402 1 96.31 190 THR A O 1
ATOM 1439 N N . PRO A 1 191 ? -5.816 -10.664 4.191 1 98.31 191 PRO A N 1
ATOM 1440 C CA . PRO A 1 191 ? -4.918 -9.859 3.363 1 98.31 191 PRO A CA 1
ATOM 1441 C C . PRO A 1 191 ? -3.855 -10.695 2.656 1 98.31 191 PRO A C 1
ATOM 1443 O O . PRO A 1 191 ? -3.363 -11.68 3.219 1 98.31 191 PRO A O 1
ATOM 1446 N N . GLY A 1 192 ? -3.502 -10.312 1.457 1 98.38 192 GLY A N 1
ATOM 1447 C CA . GLY A 1 192 ? -2.504 -11.023 0.676 1 98.38 192 GLY A CA 1
ATOM 1448 C C . GLY A 1 192 ? -1.163 -10.312 0.634 1 98.38 192 GLY A C 1
ATOM 1449 O O . GLY A 1 192 ? -1.012 -9.227 1.196 1 98.38 192 GLY A O 1
ATOM 1450 N N . THR A 1 193 ? -0.223 -10.938 -0.059 1 98.69 193 THR A N 1
ATOM 1451 C CA . THR A 1 193 ? 1.131 -10.414 -0.186 1 98.69 193 THR A CA 1
ATOM 1452 C C . THR A 1 193 ? 1.112 -9.023 -0.814 1 98.69 193 THR A C 1
ATOM 1454 O O . THR A 1 193 ? 1.923 -8.164 -0.459 1 98.69 193 THR A O 1
ATOM 1457 N N . GLY A 1 194 ? 0.213 -8.828 -1.735 1 98.75 194 GLY A N 1
ATOM 1458 C CA . GLY A 1 194 ? 0.123 -7.539 -2.406 1 98.75 194 GLY A CA 1
ATOM 1459 C C . GLY A 1 194 ? -0.081 -6.383 -1.447 1 98.75 194 GLY A C 1
ATOM 1460 O O . GLY A 1 194 ? 0.44 -5.285 -1.669 1 98.75 194 GLY A O 1
ATOM 1461 N N . SER A 1 195 ? -0.87 -6.582 -0.427 1 98.88 195 SER A N 1
ATOM 1462 C CA . SER A 1 195 ? -1.115 -5.531 0.553 1 98.88 195 SER A CA 1
ATOM 1463 C C . SER A 1 195 ? 0.145 -5.211 1.349 1 98.88 195 SER A C 1
ATOM 1465 O O . SER A 1 195 ? 0.426 -4.047 1.636 1 98.88 195 SER A O 1
ATOM 1467 N N . LEU A 1 196 ? 0.931 -6.211 1.668 1 98.94 196 LEU A N 1
ATOM 1468 C CA . LEU A 1 196 ? 2.186 -6.016 2.387 1 98.94 196 LEU A CA 1
ATOM 1469 C C . LEU A 1 196 ? 3.223 -5.34 1.494 1 98.94 196 LEU A C 1
ATOM 1471 O O . LEU A 1 196 ? 3.924 -4.426 1.933 1 98.94 196 LEU A O 1
ATOM 1475 N N . ALA A 1 197 ? 3.285 -5.77 0.278 1 98.94 197 ALA A N 1
ATOM 1476 C CA . ALA A 1 197 ? 4.195 -5.16 -0.689 1 98.94 197 ALA A CA 1
ATOM 1477 C C . ALA A 1 197 ? 3.863 -3.688 -0.907 1 98.94 197 ALA A C 1
ATOM 1479 O O . ALA A 1 197 ? 4.762 -2.857 -1.055 1 98.94 197 ALA A O 1
ATOM 1480 N N . ALA A 1 198 ? 2.559 -3.389 -0.926 1 98.94 198 ALA A N 1
ATOM 1481 C CA . ALA A 1 198 ? 2.133 -2.002 -1.105 1 98.94 198 ALA A CA 1
ATOM 1482 C C . ALA A 1 198 ? 2.662 -1.117 0.02 1 98.94 198 ALA A C 1
ATOM 1484 O O . ALA A 1 198 ? 3.092 0.014 -0.221 1 98.94 198 ALA A O 1
ATOM 1485 N N . ALA A 1 199 ? 2.596 -1.615 1.228 1 98.94 199 ALA A N 1
ATOM 1486 C CA . ALA A 1 199 ? 3.121 -0.869 2.369 1 98.94 199 ALA A CA 1
ATOM 1487 C C . ALA A 1 199 ? 4.613 -0.603 2.211 1 98.94 199 ALA A C 1
ATOM 1489 O O . ALA A 1 199 ? 5.074 0.528 2.389 1 98.94 199 ALA A O 1
ATOM 1490 N N . VAL A 1 200 ? 5.371 -1.623 1.812 1 98.94 200 VAL A N 1
ATOM 1491 C CA . VAL A 1 200 ? 6.824 -1.517 1.687 1 98.94 200 VAL A CA 1
ATOM 1492 C C . VAL A 1 200 ? 7.172 -0.567 0.542 1 98.94 200 VAL A C 1
ATOM 1494 O O . VAL A 1 200 ? 8.047 0.287 0.684 1 98.94 200 VAL A O 1
ATOM 1497 N N . GLU A 1 201 ? 6.465 -0.743 -0.539 1 98.94 201 GLU A N 1
ATOM 1498 C CA . GLU A 1 201 ? 6.719 0.107 -1.698 1 98.94 201 GLU A CA 1
ATOM 1499 C C . GLU A 1 201 ? 6.449 1.574 -1.377 1 98.94 201 GLU A C 1
ATOM 1501 O O . GLU A 1 201 ? 7.23 2.451 -1.751 1 98.94 201 GLU A O 1
ATOM 1506 N N . THR A 1 202 ? 5.367 1.84 -0.682 1 98.81 202 THR A N 1
ATOM 1507 C CA . THR A 1 202 ? 5.012 3.209 -0.327 1 98.81 202 THR A CA 1
ATOM 1508 C C . THR A 1 202 ? 6.039 3.807 0.629 1 98.81 202 THR A C 1
ATOM 1510 O O . THR A 1 202 ? 6.535 4.91 0.402 1 98.81 202 THR A O 1
ATOM 1513 N N . ALA A 1 203 ? 6.414 3.086 1.621 1 98.5 203 ALA A N 1
ATOM 1514 C CA . ALA A 1 203 ? 7.316 3.59 2.652 1 98.5 203 ALA A CA 1
ATOM 1515 C C . ALA A 1 203 ? 8.719 3.82 2.092 1 98.5 203 ALA A C 1
ATOM 1517 O O . ALA A 1 203 ? 9.414 4.746 2.512 1 98.5 203 ALA A O 1
ATOM 1518 N N . SER A 1 204 ? 9.133 3 1.159 1 98.19 204 SER A N 1
ATOM 1519 C CA . SER A 1 204 ? 10.508 3.057 0.66 1 98.19 204 SER A CA 1
ATOM 1520 C C . SER A 1 204 ? 10.602 3.93 -0.588 1 98.19 204 SER A C 1
ATOM 1522 O O . SER A 1 204 ? 11.695 4.348 -0.974 1 98.19 204 SER A O 1
ATOM 1524 N N . GLY A 1 205 ? 9.461 4.105 -1.265 1 97.38 205 GLY A N 1
ATOM 1525 C CA . GLY A 1 205 ? 9.469 4.809 -2.537 1 97.38 205 GLY A CA 1
ATOM 1526 C C . GLY A 1 205 ? 10.031 3.973 -3.674 1 97.38 205 GLY A C 1
ATOM 1527 O O . GLY A 1 205 ? 10.445 4.512 -4.703 1 97.38 205 GLY A O 1
ATOM 1528 N N . ARG A 1 206 ? 10.125 2.625 -3.426 1 98 206 ARG A N 1
ATOM 1529 C CA . ARG A 1 206 ? 10.656 1.688 -4.406 1 98 206 ARG A CA 1
ATOM 1530 C C . ARG A 1 206 ? 9.57 0.751 -4.922 1 98 206 ARG A C 1
ATOM 1532 O O . ARG A 1 206 ? 8.594 0.478 -4.219 1 98 206 ARG A O 1
ATOM 1539 N N . GLN A 1 207 ? 9.711 0.312 -6.129 1 98.5 207 GLN A N 1
ATOM 1540 C CA . GLN A 1 207 ? 8.812 -0.693 -6.688 1 98.5 207 GLN A CA 1
ATOM 1541 C C . GLN A 1 207 ? 9.453 -2.08 -6.652 1 98.5 207 GLN A C 1
ATOM 1543 O O . GLN A 1 207 ? 10.625 -2.24 -7.008 1 98.5 207 GLN A O 1
ATOM 1548 N N . ALA A 1 208 ? 8.734 -3.043 -6.246 1 98.81 208 ALA A N 1
ATOM 1549 C CA . ALA A 1 208 ? 9.258 -4.402 -6.113 1 98.81 208 ALA A CA 1
ATOM 1550 C C . ALA A 1 208 ? 9.281 -5.109 -7.469 1 98.81 208 ALA A C 1
ATOM 1552 O O . ALA A 1 208 ? 8.367 -4.945 -8.281 1 98.81 208 ALA A O 1
ATOM 1553 N N . LEU A 1 209 ? 10.344 -5.871 -7.707 1 98.62 209 LEU A N 1
ATOM 1554 C CA . LEU A 1 209 ? 10.328 -6.879 -8.766 1 98.62 209 LEU A CA 1
ATOM 1555 C C . LEU A 1 209 ? 9.438 -8.055 -8.375 1 98.62 209 LEU A C 1
ATOM 1557 O O . LEU A 1 209 ? 9.656 -8.695 -7.352 1 98.62 209 LEU A O 1
ATOM 1561 N N . VAL A 1 210 ? 8.453 -8.344 -9.148 1 98.75 210 VAL A N 1
ATOM 1562 C CA . VAL A 1 210 ? 7.488 -9.383 -8.812 1 98.75 210 VAL A CA 1
ATOM 1563 C C . VAL A 1 210 ? 7.824 -10.672 -9.57 1 98.75 210 VAL A C 1
ATOM 1565 O O . VAL A 1 210 ? 8.078 -10.641 -10.781 1 98.75 210 VAL A O 1
ATOM 1568 N N . VAL A 1 211 ? 7.73 -11.789 -8.852 1 98.69 211 VAL A N 1
ATOM 1569 C CA . VAL A 1 211 ? 8.188 -13.016 -9.492 1 98.69 211 VAL A CA 1
ATOM 1570 C C . VAL A 1 211 ? 6.988 -13.898 -9.828 1 98.69 211 VAL A C 1
ATOM 1572 O O . VAL A 1 211 ? 7.059 -14.734 -10.734 1 98.69 211 VAL A O 1
ATOM 1575 N N . GLY A 1 212 ? 5.883 -13.789 -9.109 1 98.62 212 GLY A N 1
ATOM 1576 C CA . GLY A 1 212 ? 4.715 -14.617 -9.336 1 98.62 212 GLY A CA 1
ATOM 1577 C C . GLY A 1 212 ? 3.809 -14.086 -10.43 1 98.62 212 GLY A C 1
ATOM 1578 O O . GLY A 1 212 ? 4.062 -13.023 -10.992 1 98.62 212 GLY A O 1
ATOM 1579 N N . LYS A 1 213 ? 2.65 -14.859 -10.672 1 98.75 213 LYS A N 1
ATOM 1580 C CA . LYS A 1 213 ? 1.651 -14.445 -11.648 1 98.75 213 LYS A CA 1
ATOM 1581 C C . LYS A 1 213 ? 1.054 -13.086 -11.289 1 98.75 213 LYS A C 1
ATOM 1583 O O . LYS A 1 213 ? 0.878 -12.773 -10.109 1 98.75 213 LYS A O 1
ATOM 1588 N N . PRO A 1 214 ? 0.929 -12.234 -12.359 1 98.44 214 PRO A N 1
ATOM 1589 C CA . PRO A 1 214 ? 0.981 -12.516 -13.797 1 98.44 214 PRO A CA 1
ATOM 1590 C C . PRO A 1 214 ? 2.342 -12.188 -14.414 1 98.44 214 PRO A C 1
ATOM 1592 O O . PRO A 1 214 ? 2.453 -12.039 -15.633 1 98.44 214 PRO A O 1
ATOM 1595 N N . SER A 1 215 ? 3.373 -11.938 -13.586 1 97.94 215 SER A N 1
ATOM 1596 C CA . SER A 1 215 ? 4.711 -11.734 -14.133 1 97.94 215 SER A CA 1
ATOM 1597 C C . SER A 1 215 ? 5.125 -12.898 -15.031 1 97.94 215 SER A C 1
ATOM 1599 O O . SER A 1 215 ? 4.902 -14.062 -14.688 1 97.94 215 SER A O 1
ATOM 1601 N N . PRO A 1 216 ? 5.777 -12.578 -16.156 1 98.06 216 PRO A N 1
ATOM 1602 C CA . PRO A 1 216 ? 6.227 -13.664 -17.016 1 98.06 216 PRO A CA 1
ATOM 1603 C C . PRO A 1 216 ? 7.414 -14.43 -16.438 1 98.06 216 PRO A C 1
ATOM 1605 O O . PRO A 1 216 ? 7.781 -15.492 -16.953 1 98.06 216 PRO A O 1
ATOM 1608 N N . TYR A 1 217 ? 7.957 -13.953 -15.391 1 98.25 217 TYR A N 1
ATOM 1609 C CA . TYR A 1 217 ? 9.148 -14.57 -14.82 1 98.25 217 TYR A CA 1
ATOM 1610 C C . TYR A 1 217 ? 8.867 -16.016 -14.422 1 98.25 217 TYR A C 1
ATOM 1612 O O . TYR A 1 217 ? 9.734 -16.891 -14.562 1 98.25 217 TYR A O 1
ATOM 1620 N N . MET A 1 218 ? 7.707 -16.219 -13.844 1 97.69 218 MET A N 1
ATOM 1621 C CA . MET A 1 218 ? 7.375 -17.594 -13.461 1 97.69 218 MET A CA 1
ATOM 1622 C C . MET A 1 218 ? 7.449 -18.531 -14.664 1 97.69 218 MET A C 1
ATOM 1624 O O . MET A 1 218 ? 7.914 -19.656 -14.547 1 97.69 218 MET A O 1
ATOM 1628 N N . PHE A 1 219 ? 6.996 -18.047 -15.836 1 97.94 219 PHE A N 1
ATOM 1629 C CA . PHE A 1 219 ? 7.07 -18.844 -17.047 1 97.94 219 PHE A CA 1
ATOM 1630 C C . PHE A 1 219 ? 8.516 -19.031 -17.484 1 97.94 219 PHE A C 1
ATOM 1632 O O . PHE A 1 219 ? 8.891 -20.094 -17.984 1 97.94 219 PHE A O 1
ATOM 1639 N N . GLU A 1 220 ? 9.312 -18.047 -17.266 1 97.25 220 GLU A N 1
ATOM 1640 C CA . GLU A 1 220 ? 10.742 -18.172 -17.531 1 97.25 220 GLU A CA 1
ATOM 1641 C C . GLU A 1 220 ? 11.367 -19.266 -16.672 1 97.25 220 GLU A C 1
ATOM 1643 O O . GLU A 1 220 ? 12.188 -20.047 -17.156 1 97.25 220 GLU A O 1
ATOM 1648 N N . CYS A 1 221 ? 10.992 -19.328 -15.445 1 96.69 221 CYS A N 1
ATOM 1649 C CA . CYS A 1 221 ? 11.477 -20.375 -14.562 1 96.69 221 CYS A CA 1
ATOM 1650 C C . CYS A 1 221 ? 11.07 -21.766 -15.078 1 96.69 221 CYS A C 1
ATOM 1652 O O . CYS A 1 221 ? 11.859 -22.703 -15.031 1 96.69 221 CYS A O 1
ATOM 1654 N N . ILE A 1 222 ? 9.852 -21.828 -15.562 1 96.81 222 ILE A N 1
ATOM 1655 C CA . ILE A 1 222 ? 9.312 -23.094 -16.078 1 96.81 222 ILE A CA 1
ATOM 1656 C C . ILE A 1 222 ? 10.117 -23.531 -17.297 1 96.81 222 ILE A C 1
ATOM 1658 O O . ILE A 1 222 ? 10.547 -24.688 -17.391 1 96.81 222 ILE A O 1
ATOM 1662 N N . THR A 1 223 ? 10.406 -22.594 -18.188 1 95.75 223 THR A N 1
ATOM 1663 C CA . THR A 1 223 ? 11.008 -22.922 -19.484 1 95.75 223 THR A CA 1
ATOM 1664 C C . THR A 1 223 ? 12.5 -23.188 -19.328 1 95.75 223 THR A C 1
ATOM 1666 O O . THR A 1 223 ? 13.148 -23.672 -20.266 1 95.75 223 THR A O 1
ATOM 1669 N N . GLU A 1 224 ? 12.992 -22.906 -18.219 1 92.88 224 GLU A N 1
ATOM 1670 C CA . GLU A 1 224 ? 14.367 -23.297 -17.938 1 92.88 224 GLU A CA 1
ATOM 1671 C C . GLU A 1 224 ? 14.484 -24.812 -17.766 1 92.88 224 GLU A C 1
ATOM 1673 O O . GLU A 1 224 ? 15.539 -25.391 -18 1 92.88 224 GLU A O 1
ATOM 1678 N N . HIS A 1 225 ? 13.375 -25.438 -17.375 1 89.81 225 HIS A N 1
ATOM 1679 C CA . HIS A 1 225 ? 13.445 -26.859 -17.031 1 89.81 225 HIS A CA 1
ATOM 1680 C C . HIS A 1 225 ? 12.562 -27.688 -17.953 1 89.81 225 HIS A C 1
ATOM 1682 O O . HIS A 1 225 ? 12.75 -28.906 -18.062 1 89.81 225 HIS A O 1
ATOM 1688 N N . PHE A 1 226 ? 11.586 -27 -18.484 1 92.94 226 PHE A N 1
ATOM 1689 C CA . PHE A 1 226 ? 10.633 -27.688 -19.344 1 92.94 226 PHE A CA 1
ATOM 1690 C C . PHE A 1 226 ? 10.57 -27.047 -20.719 1 92.94 226 PHE A C 1
ATOM 1692 O O . PHE A 1 226 ? 10.625 -25.828 -20.844 1 92.94 226 PHE A O 1
ATOM 1699 N N . SER A 1 227 ? 10.586 -27.859 -21.719 1 92 227 SER A N 1
ATOM 1700 C CA . SER A 1 227 ? 10.312 -27.359 -23.062 1 92 227 SER A CA 1
ATOM 1701 C C . SER A 1 227 ? 8.812 -27.172 -23.297 1 92 227 SER A C 1
ATOM 1703 O O . SER A 1 227 ? 8.094 -28.141 -23.562 1 92 227 SER A O 1
ATOM 1705 N N . VAL A 1 228 ? 8.422 -26.016 -23.156 1 92.12 228 VAL A N 1
ATOM 1706 C CA . VAL A 1 228 ? 7.004 -25.688 -23.266 1 92.12 228 VAL A CA 1
ATOM 1707 C C . VAL A 1 228 ? 6.789 -24.734 -24.453 1 92.12 228 VAL A C 1
ATOM 1709 O O . VAL A 1 228 ? 7.43 -23.688 -24.531 1 92.12 228 VAL A O 1
ATOM 1712 N N . ASP A 1 229 ? 6.016 -25.125 -25.391 1 95.75 229 ASP A N 1
ATOM 1713 C CA . ASP A 1 229 ? 5.531 -24.234 -26.438 1 95.75 229 ASP A CA 1
ATOM 1714 C C . ASP A 1 229 ? 4.281 -23.484 -25.984 1 95.75 229 ASP A C 1
ATOM 1716 O O . ASP A 1 229 ? 3.203 -24.078 -25.875 1 95.75 229 ASP A O 1
ATOM 1720 N N . PRO A 1 230 ? 4.398 -22.156 -25.781 1 97.06 230 PRO A N 1
ATOM 1721 C CA . PRO A 1 230 ? 3.236 -21.422 -25.281 1 97.06 230 PRO A CA 1
ATOM 1722 C C . PRO A 1 230 ? 2.018 -21.547 -26.188 1 97.06 230 PRO A C 1
ATOM 1724 O O . PRO A 1 230 ? 0.883 -21.594 -25.703 1 97.06 230 PRO A O 1
ATOM 1727 N N . GLY A 1 231 ? 2.256 -21.641 -27.453 1 97.12 231 GLY A N 1
ATOM 1728 C CA . GLY A 1 231 ? 1.159 -21.766 -28.406 1 97.12 231 GLY A CA 1
ATOM 1729 C C . GLY A 1 231 ? 0.402 -23.062 -28.281 1 97.12 231 GLY A C 1
ATOM 1730 O O . GLY A 1 231 ? -0.703 -23.203 -28.812 1 97.12 231 GLY A O 1
ATOM 1731 N N . ARG A 1 232 ? 0.939 -24.047 -27.625 1 97.5 232 ARG A N 1
ATOM 1732 C CA . ARG A 1 232 ? 0.313 -25.344 -27.422 1 97.5 232 ARG A CA 1
ATOM 1733 C C . ARG A 1 232 ? 0.149 -25.656 -25.938 1 97.5 232 ARG A C 1
ATOM 1735 O O . ARG A 1 232 ? 0.18 -26.812 -25.531 1 97.5 232 ARG A O 1
ATOM 1742 N N . THR A 1 233 ? 0.128 -24.641 -25.156 1 98.06 233 THR A N 1
ATOM 1743 C CA . THR A 1 233 ? -0.048 -24.781 -23.719 1 98.06 233 THR A CA 1
ATOM 1744 C C . THR A 1 233 ? -1.306 -24.062 -23.25 1 98.06 233 THR A C 1
ATOM 1746 O O . THR A 1 233 ? -1.588 -22.938 -23.703 1 98.06 233 THR A O 1
ATOM 1749 N N . LEU A 1 234 ? -2.104 -24.703 -22.391 1 98.5 234 LEU A N 1
ATOM 1750 C CA . LEU A 1 234 ? -3.256 -24.078 -21.75 1 98.5 234 LEU A CA 1
ATOM 1751 C C . LEU A 1 234 ? -2.881 -23.531 -20.375 1 98.5 234 LEU A C 1
ATOM 1753 O O . LEU A 1 234 ? -2.131 -24.172 -19.641 1 98.5 234 LEU A O 1
ATOM 1757 N N . MET A 1 235 ? -3.268 -22.312 -20.094 1 98.88 235 MET A N 1
ATOM 1758 C CA . MET A 1 235 ? -3.256 -21.797 -18.734 1 98.88 235 MET A CA 1
ATOM 1759 C C . MET A 1 235 ? -4.652 -21.844 -18.109 1 98.88 235 MET A C 1
ATOM 1761 O O . MET A 1 235 ? -5.547 -21.125 -18.547 1 98.88 235 MET A O 1
ATOM 1765 N N . VAL A 1 236 ? -4.816 -22.719 -17.125 1 98.88 236 VAL A N 1
ATOM 1766 C CA . VAL A 1 236 ? -6.098 -22.875 -16.453 1 98.88 236 VAL A CA 1
ATOM 1767 C C . VAL A 1 236 ? -6.035 -22.203 -15.078 1 98.88 236 VAL A C 1
ATOM 1769 O O . VAL A 1 236 ? -5.203 -22.578 -14.242 1 98.88 236 VAL A O 1
ATOM 1772 N N . GLY A 1 237 ? -6.852 -21.25 -14.836 1 98.75 237 GLY A N 1
ATOM 1773 C CA . GLY A 1 237 ? -6.852 -20.531 -13.57 1 98.75 237 GLY A CA 1
ATOM 1774 C C . GLY A 1 237 ? -8.227 -20.016 -13.18 1 98.75 237 GLY A C 1
ATOM 1775 O O . GLY A 1 237 ? -9.203 -20.219 -13.898 1 98.75 237 GLY A O 1
ATOM 1776 N N . ASP A 1 238 ? -8.352 -19.406 -11.969 1 98.56 238 ASP A N 1
ATOM 1777 C CA . ASP A 1 238 ? -9.641 -18.938 -11.469 1 98.56 238 ASP A CA 1
ATOM 1778 C C . ASP A 1 238 ? -9.625 -17.422 -11.25 1 98.56 238 ASP A C 1
ATOM 1780 O O . ASP A 1 238 ? -10.625 -16.844 -10.82 1 98.56 238 ASP A O 1
ATOM 1784 N N . ARG A 1 239 ? -8.531 -16.812 -11.508 1 98.25 239 ARG A N 1
ATOM 1785 C CA . ARG A 1 239 ? -8.453 -15.375 -11.305 1 98.25 239 ARG A CA 1
ATOM 1786 C C . ARG A 1 239 ? -8.086 -14.656 -12.602 1 98.25 239 ARG A C 1
ATOM 1788 O O . ARG A 1 239 ? -7.039 -14.938 -13.195 1 98.25 239 ARG A O 1
ATOM 1795 N N . LEU A 1 240 ? -8.867 -13.688 -13 1 98.75 240 LEU A N 1
ATOM 1796 C CA . LEU A 1 240 ? -8.688 -12.953 -14.258 1 98.75 240 LEU A CA 1
ATOM 1797 C C . LEU A 1 240 ? -7.418 -12.117 -14.219 1 98.75 240 LEU A C 1
ATOM 1799 O O . LEU A 1 240 ? -6.609 -12.164 -15.148 1 98.75 240 LEU A O 1
ATOM 1803 N N . GLU A 1 241 ? -7.125 -11.477 -13.109 1 98.06 241 GLU A N 1
ATOM 1804 C CA . GLU A 1 241 ? -6.066 -10.477 -13.008 1 98.06 241 GLU A CA 1
ATOM 1805 C C . GLU A 1 241 ? -4.703 -11.133 -12.805 1 98.06 241 GLU A C 1
ATOM 1807 O O . GLU A 1 241 ? -3.668 -10.477 -12.945 1 98.06 241 GLU A O 1
ATOM 1812 N N . THR A 1 242 ? -4.75 -12.453 -12.453 1 98.19 242 THR A N 1
ATOM 1813 C CA . THR A 1 242 ? -3.48 -13.148 -12.25 1 98.19 242 THR A CA 1
ATOM 1814 C C . THR A 1 242 ? -3.316 -14.289 -13.25 1 98.19 242 THR A C 1
ATOM 1816 O O . THR A 1 242 ? -2.584 -14.156 -14.234 1 98.19 242 THR A O 1
ATOM 1819 N N . ASP A 1 243 ? -4.137 -15.25 -13.25 1 98.75 243 ASP A N 1
ATOM 1820 C CA . ASP A 1 243 ? -3.971 -16.438 -14.078 1 98.75 243 ASP A CA 1
ATOM 1821 C C . ASP A 1 243 ? -4.191 -16.125 -15.555 1 98.75 243 ASP A C 1
ATOM 1823 O O . ASP A 1 243 ? -3.371 -16.484 -16.406 1 98.75 243 ASP A O 1
ATOM 1827 N N . ILE A 1 244 ? -5.316 -15.477 -15.875 1 98.88 244 ILE A N 1
ATOM 1828 C CA . ILE A 1 244 ? -5.668 -15.203 -17.266 1 98.88 244 ILE A CA 1
ATOM 1829 C C . ILE A 1 244 ? -4.691 -14.195 -17.859 1 98.88 244 ILE A C 1
ATOM 1831 O O . ILE A 1 244 ? -4.152 -14.406 -18.953 1 98.88 244 ILE A O 1
ATOM 1835 N N . LEU A 1 245 ? -4.473 -13.156 -17.109 1 98.88 245 LEU A N 1
ATOM 1836 C CA . LEU A 1 245 ? -3.5 -12.172 -17.562 1 98.88 245 LEU A CA 1
ATOM 1837 C C . LEU A 1 245 ? -2.133 -12.812 -17.781 1 98.88 245 LEU A C 1
ATOM 1839 O O . LEU A 1 245 ? -1.453 -12.523 -18.766 1 98.88 245 LEU A O 1
ATOM 1843 N N . PHE A 1 246 ? -1.701 -13.695 -16.875 1 98.81 246 PHE A N 1
ATOM 1844 C CA . PHE A 1 246 ? -0.448 -14.43 -16.984 1 98.81 246 PHE A CA 1
ATOM 1845 C C . PHE A 1 246 ? -0.409 -15.242 -18.266 1 98.81 246 PHE A C 1
ATOM 1847 O O . PHE A 1 246 ? 0.572 -15.18 -19.016 1 98.81 246 PHE A O 1
ATOM 1854 N N . GLY A 1 247 ? -1.419 -15.984 -18.516 1 98.69 247 GLY A N 1
ATOM 1855 C CA . GLY A 1 247 ? -1.5 -16.766 -19.734 1 98.69 247 GLY A CA 1
ATOM 1856 C C . GLY A 1 247 ? -1.362 -15.922 -20.984 1 98.69 247 GLY A C 1
ATOM 1857 O O . GLY A 1 247 ? -0.616 -16.281 -21.906 1 98.69 247 GLY A O 1
ATOM 1858 N N . HIS A 1 248 ? -2.084 -14.805 -21.016 1 98.56 248 HIS A N 1
ATOM 1859 C CA . HIS A 1 248 ? -1.998 -13.898 -22.156 1 98.56 248 HIS A CA 1
ATOM 1860 C C . HIS A 1 248 ? -0.579 -13.367 -22.328 1 98.56 248 HIS A C 1
ATOM 1862 O O . HIS A 1 248 ? -0.042 -13.375 -23.438 1 98.56 248 HIS A O 1
ATOM 1868 N N . ARG A 1 249 ? 0.029 -12.977 -21.266 1 98.31 249 ARG A N 1
ATOM 1869 C CA . ARG A 1 249 ? 1.363 -12.383 -21.312 1 98.31 249 ARG A CA 1
ATOM 1870 C C . ARG A 1 249 ? 2.389 -13.391 -21.828 1 98.31 249 ARG A C 1
ATOM 1872 O O . ARG A 1 249 ? 3.402 -13.008 -22.422 1 98.31 249 ARG A O 1
ATOM 1879 N N . CYS A 1 250 ? 2.129 -14.625 -21.594 1 98.19 250 CYS A N 1
ATOM 1880 C CA . CYS A 1 250 ? 3.086 -15.664 -21.953 1 98.19 250 CYS A CA 1
ATOM 1881 C C . CYS A 1 250 ? 2.701 -16.328 -23.266 1 98.19 250 CYS A C 1
ATOM 1883 O O . CYS A 1 250 ? 3.348 -17.297 -23.688 1 98.19 250 CYS A O 1
ATOM 1885 N N . GLY A 1 251 ? 1.565 -15.914 -23.906 1 97.69 251 GLY A N 1
ATOM 1886 C CA . GLY A 1 251 ? 1.189 -16.406 -25.219 1 97.69 251 GLY A CA 1
ATOM 1887 C C . GLY A 1 251 ? 0.443 -17.719 -25.172 1 97.69 251 GLY A C 1
ATOM 1888 O O . GLY A 1 251 ? 0.453 -18.469 -26.156 1 97.69 251 GLY A O 1
ATOM 1889 N N . MET A 1 252 ? -0.246 -18.016 -24.078 1 98.19 252 MET A N 1
ATOM 1890 C CA . MET A 1 252 ? -0.952 -19.281 -23.922 1 98.19 252 MET A CA 1
ATOM 1891 C C . MET A 1 252 ? -2.445 -19.109 -24.172 1 98.19 252 MET A C 1
ATOM 1893 O O . MET A 1 252 ? -2.953 -18 -24.188 1 98.19 252 MET A O 1
ATOM 1897 N N . THR A 1 253 ? -3.082 -20.219 -24.516 1 98.31 253 THR A N 1
ATOM 1898 C CA . THR A 1 253 ? -4.539 -20.234 -24.484 1 98.31 253 THR A CA 1
ATOM 1899 C C . THR A 1 253 ? -5.051 -20.297 -23.047 1 98.31 253 THR A C 1
ATOM 1901 O O . THR A 1 253 ? -4.59 -21.141 -22.266 1 98.31 253 THR A O 1
ATOM 1904 N N . THR A 1 254 ? -5.965 -19.391 -22.672 1 98.75 254 THR A N 1
ATOM 1905 C CA . THR A 1 254 ? -6.375 -19.281 -21.281 1 98.75 254 THR A CA 1
ATOM 1906 C C . THR A 1 254 ? -7.77 -19.859 -21.078 1 98.75 254 THR A C 1
ATOM 1908 O O . THR A 1 254 ? -8.648 -19.688 -21.922 1 98.75 254 THR A O 1
ATOM 1911 N N . VAL A 1 255 ? -7.941 -20.578 -19.969 1 98.75 255 VAL A N 1
ATOM 1912 C CA . VAL A 1 255 ? -9.219 -21.156 -19.562 1 98.75 255 VAL A CA 1
ATOM 1913 C C . VAL A 1 255 ? -9.539 -20.766 -18.125 1 98.75 255 VAL A C 1
ATOM 1915 O O . VAL A 1 255 ? -8.797 -21.094 -17.203 1 98.75 255 VAL A O 1
ATOM 1918 N N . LEU A 1 256 ? -10.664 -20.062 -17.938 1 98.88 256 LEU A N 1
ATOM 1919 C CA . LEU A 1 256 ? -11.141 -19.703 -16.609 1 98.88 256 LEU A CA 1
ATOM 1920 C C . LEU A 1 256 ? -12.039 -20.812 -16.047 1 98.88 256 LEU A C 1
ATOM 1922 O O . LEU A 1 256 ? -12.977 -21.25 -16.703 1 98.88 256 LEU A O 1
ATOM 1926 N N . THR A 1 257 ? -11.68 -21.297 -14.883 1 98.75 257 THR A N 1
ATOM 1927 C CA . THR A 1 257 ? -12.633 -22.141 -14.164 1 98.75 257 THR A CA 1
ATOM 1928 C C . THR A 1 257 ? -13.453 -21.297 -13.188 1 98.75 257 THR A C 1
ATOM 1930 O O . THR A 1 257 ? -12.953 -20.344 -12.609 1 98.75 257 THR A O 1
ATOM 1933 N N . LEU A 1 258 ? -14.664 -21.672 -12.977 1 98.19 258 LEU A N 1
ATOM 1934 C CA . LEU A 1 258 ? -15.578 -20.844 -12.188 1 98.19 258 LEU A CA 1
ATOM 1935 C C . LEU A 1 258 ? -15.734 -21.391 -10.781 1 98.19 258 LEU A C 1
ATOM 1937 O O . LEU A 1 258 ? -16.734 -21.125 -10.109 1 98.19 258 LEU A O 1
ATOM 1941 N N . THR A 1 259 ? -14.727 -22.156 -10.32 1 96.31 259 THR A N 1
ATOM 1942 C CA . THR A 1 259 ? -14.773 -22.766 -9.008 1 96.31 259 THR A CA 1
ATOM 1943 C C . THR A 1 259 ? -14.016 -21.922 -7.984 1 96.31 259 THR A C 1
ATOM 1945 O O . THR A 1 259 ? -13.984 -22.25 -6.797 1 96.31 259 THR A O 1
ATOM 1948 N N . GLY A 1 260 ? -13.422 -20.859 -8.43 1 95.56 260 GLY A N 1
ATOM 1949 C CA . GLY A 1 260 ? -12.578 -20.094 -7.527 1 95.56 260 GLY A CA 1
ATOM 1950 C C . GLY A 1 260 ? -13.031 -18.656 -7.363 1 95.56 260 GLY A C 1
ATOM 1951 O O . GLY A 1 260 ? -14.195 -18.391 -7.051 1 95.56 260 GLY A O 1
ATOM 1952 N N . VAL A 1 261 ? -12.242 -17.719 -7.703 1 94.88 261 VAL A N 1
ATOM 1953 C CA . VAL A 1 261 ? -12.359 -16.344 -7.25 1 94.88 261 VAL A CA 1
ATOM 1954 C C . VAL A 1 261 ? -13.195 -15.539 -8.242 1 94.88 261 VAL A C 1
ATOM 1956 O O . VAL A 1 261 ? -14.18 -14.898 -7.863 1 94.88 261 VAL A O 1
ATOM 1959 N N . SER A 1 262 ? -12.883 -15.625 -9.539 1 97.5 262 SER A N 1
ATOM 1960 C CA . SER A 1 262 ? -13.5 -14.734 -10.523 1 97.5 262 SER A CA 1
ATOM 1961 C C . SER A 1 262 ? -14.805 -15.32 -11.055 1 97.5 262 SER A C 1
ATOM 1963 O O . SER A 1 262 ? -14.977 -16.547 -11.07 1 97.5 262 SER A O 1
ATOM 1965 N N . SER A 1 263 ? -15.648 -14.453 -11.469 1 98 263 SER A N 1
ATOM 1966 C CA . SER A 1 263 ? -16.938 -14.867 -12.008 1 98 263 SER A CA 1
ATOM 1967 C C . SER A 1 263 ? -17.016 -14.594 -13.508 1 98 263 SER A C 1
ATOM 1969 O O . SER A 1 263 ? -16.219 -13.844 -14.055 1 98 263 SER A O 1
ATOM 1971 N N . LEU A 1 264 ? -17.969 -15.305 -14.062 1 98.19 264 LEU A N 1
ATOM 1972 C CA . LEU A 1 264 ? -18.219 -15.078 -15.484 1 98.19 264 LEU A CA 1
ATOM 1973 C C . LEU A 1 264 ? -18.656 -13.641 -15.734 1 98.19 264 LEU A C 1
ATOM 1975 O O . LEU A 1 264 ? -18.297 -13.039 -16.75 1 98.19 264 LEU A O 1
ATOM 1979 N N . GLU A 1 265 ? -19.422 -13.086 -14.859 1 98.25 265 GLU A N 1
ATOM 1980 C CA . GLU A 1 265 ? -19.891 -11.711 -14.977 1 98.25 265 GLU A CA 1
ATOM 1981 C C . GLU A 1 265 ? -18.719 -10.727 -15.016 1 98.25 265 GLU A C 1
ATOM 1983 O O . GLU A 1 265 ? -18.75 -9.766 -15.781 1 98.25 265 GLU A O 1
ATOM 1988 N N . GLU A 1 266 ? -17.766 -11 -14.227 1 97.94 266 GLU A N 1
ATOM 1989 C CA . GLU A 1 266 ? -16.578 -10.148 -14.219 1 97.94 266 GLU A CA 1
ATOM 1990 C C . GLU A 1 266 ? -15.828 -10.234 -15.547 1 97.94 266 GLU A C 1
ATOM 1992 O O . GLU A 1 266 ? -15.375 -9.211 -16.078 1 97.94 266 GLU A O 1
ATOM 1997 N N . ALA A 1 267 ? -15.703 -11.398 -16.062 1 98.5 267 ALA A N 1
ATOM 1998 C CA . ALA A 1 267 ? -15.047 -11.578 -17.359 1 98.5 267 ALA A CA 1
ATOM 1999 C C . ALA A 1 267 ? -15.789 -10.828 -18.469 1 98.5 267 ALA A C 1
ATOM 2001 O O . ALA A 1 267 ? -15.172 -10.18 -19.312 1 98.5 267 ALA A O 1
ATOM 2002 N N . GLN A 1 268 ? -17.062 -10.922 -18.406 1 97.94 268 GLN A N 1
ATOM 2003 C CA . GLN A 1 268 ? -17.906 -10.25 -19.406 1 97.94 268 GLN A CA 1
ATOM 2004 C C . GLN A 1 268 ? -17.797 -8.734 -19.266 1 97.94 268 GLN A C 1
ATOM 2006 O O . GLN A 1 268 ? -17.844 -8.016 -20.266 1 97.94 268 GLN A O 1
ATOM 2011 N N . ALA A 1 269 ? -17.719 -8.305 -18.078 1 98.06 269 ALA A N 1
ATOM 2012 C CA . ALA A 1 269 ? -17.531 -6.867 -17.859 1 98.06 269 ALA A CA 1
ATOM 2013 C C . ALA A 1 269 ? -16.219 -6.383 -18.453 1 98.06 269 ALA A C 1
ATOM 2015 O O . ALA A 1 269 ? -16.172 -5.312 -19.078 1 98.06 269 ALA A O 1
ATOM 2016 N N . TYR A 1 270 ? -15.18 -7.125 -18.266 1 98.25 270 TYR A N 1
ATOM 2017 C CA . TYR A 1 270 ? -13.898 -6.785 -18.875 1 98.25 270 TYR A CA 1
ATOM 2018 C C . TYR A 1 270 ? -14 -6.793 -20.391 1 98.25 270 TYR A C 1
ATOM 2020 O O . TYR A 1 270 ? -13.43 -5.93 -21.062 1 98.25 270 TYR A O 1
ATOM 2028 N N . LEU A 1 271 ? -14.68 -7.801 -20.891 1 97.94 271 LEU A N 1
ATOM 2029 C CA . LEU A 1 271 ? -14.875 -7.887 -22.344 1 97.94 271 LEU A CA 1
ATOM 2030 C C . LEU A 1 271 ? -15.586 -6.645 -22.859 1 97.94 271 LEU A C 1
ATOM 2032 O O . LEU A 1 271 ? -15.141 -6.043 -23.844 1 97.94 271 LEU A O 1
ATOM 2036 N N . ALA A 1 272 ? -16.625 -6.273 -22.188 1 97.75 272 ALA A N 1
ATOM 2037 C CA . ALA A 1 272 ? -17.406 -5.102 -22.578 1 97.75 272 ALA A CA 1
ATOM 2038 C C . ALA A 1 272 ? -16.562 -3.83 -22.5 1 97.75 272 ALA A C 1
ATOM 2040 O O . ALA A 1 272 ? -16.734 -2.912 -23.312 1 97.75 272 ALA A O 1
ATOM 2041 N N . ALA A 1 273 ? -15.664 -3.771 -21.625 1 97.75 273 ALA A N 1
ATOM 2042 C CA . ALA A 1 273 ? -14.812 -2.604 -21.406 1 97.75 273 ALA A CA 1
ATOM 2043 C C . ALA A 1 273 ? -13.609 -2.617 -22.344 1 97.75 273 ALA A C 1
ATOM 2045 O O . ALA A 1 273 ? -12.789 -1.701 -22.328 1 97.75 273 ALA A O 1
ATOM 2046 N N . GLY A 1 274 ? -13.391 -3.648 -23.062 1 97.19 274 GLY A N 1
ATOM 2047 C CA . GLY A 1 274 ? -12.305 -3.754 -24.016 1 97.19 274 GLY A CA 1
ATOM 2048 C C . GLY A 1 274 ? -10.984 -4.141 -23.375 1 97.19 274 GLY A C 1
ATOM 2049 O O . GLY A 1 274 ? -9.914 -3.918 -23.969 1 97.19 274 GLY A O 1
ATOM 2050 N N . GLN A 1 275 ? -11.039 -4.66 -22.188 1 97.69 275 GLN A N 1
ATOM 2051 C CA . GLN A 1 275 ? -9.836 -5.109 -21.484 1 97.69 275 GLN A CA 1
ATOM 2052 C C . GLN A 1 275 ? -9.531 -6.57 -21.812 1 97.69 275 GLN A C 1
ATOM 2054 O O . GLN A 1 275 ? -9.539 -7.422 -20.922 1 97.69 275 GLN A O 1
ATOM 2059 N N . HIS A 1 276 ? -9.102 -6.832 -22.953 1 97.44 276 HIS A N 1
ATOM 2060 C CA . HIS A 1 276 ? -9.047 -8.164 -23.547 1 97.44 276 HIS A CA 1
ATOM 2061 C C . HIS A 1 276 ? -7.992 -9.023 -22.859 1 97.44 276 HIS A C 1
ATOM 2063 O O . HIS A 1 276 ? -8.125 -10.25 -22.812 1 97.44 276 HIS A O 1
ATOM 2069 N N . ASP A 1 277 ? -6.992 -8.383 -22.281 1 98 277 ASP A N 1
ATOM 2070 C CA . ASP A 1 277 ? -5.93 -9.141 -21.625 1 98 277 ASP A CA 1
ATOM 2071 C C . ASP A 1 277 ? -6.434 -9.789 -20.344 1 98 277 ASP A C 1
ATOM 2073 O O . ASP A 1 277 ? -5.781 -10.688 -19.797 1 98 277 ASP A O 1
ATOM 2077 N N . LEU A 1 278 ? -7.582 -9.344 -19.891 1 98.62 278 LEU A N 1
ATOM 2078 C CA . LEU A 1 278 ? -8.156 -9.875 -18.656 1 98.62 278 LEU A CA 1
ATOM 2079 C C . LEU A 1 278 ? -9.305 -10.828 -18.953 1 98.62 278 LEU A C 1
ATOM 2081 O O . LEU A 1 278 ? -9.938 -11.359 -18.031 1 98.62 278 LEU A O 1
ATOM 2085 N N . VAL A 1 279 ? -9.578 -11.039 -20.188 1 98.75 279 VAL A N 1
ATOM 2086 C CA . VAL A 1 279 ? -10.68 -11.891 -20.609 1 98.75 279 VAL A CA 1
ATOM 2087 C C . VAL A 1 279 ? -10.141 -13.258 -21.031 1 98.75 279 VAL A C 1
ATOM 2089 O O . VAL A 1 279 ? -9.266 -13.352 -21.891 1 98.75 279 VAL A O 1
ATOM 2092 N N . PRO A 1 280 ? -10.641 -14.297 -20.391 1 98.81 280 PRO A N 1
ATOM 2093 C CA . PRO A 1 280 ? -10.18 -15.625 -20.828 1 98.81 280 PRO A CA 1
ATOM 2094 C C . PRO A 1 280 ? -10.641 -15.977 -22.234 1 98.81 280 PRO A C 1
ATOM 2096 O O . PRO A 1 280 ? -11.68 -15.492 -22.688 1 98.81 280 PRO A O 1
ATOM 2099 N N . HIS A 1 281 ? -9.828 -16.828 -22.969 1 98.56 281 HIS A N 1
ATOM 2100 C CA . HIS A 1 281 ? -10.312 -17.359 -24.234 1 98.56 281 HIS A CA 1
ATOM 2101 C C . HIS A 1 281 ? -11.555 -18.219 -24.016 1 98.56 281 HIS A C 1
ATOM 2103 O O . HIS A 1 281 ? -12.539 -18.094 -24.75 1 98.56 281 HIS A O 1
ATOM 2109 N N . TYR A 1 282 ? -11.477 -19.062 -22.984 1 98.62 282 TYR A N 1
ATOM 2110 C CA . TYR A 1 282 ? -12.562 -20 -22.688 1 98.62 282 TYR A CA 1
ATOM 2111 C C . TYR A 1 282 ? -12.852 -20.031 -21.203 1 98.62 282 TYR A C 1
ATOM 2113 O O . TYR A 1 282 ? -12.047 -19.562 -20.391 1 98.62 282 TYR A O 1
ATOM 2121 N N . TYR A 1 283 ? -14.023 -20.484 -20.844 1 98.69 283 TYR A N 1
ATOM 2122 C CA . TYR A 1 283 ? -14.32 -20.781 -19.453 1 98.69 283 TYR A CA 1
ATOM 2123 C C . TYR A 1 283 ? -15.023 -22.125 -19.312 1 98.69 283 TYR A C 1
ATOM 2125 O O . TYR A 1 283 ? -15.625 -22.625 -20.281 1 98.69 283 TYR A O 1
ATOM 2133 N N . VAL A 1 284 ? -14.852 -22.766 -18.172 1 98.5 284 VAL A N 1
ATOM 2134 C CA . VAL A 1 284 ? -15.547 -23.984 -17.781 1 98.5 284 VAL A CA 1
ATOM 2135 C C . VAL A 1 284 ? -16.125 -23.828 -16.391 1 98.5 284 VAL A C 1
ATOM 2137 O O . VAL A 1 284 ? -15.688 -22.969 -15.609 1 98.5 284 VAL A O 1
ATOM 2140 N N . GLU A 1 285 ? -17.172 -24.641 -16.078 1 98.06 285 GLU A N 1
ATOM 2141 C CA . GLU A 1 285 ? -17.703 -24.609 -14.719 1 98.06 285 GLU A CA 1
ATOM 2142 C C . GLU A 1 285 ? -16.703 -25.156 -13.711 1 98.06 285 GLU A C 1
ATOM 2144 O O . GLU A 1 285 ? -16.547 -24.594 -12.617 1 98.06 285 GLU A O 1
ATOM 2149 N N . SER A 1 286 ? -16.109 -26.188 -14.078 1 98.12 286 SER A N 1
ATOM 2150 C CA . SER A 1 286 ? -15.094 -26.891 -13.305 1 98.12 286 SER A CA 1
ATOM 2151 C C . SER A 1 286 ? -14.047 -27.531 -14.211 1 98.12 286 SER A C 1
ATOM 2153 O O . SER A 1 286 ? -14.32 -27.812 -15.383 1 98.12 286 SER A O 1
ATOM 2155 N N . ILE A 1 287 ? -12.82 -27.75 -13.617 1 98.25 287 ILE A N 1
ATOM 2156 C CA . ILE A 1 287 ? -11.781 -28.344 -14.445 1 98.25 287 ILE A CA 1
ATOM 2157 C C . ILE A 1 287 ? -12.18 -29.781 -14.812 1 98.25 287 ILE A C 1
ATOM 2159 O O . ILE A 1 287 ? -11.633 -30.359 -15.758 1 98.25 287 ILE A O 1
ATOM 2163 N N . ALA A 1 288 ? -13.109 -30.375 -14.117 1 97.19 288 ALA A N 1
ATOM 2164 C CA . ALA A 1 288 ? -13.617 -31.703 -14.445 1 97.19 288 ALA A CA 1
ATOM 2165 C C . ALA A 1 288 ? -14.227 -31.719 -15.844 1 97.19 288 ALA A C 1
ATOM 2167 O O . ALA A 1 288 ? -14.242 -32.75 -16.5 1 97.19 288 ALA A O 1
ATOM 2168 N N . ASP A 1 289 ? -14.688 -30.562 -16.266 1 97.38 289 ASP A N 1
ATOM 2169 C CA . ASP A 1 289 ? -15.297 -30.453 -17.594 1 97.38 289 ASP A CA 1
ATOM 2170 C C . ASP A 1 289 ? -14.281 -30.734 -18.688 1 97.38 289 ASP A C 1
ATOM 2172 O O . ASP A 1 289 ? -14.656 -31.094 -19.812 1 97.38 289 ASP A O 1
ATOM 2176 N N . LEU A 1 290 ? -13.047 -30.594 -18.406 1 97.44 290 LEU A N 1
ATOM 2177 C CA . LEU A 1 290 ? -11.992 -30.766 -19.391 1 97.44 290 LEU A CA 1
ATOM 2178 C C . LEU A 1 290 ? -11.844 -32.25 -19.766 1 97.44 290 LEU A C 1
ATOM 2180 O O . LEU A 1 290 ? -11.258 -32.562 -20.797 1 97.44 290 LEU A O 1
ATOM 2184 N N . MET A 1 291 ? -12.375 -33.156 -18.953 1 95.56 291 MET A N 1
ATOM 2185 C CA . MET A 1 291 ? -12.266 -34.594 -19.172 1 95.56 291 MET A CA 1
ATOM 2186 C C . MET A 1 291 ? -12.945 -35 -20.484 1 95.56 291 MET A C 1
ATOM 2188 O O . MET A 1 291 ? -12.492 -35.906 -21.156 1 95.56 291 MET A O 1
ATOM 2192 N N . GLU A 1 292 ? -13.961 -34.281 -20.75 1 94.06 292 GLU A N 1
ATOM 2193 C CA . GLU A 1 292 ? -14.727 -34.594 -21.953 1 94.06 292 GLU A CA 1
ATOM 2194 C C . GLU A 1 292 ? -13.891 -34.375 -23.203 1 94.06 292 GLU A C 1
ATOM 2196 O O . GLU A 1 292 ? -14.188 -34.938 -24.266 1 94.06 292 GLU A O 1
ATOM 2201 N N . GLY A 1 293 ? -12.914 -33.594 -23.094 1 93.25 293 GLY A N 1
ATOM 2202 C CA . GLY A 1 293 ? -12.055 -33.312 -24.234 1 93.25 293 GLY A CA 1
ATOM 2203 C C . GLY A 1 293 ? -11.008 -34.375 -24.453 1 93.25 293 GLY A C 1
ATOM 2204 O O . GLY A 1 293 ? -10.32 -34.375 -25.469 1 93.25 293 GLY A O 1
ATOM 2205 N N . LEU A 1 294 ? -10.852 -35.312 -23.484 1 92.25 294 LEU A N 1
ATOM 2206 C CA . LEU A 1 294 ? -9.828 -36.344 -23.531 1 92.25 294 LEU A CA 1
ATOM 2207 C C . LEU A 1 294 ? -10.438 -37.688 -23.953 1 92.25 294 LEU A C 1
ATOM 2209 O O . LEU A 1 294 ? -9.711 -38.656 -24.156 1 92.25 294 LEU A O 1
ATOM 2213 N N . GLU A 1 295 ? -11.727 -37.719 -23.891 1 77.62 295 GLU A N 1
ATOM 2214 C CA . GLU A 1 295 ? -12.398 -38.969 -24.25 1 77.62 295 GLU A CA 1
ATOM 2215 C C . GLU A 1 295 ? -12.234 -39.281 -25.734 1 77.62 295 GLU A C 1
ATOM 2217 O O . GLU A 1 295 ? -12.18 -38.375 -26.562 1 77.62 295 GLU A O 1
ATOM 2222 N N . ASP A 1 296 ? -11.758 -40.594 -26.094 1 60.38 296 ASP A N 1
ATOM 2223 C CA . ASP A 1 296 ? -11.742 -41.156 -27.438 1 60.38 296 ASP A CA 1
ATOM 2224 C C . ASP A 1 296 ? -13.141 -41.125 -28.062 1 60.38 296 ASP A C 1
ATOM 2226 O O . ASP A 1 296 ? -14.141 -41.25 -27.344 1 60.38 296 ASP A O 1
ATOM 2230 N N . MET B 1 1 ? 1.646 31.797 -12.719 1 66.81 1 MET B N 1
ATOM 2231 C CA . MET B 1 1 ? 2.205 30.453 -12.703 1 66.81 1 MET B CA 1
ATOM 2232 C C . MET B 1 1 ? 3.346 30.344 -11.695 1 66.81 1 MET B C 1
ATOM 2234 O O . MET B 1 1 ? 4.094 31.297 -11.5 1 66.81 1 MET B O 1
ATOM 2238 N N . ALA B 1 2 ? 3.281 29.141 -10.953 1 73.12 2 ALA B N 1
ATOM 2239 C CA . ALA B 1 2 ? 4.344 29 -9.961 1 73.12 2 ALA B CA 1
ATOM 2240 C C . ALA B 1 2 ? 5.719 29.047 -10.617 1 73.12 2 ALA B C 1
ATOM 2242 O O . ALA B 1 2 ? 5.898 28.547 -11.734 1 73.12 2 ALA B O 1
ATOM 2243 N N . ARG B 1 3 ? 6.695 29.844 -10.109 1 85.69 3 ARG B N 1
ATOM 2244 C CA . ARG B 1 3 ? 8 30 -10.734 1 85.69 3 ARG B CA 1
ATOM 2245 C C . ARG B 1 3 ? 9.125 29.656 -9.75 1 85.69 3 ARG B C 1
ATOM 2247 O O . ARG B 1 3 ? 10.305 29.797 -10.078 1 85.69 3 ARG B O 1
ATOM 2254 N N . CYS B 1 4 ? 8.836 29.203 -8.539 1 95.81 4 CYS B N 1
ATOM 2255 C CA . CYS B 1 4 ? 9.844 28.797 -7.562 1 95.81 4 CYS B CA 1
ATOM 2256 C C . CYS B 1 4 ? 10.875 29.906 -7.352 1 95.81 4 CYS B C 1
ATOM 2258 O O . CYS B 1 4 ? 12.078 29.656 -7.465 1 95.81 4 CYS B O 1
ATOM 2260 N N . GLU B 1 5 ? 10.469 31.078 -7.074 1 97.06 5 GLU B N 1
ATOM 2261 C CA . GLU B 1 5 ? 11.336 32.25 -6.898 1 97.06 5 GLU B CA 1
ATOM 2262 C C . GLU B 1 5 ? 11.773 32.375 -5.445 1 97.06 5 GLU B C 1
ATOM 2264 O O . GLU B 1 5 ? 10.992 32.125 -4.527 1 97.06 5 GLU B O 1
ATOM 2269 N N . ARG B 1 6 ? 13.047 32.812 -5.301 1 97.38 6 ARG B N 1
ATOM 2270 C CA . ARG B 1 6 ? 13.484 33.094 -3.941 1 97.38 6 ARG B CA 1
ATOM 2271 C C . ARG B 1 6 ? 12.758 34.344 -3.4 1 97.38 6 ARG B C 1
ATOM 2273 O O . ARG B 1 6 ? 12.703 35.375 -4.066 1 97.38 6 ARG B O 1
ATOM 2280 N N . LEU B 1 7 ? 12.203 34.188 -2.258 1 97.75 7 LEU B N 1
ATOM 2281 C CA . LEU B 1 7 ? 11.445 35.281 -1.644 1 97.75 7 LEU B CA 1
ATOM 2282 C C . LEU B 1 7 ? 12.359 36.156 -0.809 1 97.75 7 LEU B C 1
ATOM 2284 O O . LEU B 1 7 ? 12.797 35.781 0.273 1 97.75 7 LEU B O 1
ATOM 2288 N N . ARG B 1 8 ? 12.617 37.375 -1.304 1 95.88 8 ARG B N 1
ATOM 2289 C CA . ARG B 1 8 ? 13.508 38.312 -0.632 1 95.88 8 ARG B CA 1
ATOM 2290 C C . ARG B 1 8 ? 13.242 39.75 -1.107 1 95.88 8 ARG B C 1
ATOM 2292 O O . ARG B 1 8 ? 12.5 39.969 -2.066 1 95.88 8 ARG B O 1
ATOM 2299 N N . GLY B 1 9 ? 13.75 40.656 -0.32 1 94.44 9 GLY B N 1
ATOM 2300 C CA . GLY B 1 9 ? 13.703 42.062 -0.722 1 94.44 9 GLY B CA 1
ATOM 2301 C C . GLY B 1 9 ? 12.289 42.594 -0.888 1 94.44 9 GLY B C 1
ATOM 2302 O O . GLY B 1 9 ? 11.461 42.438 0.006 1 94.44 9 GLY B O 1
ATOM 2303 N N . ALA B 1 10 ? 12.07 43.25 -2.008 1 94.44 10 ALA B N 1
ATOM 2304 C CA . ALA B 1 10 ? 10.797 43.906 -2.256 1 94.44 10 ALA B CA 1
ATOM 2305 C C . ALA B 1 10 ? 9.664 42.906 -2.389 1 94.44 10 ALA B C 1
ATOM 2307 O O . ALA B 1 10 ? 8.547 43.156 -1.926 1 94.44 10 ALA B O 1
ATOM 2308 N N . ALA B 1 11 ? 10.008 41.844 -2.982 1 94.94 11 ALA B N 1
ATOM 2309 C CA . ALA B 1 11 ? 9 40.812 -3.158 1 94.94 11 ALA B CA 1
ATOM 2310 C C . ALA B 1 11 ? 8.531 40.281 -1.811 1 94.94 11 ALA B C 1
ATOM 2312 O O . ALA B 1 11 ? 7.336 40 -1.618 1 94.94 11 ALA B O 1
ATOM 2313 N N . LEU B 1 12 ? 9.477 40.062 -0.943 1 97.12 12 LEU B N 1
ATOM 2314 C CA . LEU B 1 12 ? 9.164 39.562 0.396 1 97.12 12 LEU B CA 1
ATOM 2315 C C . LEU B 1 12 ? 8.258 40.531 1.134 1 97.12 12 LEU B C 1
ATOM 2317 O O . LEU B 1 12 ? 7.258 40.125 1.73 1 97.12 12 LEU B O 1
ATOM 2321 N N . ARG B 1 13 ? 8.578 41.812 1.073 1 96.06 13 ARG B N 1
ATOM 2322 C CA . ARG B 1 13 ? 7.766 42.844 1.727 1 96.06 13 ARG B CA 1
ATOM 2323 C C . ARG B 1 13 ? 6.355 42.875 1.144 1 96.06 13 ARG B C 1
ATOM 2325 O O . ARG B 1 13 ? 5.375 43 1.882 1 96.06 13 ARG B O 1
ATOM 2332 N N . ASP B 1 14 ? 6.316 42.719 -0.118 1 96.19 14 ASP B N 1
ATOM 2333 C CA . ASP B 1 14 ? 5.023 42.75 -0.799 1 96.19 14 ASP B CA 1
ATOM 2334 C C . ASP B 1 14 ? 4.176 41.531 -0.437 1 96.19 14 ASP B C 1
ATOM 2336 O O . ASP B 1 14 ? 3.02 41.688 -0.038 1 96.19 14 ASP B O 1
ATOM 2340 N N . VAL B 1 15 ? 4.738 40.375 -0.538 1 96.69 15 VAL B N 1
ATOM 2341 C CA . VAL B 1 15 ? 4.031 39.125 -0.336 1 96.69 15 VAL B CA 1
ATOM 2342 C C . VAL B 1 15 ? 3.582 39 1.119 1 96.69 15 VAL B C 1
ATOM 2344 O O . VAL B 1 15 ? 2.414 38.719 1.395 1 96.69 15 VAL B O 1
ATOM 2347 N N . VAL B 1 16 ? 4.492 39.219 2.031 1 97.06 16 VAL B N 1
ATOM 2348 C CA . VAL B 1 16 ? 4.172 39.125 3.451 1 97.06 16 VAL B CA 1
ATOM 2349 C C . VAL B 1 16 ? 3.258 40.281 3.861 1 97.06 16 VAL B C 1
ATOM 2351 O O . VAL B 1 16 ? 2.324 40.094 4.645 1 97.06 16 VAL B O 1
ATOM 2354 N N . GLY B 1 17 ? 3.549 41.438 3.309 1 95.06 17 GLY B N 1
ATOM 2355 C CA . GLY B 1 17 ? 2.742 42.594 3.619 1 95.06 17 GLY B CA 1
ATOM 2356 C C . GLY B 1 17 ? 1.288 42.438 3.215 1 95.06 17 GLY B C 1
ATOM 2357 O O . GLY B 1 17 ? 0.387 42.875 3.947 1 95.06 17 GLY B O 1
ATOM 2358 N N . ARG B 1 18 ? 1.045 41.875 2.117 1 94.56 18 ARG B N 1
ATOM 2359 C CA . ARG B 1 18 ? -0.303 41.719 1.573 1 94.56 18 ARG B CA 1
ATOM 2360 C C . ARG B 1 18 ? -1.052 40.594 2.244 1 94.56 18 ARG B C 1
ATOM 2362 O O . ARG B 1 18 ? -2.283 40.531 2.205 1 94.56 18 ARG B O 1
ATOM 2369 N N . ALA B 1 19 ? -0.365 39.688 2.826 1 96.69 19 ALA B N 1
ATOM 2370 C CA . ALA B 1 19 ? -0.989 38.5 3.406 1 96.69 19 ALA B CA 1
ATOM 2371 C C . ALA B 1 19 ? -1.782 38.875 4.66 1 96.69 19 ALA B C 1
ATOM 2373 O O . ALA B 1 19 ? -1.307 39.625 5.508 1 96.69 19 ALA B O 1
ATOM 2374 N N . GLN B 1 20 ? -2.965 38.375 4.727 1 96.12 20 GLN B N 1
ATOM 2375 C CA . GLN B 1 20 ? -3.783 38.5 5.926 1 96.12 20 GLN B CA 1
ATOM 2376 C C . GLN B 1 20 ? -3.51 37.375 6.914 1 96.12 20 GLN B C 1
ATOM 2378 O O . GLN B 1 20 ? -3.707 37.531 8.117 1 96.12 20 GLN B O 1
ATOM 2383 N N . GLY B 1 21 ? -3.119 36.25 6.398 1 96.19 21 GLY B N 1
ATOM 2384 C CA . GLY B 1 21 ? -2.816 35.125 7.238 1 96.19 21 GLY B CA 1
ATOM 2385 C C . GLY B 1 21 ? -1.752 34.219 6.652 1 96.19 21 GLY B C 1
ATOM 2386 O O . GLY B 1 21 ? -1.419 34.312 5.469 1 96.19 21 GLY B O 1
ATOM 2387 N N . VAL B 1 22 ? -1.21 33.406 7.531 1 98.31 22 VAL B N 1
ATOM 2388 C CA . VAL B 1 22 ? -0.195 32.438 7.148 1 98.31 22 VAL B CA 1
ATOM 2389 C C . VAL B 1 22 ? -0.529 31.094 7.758 1 98.31 22 VAL B C 1
ATOM 2391 O O . VAL B 1 22 ? -0.783 30.984 8.961 1 98.31 22 VAL B O 1
ATOM 2394 N N . LEU B 1 23 ? -0.677 30.031 6.914 1 98.75 23 LEU B N 1
ATOM 2395 C CA . LEU B 1 23 ? -0.706 28.641 7.363 1 98.75 23 LEU B CA 1
ATOM 2396 C C . LEU B 1 23 ? 0.699 28.047 7.383 1 98.75 23 LEU B C 1
ATOM 2398 O O . LEU B 1 23 ? 1.441 28.172 6.406 1 98.75 23 LEU B O 1
ATOM 2402 N N . PHE B 1 24 ? 1.082 27.469 8.5 1 98.81 24 PHE B N 1
ATOM 2403 C CA . PHE B 1 24 ? 2.389 26.828 8.633 1 98.81 24 PHE B CA 1
ATOM 2404 C C . PHE B 1 24 ? 2.246 25.328 8.805 1 98.81 24 PHE B C 1
ATOM 2406 O O . PHE B 1 24 ? 1.489 24.859 9.664 1 98.81 24 PHE B O 1
ATOM 2413 N N . ASP B 1 25 ? 2.938 24.547 7.965 1 98.62 25 ASP B N 1
ATOM 2414 C CA . ASP B 1 25 ? 3.271 23.188 8.406 1 98.62 25 ASP B CA 1
ATOM 2415 C C . ASP B 1 25 ? 4.137 23.234 9.664 1 98.62 25 ASP B C 1
ATOM 2417 O O . ASP B 1 25 ? 4.766 24.25 9.969 1 98.62 25 ASP B O 1
ATOM 2421 N N . CYS B 1 26 ? 4.215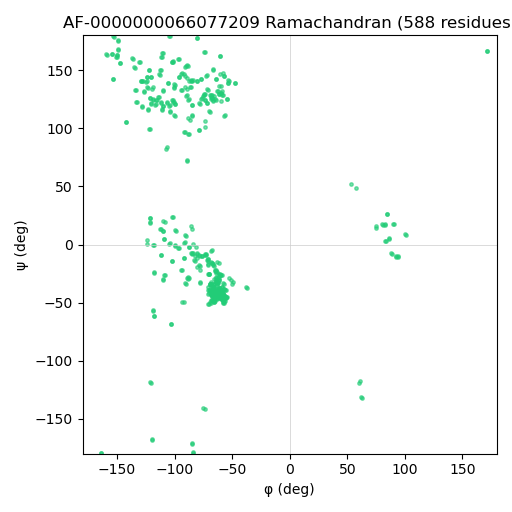 22.125 10.383 1 97.75 26 CYS B N 1
ATOM 2422 C CA . CYS B 1 26 ? 4.922 22.141 11.656 1 97.75 26 CYS B CA 1
ATOM 2423 C C . CYS B 1 26 ? 6.293 21.484 11.523 1 97.75 26 CYS B C 1
ATOM 2425 O O . CYS B 1 26 ? 7.312 22.172 11.484 1 97.75 26 CYS B O 1
ATOM 2427 N N . ASN B 1 27 ? 6.301 20.156 11.305 1 95.88 27 ASN B N 1
ATOM 2428 C CA . ASN B 1 27 ? 7.551 19.406 11.195 1 95.88 27 ASN B CA 1
ATOM 2429 C C . ASN B 1 27 ? 8.359 19.844 9.977 1 95.88 27 ASN B C 1
ATOM 2431 O O . ASN B 1 27 ? 7.84 19.891 8.859 1 95.88 27 ASN B O 1
ATOM 2435 N N . GLY B 1 28 ? 9.594 20.234 10.234 1 96.19 28 GLY B N 1
ATOM 2436 C CA . GLY B 1 28 ? 10.469 20.656 9.156 1 96.19 28 GLY B CA 1
ATOM 2437 C C . GLY B 1 28 ? 10.352 22.141 8.844 1 96.19 28 GLY B C 1
ATOM 2438 O O . GLY B 1 28 ? 11.148 22.688 8.07 1 96.19 28 GLY B O 1
ATOM 2439 N N . VAL B 1 29 ? 9.359 22.766 9.492 1 98.38 29 VAL B N 1
ATOM 2440 C CA . VAL B 1 29 ? 9.094 24.188 9.25 1 98.38 29 VAL B CA 1
ATOM 2441 C C . VAL B 1 29 ? 9.273 24.984 10.539 1 98.38 29 VAL B C 1
ATOM 2443 O O . VAL B 1 29 ? 10.109 25.875 10.609 1 98.38 29 VAL B O 1
ATOM 2446 N N . LEU B 1 30 ? 8.562 24.594 11.531 1 98.19 30 LEU B N 1
ATOM 2447 C CA . LEU B 1 30 ? 8.641 25.266 12.828 1 98.19 30 LEU B CA 1
ATOM 2448 C C . LEU B 1 30 ? 9.695 24.609 13.719 1 98.19 30 LEU B C 1
ATOM 2450 O O . LEU B 1 30 ? 10.352 25.281 14.508 1 98.19 30 LEU B O 1
ATOM 2454 N N . TRP B 1 31 ? 9.828 23.297 13.539 1 96.81 31 TRP B N 1
ATOM 2455 C CA . TRP B 1 31 ? 10.812 22.562 14.336 1 96.81 31 TRP B CA 1
ATOM 2456 C C . TRP B 1 31 ? 11.328 21.344 13.57 1 96.81 31 TRP B C 1
ATOM 2458 O O . TRP B 1 31 ? 10.711 20.922 12.594 1 96.81 31 TRP B O 1
ATOM 2468 N N . ASN B 1 32 ? 12.398 20.812 13.93 1 94.06 32 ASN B N 1
ATOM 2469 C CA . ASN B 1 32 ? 12.992 19.531 13.562 1 94.06 32 ASN B CA 1
ATOM 2470 C C . ASN B 1 32 ? 13.266 18.672 14.789 1 94.06 32 ASN B C 1
ATOM 2472 O O . ASN B 1 32 ? 14.102 19.016 15.625 1 94.06 32 ASN B O 1
ATOM 2476 N N . GLY B 1 33 ? 12.57 17.562 14.836 1 90.06 33 GLY B N 1
ATOM 2477 C CA . GLY B 1 33 ? 12.656 16.797 16.062 1 90.06 33 GLY B CA 1
ATOM 2478 C C . GLY B 1 33 ? 12.164 17.547 17.281 1 90.06 33 GLY B C 1
ATOM 2479 O O . GLY B 1 33 ? 11.031 18.031 17.297 1 90.06 33 GLY B O 1
ATOM 2480 N N . GLU B 1 34 ? 13.102 17.766 18.25 1 90.69 34 GLU B N 1
ATOM 2481 C CA . GLU B 1 34 ? 12.719 18.406 19.5 1 90.69 34 GLU B CA 1
ATOM 2482 C C . GLU B 1 34 ? 13.312 19.812 19.594 1 90.69 34 GLU B C 1
ATOM 2484 O O . GLU B 1 34 ? 13.445 20.359 20.688 1 90.69 34 GLU B O 1
ATOM 2489 N N . ARG B 1 35 ? 13.664 20.328 18.438 1 93.94 35 ARG B N 1
ATOM 2490 C CA . ARG B 1 35 ? 14.266 21.656 18.438 1 93.94 35 ARG B CA 1
ATOM 2491 C C . ARG B 1 35 ? 13.523 22.594 17.484 1 93.94 35 ARG B C 1
ATOM 2493 O O . ARG B 1 35 ? 13.266 22.25 16.328 1 93.94 35 ARG B O 1
ATOM 2500 N N . ALA B 1 36 ? 13.211 23.719 17.953 1 97.75 36 ALA B N 1
ATOM 2501 C CA . ALA B 1 36 ? 12.602 24.734 17.109 1 97.75 36 ALA B CA 1
ATOM 2502 C C . ALA B 1 36 ? 13.562 25.172 16 1 97.75 36 ALA B C 1
ATOM 2504 O O . ALA B 1 36 ? 14.773 25.281 16.234 1 97.75 36 ALA B O 1
ATOM 2505 N N . VAL B 1 37 ? 13.039 25.406 14.875 1 97.62 37 VAL B N 1
ATOM 2506 C CA . VAL B 1 37 ? 13.828 26.062 13.836 1 97.62 37 VAL B CA 1
ATOM 2507 C C . VAL B 1 37 ? 14.258 27.438 14.305 1 97.62 37 VAL B C 1
ATOM 2509 O O . VAL B 1 37 ? 13.438 28.219 14.805 1 97.62 37 VAL B O 1
ATOM 2512 N N . PRO B 1 38 ? 15.547 27.766 14.195 1 97.38 38 PRO B N 1
ATOM 2513 C CA . PRO B 1 38 ? 16.016 29.062 14.68 1 97.38 38 PRO B CA 1
ATOM 2514 C C . PRO B 1 38 ? 15.234 30.234 14.07 1 97.38 38 PRO B C 1
ATOM 2516 O O . PRO B 1 38 ? 15.094 30.312 12.844 1 97.38 38 PRO B O 1
ATOM 2519 N N . GLY B 1 39 ? 14.672 31.109 14.945 1 97.44 39 GLY B N 1
ATOM 2520 C CA . GLY B 1 39 ? 13.953 32.281 14.492 1 97.44 39 GLY B CA 1
ATOM 2521 C C . GLY B 1 39 ? 12.453 32.062 14.367 1 97.44 39 GLY B C 1
ATOM 2522 O O . GLY B 1 39 ? 11.688 33 14.211 1 97.44 39 GLY B O 1
ATOM 2523 N N . ALA B 1 40 ? 12.031 30.844 14.484 1 98.12 40 ALA B N 1
ATOM 2524 C CA . ALA B 1 40 ? 10.625 30.516 14.25 1 98.12 40 ALA B CA 1
ATOM 2525 C C . ALA B 1 40 ? 9.742 31.125 15.336 1 98.12 40 ALA B C 1
ATOM 2527 O O . ALA B 1 40 ? 8.734 31.766 15.023 1 98.12 40 ALA B O 1
ATOM 2528 N N . PRO B 1 41 ? 10.102 30.969 16.656 1 97.62 41 PRO B N 1
ATOM 2529 C CA . PRO B 1 41 ? 9.258 31.594 17.672 1 97.62 41 PRO B CA 1
ATOM 2530 C C . PRO B 1 41 ? 9.156 33.094 17.516 1 97.62 41 PRO B C 1
ATOM 2532 O O . PRO B 1 41 ? 8.07 33.688 17.641 1 97.62 41 PRO B O 1
ATOM 2535 N N . GLU B 1 42 ? 10.273 33.719 17.188 1 97.06 42 GLU B N 1
ATOM 2536 C CA . GLU B 1 42 ? 10.305 35.156 16.984 1 97.06 42 GLU B CA 1
ATOM 2537 C C . GLU B 1 42 ? 9.438 35.594 15.805 1 97.06 42 GLU B C 1
ATOM 2539 O O . GLU B 1 42 ? 8.734 36.594 15.875 1 97.06 42 GLU B O 1
ATOM 2544 N N . LEU B 1 43 ? 9.539 34.844 14.734 1 97.44 43 LEU B N 1
ATOM 2545 C CA . LEU B 1 43 ? 8.719 35.125 13.562 1 97.44 43 LEU B CA 1
ATOM 2546 C C . LEU B 1 43 ? 7.238 35.125 13.914 1 97.44 43 LEU B C 1
ATOM 2548 O O . LEU B 1 43 ? 6.496 36.031 13.516 1 97.44 43 LEU B O 1
ATOM 2552 N N . LEU B 1 44 ? 6.742 34.094 14.625 1 97.31 44 LEU B N 1
ATOM 2553 C CA . LEU B 1 44 ? 5.328 34 14.977 1 97.31 44 LEU B CA 1
ATOM 2554 C C . LEU B 1 44 ? 4.891 35.188 15.828 1 97.31 44 LEU B C 1
ATOM 2556 O O . LEU B 1 44 ? 3.781 35.688 15.664 1 97.31 44 LEU B O 1
ATOM 2560 N N . GLU B 1 45 ? 5.754 35.625 16.719 1 96.06 45 GLU B N 1
ATOM 2561 C CA . GLU B 1 45 ? 5.465 36.781 17.531 1 96.06 45 GLU B CA 1
ATOM 2562 C C . GLU B 1 45 ? 5.324 38.062 16.672 1 96.06 45 GLU B C 1
ATOM 2564 O O . GLU B 1 45 ? 4.406 38.844 16.875 1 96.06 45 GLU B O 1
ATOM 2569 N N . ARG B 1 46 ? 6.223 38.188 15.766 1 96 46 ARG B N 1
ATOM 2570 C CA . ARG B 1 46 ? 6.203 39.375 14.906 1 96 46 ARG B CA 1
ATOM 2571 C C . ARG B 1 46 ? 4.973 39.375 14 1 96 46 ARG B C 1
ATOM 2573 O O . ARG B 1 46 ? 4.43 40.438 13.68 1 96 46 ARG B O 1
ATOM 2580 N N . LEU B 1 47 ? 4.605 38.219 13.508 1 96.5 47 LEU B N 1
ATOM 2581 C CA . LEU B 1 47 ? 3.398 38.094 12.688 1 96.5 47 LEU B CA 1
ATOM 2582 C C . LEU B 1 47 ? 2.164 38.5 13.492 1 96.5 47 LEU B C 1
ATOM 2584 O O . LEU B 1 47 ? 1.302 39.25 12.984 1 96.5 47 LEU B O 1
ATOM 2588 N N . ALA B 1 48 ? 2.129 38.062 14.742 1 94.94 48 ALA B N 1
ATOM 2589 C CA . ALA B 1 48 ? 1.022 38.406 15.617 1 94.94 48 ALA B CA 1
ATOM 2590 C C . ALA B 1 48 ? 0.982 39.938 15.852 1 94.94 48 ALA B C 1
ATOM 2592 O O . ALA B 1 48 ? -0.09 40.531 15.828 1 94.94 48 ALA B O 1
ATOM 2593 N N . GLN B 1 49 ? 2.15 40.5 16.047 1 94.31 49 GLN B N 1
ATOM 2594 C CA . GLN B 1 49 ? 2.254 41.938 16.266 1 94.31 49 GLN B CA 1
ATOM 2595 C C . GLN B 1 49 ? 1.793 42.719 15.031 1 94.31 49 GLN B C 1
ATOM 2597 O O . GLN B 1 49 ? 1.225 43.812 15.156 1 94.31 49 GLN B O 1
ATOM 2602 N N . ALA B 1 50 ? 2.012 42.156 13.93 1 94.81 50 ALA B N 1
ATOM 2603 C CA . ALA B 1 50 ? 1.628 42.781 12.672 1 94.81 50 ALA B CA 1
ATOM 2604 C C . ALA B 1 50 ? 0.153 42.562 12.367 1 94.81 50 ALA B C 1
ATOM 2606 O O . ALA B 1 50 ? -0.353 43 11.336 1 94.81 50 ALA B O 1
ATOM 2607 N N . GLY B 1 51 ? -0.557 41.812 13.227 1 93.25 51 GLY B N 1
ATOM 2608 C CA . GLY B 1 51 ? -1.984 41.562 13.078 1 93.25 51 GLY B CA 1
ATOM 2609 C C . GLY B 1 51 ? -2.309 40.469 12.078 1 93.25 51 GLY B C 1
ATOM 2610 O O . GLY B 1 51 ? -3.434 40.406 11.586 1 93.25 51 GLY B O 1
ATOM 2611 N N . LYS B 1 52 ? -1.333 39.656 11.758 1 95 52 LYS B N 1
ATOM 2612 C CA . LYS B 1 52 ? -1.562 38.594 10.805 1 95 52 LYS B CA 1
ATOM 2613 C C . LYS B 1 52 ? -2.014 37.312 11.516 1 95 52 LYS B C 1
ATOM 2615 O O . LYS B 1 52 ? -1.492 36.969 12.578 1 95 52 LYS B O 1
ATOM 2620 N N . ALA B 1 53 ? -3.012 36.688 10.961 1 94.5 53 ALA B N 1
ATOM 2621 C CA . ALA B 1 53 ? -3.502 35.406 11.516 1 94.5 53 ALA B CA 1
ATOM 2622 C C . ALA B 1 53 ? -2.545 34.281 11.195 1 94.5 53 ALA B C 1
ATOM 2624 O O . ALA B 1 53 ? -2.084 34.125 10.062 1 94.5 53 ALA B O 1
ATOM 2625 N N . THR B 1 54 ? -2.174 33.531 12.234 1 97 54 THR B N 1
ATOM 2626 C CA . THR B 1 54 ? -1.323 32.344 12.039 1 97 54 THR B CA 1
ATOM 2627 C C . THR B 1 54 ? -2.064 31.078 12.414 1 97 54 THR B C 1
ATOM 2629 O O . THR B 1 54 ? -2.643 30.984 13.5 1 97 54 THR B O 1
ATOM 2632 N N . LEU B 1 55 ? -2.158 30.125 11.508 1 98 55 LEU B N 1
ATOM 2633 C CA . LEU B 1 55 ? -2.742 28.812 11.734 1 98 55 LEU B CA 1
ATOM 2634 C C . LEU B 1 55 ? -1.732 27.703 11.43 1 98 55 LEU B C 1
ATOM 2636 O O . LEU B 1 55 ? -0.838 27.891 10.602 1 98 55 LEU B O 1
ATOM 2640 N N . PHE B 1 56 ? -1.84 26.594 12.102 1 98.44 56 PHE B N 1
ATOM 2641 C CA . PHE B 1 56 ? -0.877 25.516 12 1 98.44 56 PHE B CA 1
ATOM 2642 C C . PHE B 1 56 ? -1.55 24.234 11.484 1 98.44 56 PHE B C 1
ATOM 2644 O O . PHE B 1 56 ? -2.545 23.781 12.047 1 98.44 56 PHE B O 1
ATOM 2651 N N . VAL B 1 57 ? -1.008 23.719 10.422 1 98.44 57 VAL B N 1
ATOM 2652 C CA . VAL B 1 57 ? -1.595 22.547 9.758 1 98.44 57 VAL B CA 1
ATOM 2653 C C . VAL B 1 57 ? -0.59 21.406 9.742 1 98.44 57 VAL B C 1
ATOM 2655 O O . VAL B 1 57 ? 0.503 21.531 9.18 1 98.44 57 VAL B O 1
ATOM 2658 N N . SER B 1 58 ? -0.936 20.266 10.312 1 97.81 58 SER B N 1
ATOM 2659 C CA . SER B 1 58 ? -0.014 19.141 10.453 1 97.81 58 SER B CA 1
ATOM 2660 C C . SER B 1 58 ? -0.678 17.828 10.055 1 97.81 58 SER B C 1
ATOM 2662 O O . SER B 1 58 ? -1.78 17.531 10.516 1 97.81 58 SER B O 1
ATOM 2664 N N . ASN B 1 59 ? 0.003 17.031 9.25 1 97.94 59 ASN B N 1
ATOM 2665 C CA . ASN B 1 59 ? -0.455 15.688 8.922 1 97.94 59 ASN B CA 1
ATOM 2666 C C . ASN B 1 59 ? -0.206 14.711 10.07 1 97.94 59 ASN B C 1
ATOM 2668 O O . ASN B 1 59 ? -0.726 13.594 10.07 1 97.94 59 ASN B O 1
ATOM 2672 N N . ASN B 1 60 ? 0.541 15.172 11.055 1 94.88 60 ASN B N 1
ATOM 2673 C CA . ASN B 1 60 ? 0.864 14.297 12.18 1 94.88 60 ASN B CA 1
ATOM 2674 C C . ASN B 1 60 ? -0.373 13.977 13.016 1 94.88 60 ASN B C 1
ATOM 2676 O O . ASN B 1 60 ? -1.064 14.891 13.477 1 94.88 60 ASN B O 1
ATOM 2680 N N . SER B 1 61 ? -0.578 12.672 13.156 1 96.25 61 SER B N 1
ATOM 2681 C CA . SER B 1 61 ? -1.775 12.258 13.883 1 96.25 61 SER B CA 1
ATOM 2682 C C . SER B 1 61 ? -1.419 11.617 15.219 1 96.25 61 SER B C 1
ATOM 2684 O O . SER B 1 61 ? -2.258 10.961 15.844 1 96.25 61 SER B O 1
ATOM 2686 N N . ARG B 1 62 ? -0.229 11.734 15.672 1 94.81 62 ARG B N 1
ATOM 2687 C CA . ARG B 1 62 ? 0.264 11.039 16.859 1 94.81 62 ARG B CA 1
ATOM 2688 C C . ARG B 1 62 ? -0.218 11.727 18.141 1 94.81 62 ARG B C 1
ATOM 2690 O O . ARG B 1 62 ? -0.182 11.133 19.219 1 94.81 62 ARG B O 1
ATOM 2697 N N . ARG B 1 63 ? -0.646 12.969 18.016 1 93.81 63 ARG B N 1
ATOM 2698 C CA . ARG B 1 63 ? -0.964 13.734 19.219 1 93.81 63 ARG B CA 1
ATOM 2699 C C . ARG B 1 63 ? -2.352 14.359 19.109 1 93.81 63 ARG B C 1
ATOM 2701 O O . ARG B 1 63 ? -2.732 14.867 18.062 1 93.81 63 ARG B O 1
ATOM 2708 N N . ALA B 1 64 ? -2.975 14.289 20.266 1 94.94 64 ALA B N 1
ATOM 2709 C CA . ALA B 1 64 ? -4.199 15.078 20.375 1 94.94 64 ALA B CA 1
ATOM 2710 C C . ALA B 1 64 ? -3.883 16.562 20.5 1 94.94 64 ALA B C 1
ATOM 2712 O O . ALA B 1 64 ? -2.748 16.938 20.812 1 94.94 64 ALA B O 1
ATOM 2713 N N . ARG B 1 65 ? -4.875 17.391 20.312 1 94.38 65 ARG B N 1
ATOM 2714 C CA . ARG B 1 65 ? -4.703 18.844 20.25 1 94.38 65 ARG B CA 1
ATOM 2715 C C . ARG B 1 65 ? -4.066 19.375 21.531 1 94.38 65 ARG B C 1
ATOM 2717 O O . ARG B 1 65 ? -3.133 20.172 21.484 1 94.38 65 ARG B O 1
ATOM 2724 N N . PRO B 1 66 ? -4.453 18.891 22.75 1 93.31 66 PRO B N 1
ATOM 2725 C CA . PRO B 1 66 ? -3.799 19.406 23.953 1 93.31 66 PRO B CA 1
ATOM 2726 C C . PRO B 1 66 ? -2.312 19.062 24.016 1 93.31 66 PRO B C 1
ATOM 2728 O O . PRO B 1 66 ? -1.499 19.906 24.406 1 93.31 66 PRO B O 1
ATOM 2731 N N . GLU B 1 67 ? -2.006 17.859 23.625 1 94.38 67 GLU B N 1
ATOM 2732 C CA . GLU B 1 67 ? -0.602 17.453 23.609 1 94.38 67 GLU B CA 1
ATOM 2733 C C . GLU B 1 67 ? 0.189 18.25 22.578 1 94.38 67 GLU B C 1
ATOM 2735 O O . GLU B 1 67 ? 1.353 18.594 22.797 1 94.38 67 GLU B O 1
ATOM 2740 N N . LEU B 1 68 ? -0.392 18.5 21.484 1 94.38 68 LEU B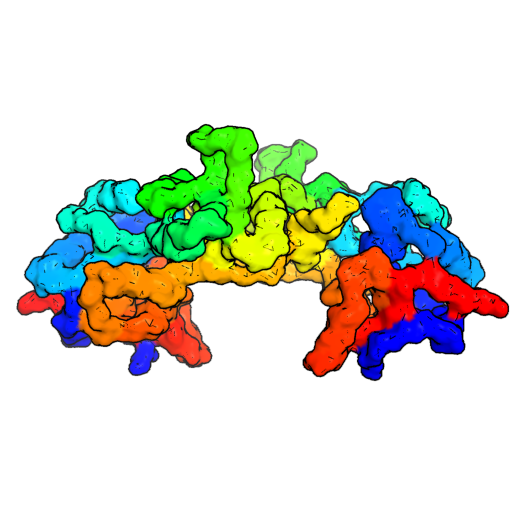 N 1
ATOM 2741 C CA . LEU B 1 68 ? 0.251 19.297 20.438 1 94.38 68 LEU B CA 1
ATOM 2742 C C . LEU B 1 68 ? 0.499 20.719 20.922 1 94.38 68 LEU B C 1
ATOM 2744 O O . LEU B 1 68 ? 1.572 21.281 20.688 1 94.38 68 LEU B O 1
ATOM 2748 N N . ALA B 1 69 ? -0.45 21.312 21.609 1 95.38 69 ALA B N 1
ATOM 2749 C CA . ALA B 1 69 ? -0.299 22.656 22.172 1 95.38 69 ALA B CA 1
ATOM 2750 C C . ALA B 1 69 ? 0.848 22.703 23.172 1 95.38 69 ALA B C 1
ATOM 2752 O O . ALA B 1 69 ? 1.635 23.641 23.188 1 95.38 69 ALA B O 1
ATOM 2753 N N . LEU B 1 70 ? 0.909 21.672 23.969 1 94.81 70 LEU B N 1
ATOM 2754 C CA . LEU B 1 70 ? 1.988 21.578 24.938 1 94.81 70 LEU B CA 1
ATOM 2755 C C . LEU B 1 70 ? 3.346 21.516 24.25 1 94.81 70 LEU B C 1
ATOM 2757 O O . LEU B 1 70 ? 4.324 22.094 24.734 1 94.81 70 LEU B O 1
ATOM 2761 N N . ARG B 1 71 ? 3.389 20.812 23.156 1 95.31 71 ARG B N 1
ATOM 2762 C CA . ARG B 1 71 ? 4.637 20.734 22.406 1 95.31 71 ARG B CA 1
ATOM 2763 C C . ARG B 1 71 ? 5.055 22.109 21.891 1 95.31 71 ARG B C 1
ATOM 2765 O O . ARG B 1 71 ? 6.227 22.484 21.984 1 95.31 71 ARG B O 1
ATOM 2772 N N . PHE B 1 72 ? 4.105 22.875 21.359 1 96.88 72 PHE B N 1
ATOM 2773 C CA . PHE B 1 72 ? 4.387 24.234 20.906 1 96.88 72 PHE B CA 1
ATOM 2774 C C . PHE B 1 72 ? 4.996 25.047 22.047 1 96.88 72 PHE B C 1
ATOM 2776 O O . PHE B 1 72 ? 6.023 25.703 21.859 1 96.88 72 PHE B O 1
ATOM 2783 N N . ALA B 1 73 ? 4.414 24.922 23.188 1 95.75 73 ALA B N 1
ATOM 2784 C CA . ALA B 1 73 ? 4.887 25.672 24.344 1 95.75 73 ALA B CA 1
ATOM 2785 C C . ALA B 1 73 ? 6.301 25.25 24.734 1 95.75 73 ALA B C 1
ATOM 2787 O O . ALA B 1 73 ? 7.168 26.109 24.969 1 95.75 73 ALA B O 1
ATOM 2788 N N . ARG B 1 74 ? 6.523 24.016 24.703 1 95.88 74 ARG B N 1
ATOM 2789 C CA . ARG B 1 74 ? 7.82 23.469 25.094 1 95.88 74 ARG B CA 1
ATOM 2790 C C . ARG B 1 74 ? 8.914 23.922 24.125 1 95.88 74 ARG B C 1
ATOM 2792 O O . ARG B 1 74 ? 10.062 24.109 24.531 1 95.88 74 ARG B O 1
ATOM 2799 N N . LEU B 1 75 ? 8.547 24.141 22.922 1 96.94 75 LEU B N 1
ATOM 2800 C CA . LEU B 1 75 ? 9.523 24.5 21.906 1 96.94 75 LEU B CA 1
ATOM 2801 C C . LEU B 1 75 ? 9.68 26 21.797 1 96.94 75 LEU B C 1
ATOM 2803 O O . LEU B 1 75 ? 10.383 26.5 20.922 1 96.94 75 LEU B O 1
ATOM 2807 N N . GLY B 1 76 ? 8.953 26.766 22.641 1 96.38 76 GLY B N 1
ATOM 2808 C CA . GLY B 1 76 ? 9.195 28.188 22.766 1 96.38 76 GLY B CA 1
ATOM 2809 C C . GLY B 1 76 ? 8.188 29.031 22 1 96.38 76 GLY B C 1
ATOM 2810 O O . GLY B 1 76 ? 8.375 30.234 21.812 1 96.38 76 GLY B O 1
ATOM 2811 N N . PHE B 1 77 ? 7.199 28.328 21.516 1 96.62 77 PHE B N 1
ATOM 2812 C CA . PHE B 1 77 ? 6.141 29.062 20.828 1 96.62 77 PHE B CA 1
ATOM 2813 C C . PHE B 1 77 ? 5.078 29.516 21.812 1 96.62 77 PHE B C 1
ATOM 2815 O O . PHE B 1 77 ? 4.195 28.75 22.203 1 96.62 77 PHE B O 1
ATOM 2822 N N . GLY B 1 78 ? 5.207 30.734 22.281 1 89.69 78 GLY B N 1
ATOM 2823 C CA . GLY B 1 78 ? 4.293 31.266 23.281 1 89.69 78 GLY B CA 1
ATOM 2824 C C . GLY B 1 78 ? 3.094 31.969 22.672 1 89.69 78 GLY B C 1
ATOM 2825 O O . GLY B 1 78 ? 3.121 32.375 21.516 1 89.69 78 GLY B O 1
ATOM 2826 N N . GLY B 1 79 ? 1.988 32 23.406 1 86.75 79 GLY B N 1
ATOM 2827 C CA . GLY B 1 79 ? 0.854 32.844 23.047 1 86.75 79 GLY B CA 1
ATOM 2828 C C . GLY B 1 79 ? -0.091 32.156 22.062 1 86.75 79 GLY B C 1
ATOM 2829 O O . GLY B 1 79 ? -0.992 32.812 21.531 1 86.75 79 GLY B O 1
ATOM 2830 N N . LEU B 1 80 ? 0.155 30.953 21.781 1 90.5 80 LEU B N 1
ATOM 2831 C CA . LEU B 1 80 ? -0.68 30.266 20.797 1 90.5 80 LEU B CA 1
ATOM 2832 C C . LEU B 1 80 ? -1.935 29.703 21.453 1 90.5 80 LEU B C 1
ATOM 2834 O O . LEU B 1 80 ? -1.886 29.234 22.594 1 90.5 80 LEU B O 1
ATOM 2838 N N . ARG B 1 81 ? -3.027 29.812 20.719 1 92.06 81 ARG B N 1
ATOM 2839 C CA . ARG B 1 81 ? -4.281 29.188 21.125 1 92.06 81 ARG B CA 1
ATOM 2840 C C . ARG B 1 81 ? -4.457 27.828 20.438 1 92.06 81 ARG B C 1
ATOM 2842 O O . ARG B 1 81 ? -4.113 27.672 19.266 1 92.06 81 ARG B O 1
ATOM 2849 N N . SER B 1 82 ? -5.051 26.922 21.203 1 92.94 82 SER B N 1
ATOM 2850 C CA . SER B 1 82 ? -5.246 25.578 20.688 1 92.94 82 SER B CA 1
ATOM 2851 C C . SER B 1 82 ? -6.121 25.594 19.438 1 92.94 82 SER B C 1
ATOM 2853 O O . SER B 1 82 ? -5.984 24.734 18.562 1 92.94 82 SER B O 1
ATOM 2855 N N . GLU B 1 83 ? -6.969 26.562 19.281 1 94.06 83 GLU B N 1
ATOM 2856 C CA . GLU B 1 83 ? -7.883 26.656 18.141 1 94.06 83 GLU B CA 1
ATOM 2857 C C . GLU B 1 83 ? -7.125 26.922 16.844 1 94.06 83 GLU B C 1
ATOM 2859 O O . GLU B 1 83 ? -7.676 26.734 15.758 1 94.06 83 GLU B O 1
ATOM 2864 N N . GLN B 1 84 ? -5.867 27.328 16.969 1 96.25 84 GLN B N 1
ATOM 2865 C CA . GLN B 1 84 ? -5.055 27.625 15.789 1 96.25 84 GLN B CA 1
ATOM 2866 C C . GLN B 1 84 ? -4.41 26.359 15.227 1 96.25 84 GLN B C 1
ATOM 2868 O O . GLN B 1 84 ? -3.789 26.391 14.164 1 96.25 84 GLN B O 1
ATOM 2873 N N . LEU B 1 85 ? -4.582 25.266 15.984 1 97 85 LEU B N 1
ATOM 2874 C CA . LEU B 1 85 ? -3.889 24.031 15.625 1 97 85 LEU B CA 1
ATOM 2875 C C . LEU B 1 85 ? -4.82 23.078 14.891 1 97 85 LEU B C 1
ATOM 2877 O O . LEU B 1 85 ? -5.855 22.672 15.422 1 97 85 LEU B O 1
ATOM 2881 N N . PHE B 1 86 ? -4.461 22.688 13.648 1 97.62 86 PHE B N 1
ATOM 2882 C CA . PHE B 1 86 ? -5.238 21.75 12.844 1 97.62 86 PHE B CA 1
ATOM 2883 C C . PHE B 1 86 ? -4.395 20.547 12.445 1 97.62 86 PHE B C 1
ATOM 2885 O O . PHE B 1 86 ? -3.631 20.609 11.484 1 97.62 86 PHE B O 1
ATOM 2892 N N . SER B 1 87 ? -4.555 19.469 13.156 1 97.88 87 SER B N 1
ATOM 2893 C CA . SER B 1 87 ? -3.889 18.219 12.828 1 97.88 87 SER B CA 1
ATOM 2894 C C . SER B 1 87 ? -4.801 17.297 12.023 1 97.88 87 SER B C 1
ATOM 2896 O O . SER B 1 87 ? -6.02 17.484 12.016 1 97.88 87 SER B O 1
ATOM 2898 N N . SER B 1 88 ? -4.168 16.375 11.352 1 98.38 88 SER B N 1
ATOM 2899 C CA . SER B 1 88 ? -4.969 15.398 10.617 1 98.38 88 SER B CA 1
ATOM 2900 C C . SER B 1 88 ? -5.844 14.578 11.555 1 98.38 88 SER B C 1
ATOM 2902 O O . SER B 1 88 ? -6.926 14.125 11.172 1 98.38 88 SER B O 1
ATOM 2904 N N . ALA B 1 89 ? -5.414 14.391 12.82 1 98.44 89 ALA B N 1
ATOM 2905 C CA . ALA B 1 89 ? -6.227 13.703 13.828 1 98.44 89 ALA B CA 1
ATOM 2906 C C . ALA B 1 89 ? -7.512 14.477 14.109 1 98.44 89 ALA B C 1
ATOM 2908 O O . ALA B 1 89 ? -8.594 13.891 14.148 1 98.44 89 ALA B O 1
ATOM 2909 N N . LEU B 1 90 ? -7.359 15.773 14.289 1 97.69 90 LEU B N 1
ATOM 2910 C CA . LEU B 1 90 ? -8.516 16.641 14.539 1 97.69 90 LEU B CA 1
ATOM 2911 C C . LEU B 1 90 ? -9.484 16.594 13.359 1 97.69 90 LEU B C 1
ATOM 2913 O O . LEU B 1 90 ? -10.695 16.484 13.555 1 97.69 90 LEU B O 1
ATOM 2917 N N . CYS B 1 91 ? -8.945 16.703 12.156 1 98.12 91 CYS B N 1
ATOM 2918 C CA . CYS B 1 91 ? -9.773 16.703 10.953 1 98.12 91 CYS B CA 1
ATOM 2919 C C . CYS B 1 91 ? -10.508 15.375 10.797 1 98.12 91 CYS B C 1
ATOM 2921 O O . CYS B 1 91 ? -11.68 15.352 10.406 1 98.12 91 CYS B O 1
ATOM 2923 N N . ALA B 1 92 ? -9.812 14.266 11.102 1 98.62 92 ALA B N 1
ATOM 2924 C CA . ALA B 1 92 ? -10.453 12.953 11.047 1 98.62 92 ALA B CA 1
ATOM 2925 C C . ALA B 1 92 ? -11.609 12.859 12.031 1 98.62 92 ALA B C 1
ATOM 2927 O O . ALA B 1 92 ? -12.688 12.367 11.688 1 98.62 92 ALA B O 1
ATOM 2928 N N . ALA B 1 93 ? -11.391 13.328 13.242 1 97.75 93 ALA B N 1
ATOM 2929 C CA . ALA B 1 93 ? -12.43 13.32 14.266 1 97.75 93 ALA B CA 1
ATOM 2930 C C . ALA B 1 93 ? -13.648 14.125 13.812 1 97.75 93 ALA B C 1
ATOM 2932 O O . ALA B 1 93 ? -14.789 13.688 13.992 1 97.75 93 ALA B O 1
ATOM 2933 N N . ARG B 1 94 ? -13.422 15.227 13.219 1 96.31 94 ARG B N 1
ATOM 2934 C CA . ARG B 1 94 ? -14.508 16.078 12.75 1 96.31 94 ARG B CA 1
ATOM 2935 C C . ARG B 1 94 ? -15.305 15.398 11.648 1 96.31 94 ARG B C 1
ATOM 2937 O O . ARG B 1 94 ? -16.547 15.406 11.672 1 96.31 94 ARG B O 1
ATOM 2944 N N . LEU B 1 95 ? -14.594 14.859 10.672 1 97.06 95 LEU B N 1
ATOM 2945 C CA . LEU B 1 95 ? -15.266 14.188 9.57 1 97.06 95 LEU B CA 1
ATOM 2946 C C . LEU B 1 95 ? -16.141 13.047 10.078 1 97.06 95 LEU B C 1
ATOM 2948 O O . LEU B 1 95 ? -17.297 12.938 9.695 1 97.06 95 LEU B O 1
ATOM 2952 N N . LEU B 1 96 ? -15.531 12.211 10.922 1 97.12 96 LEU B N 1
ATOM 2953 C CA . LEU B 1 96 ? -16.219 11.008 11.391 1 97.12 96 LEU B CA 1
ATOM 2954 C C . LEU B 1 96 ? -17.391 11.375 12.297 1 97.12 96 LEU B C 1
ATOM 2956 O O . LEU B 1 96 ? -18.406 10.688 12.305 1 97.12 96 LEU B O 1
ATOM 2960 N N . ARG B 1 97 ? -17.234 12.43 13.086 1 95.38 97 ARG B N 1
ATOM 2961 C CA . ARG B 1 97 ? -18.344 12.914 13.898 1 95.38 97 ARG B CA 1
ATOM 2962 C C . ARG B 1 97 ? -19.547 13.289 13.016 1 95.38 97 ARG B C 1
ATOM 2964 O O . ARG B 1 97 ? -20.672 12.906 13.305 1 95.38 97 ARG B O 1
ATOM 2971 N N . GLN B 1 98 ? -19.281 14.008 11.984 1 92.25 98 GLN B N 1
ATOM 2972 C CA . GLN B 1 98 ? -20.328 14.453 11.062 1 92.25 98 GLN B CA 1
ATOM 2973 C C . GLN B 1 98 ? -21 13.266 10.383 1 92.25 98 GLN B C 1
ATOM 2975 O O . GLN B 1 98 ? -22.219 13.281 10.164 1 92.25 98 GLN B O 1
ATOM 2980 N N . ARG B 1 99 ? -20.266 12.234 10.141 1 92 99 ARG B N 1
ATOM 2981 C CA . ARG B 1 99 ? -20.781 11.117 9.344 1 92 99 ARG B CA 1
ATOM 2982 C C . ARG B 1 99 ? -21.469 10.086 10.227 1 92 99 ARG B C 1
ATOM 2984 O O . ARG B 1 99 ? -22.359 9.375 9.773 1 92 99 ARG B O 1
ATOM 2991 N N . LEU B 1 100 ? -21.062 9.953 11.477 1 90.88 100 LEU B N 1
ATOM 2992 C CA . LEU B 1 100 ? -21.5 8.812 12.281 1 90.88 100 LEU B CA 1
ATOM 2993 C C . LEU B 1 100 ? -22.469 9.258 13.375 1 90.88 100 LEU B C 1
ATOM 2995 O O . LEU B 1 100 ? -23.172 8.43 13.953 1 90.88 100 LEU B O 1
ATOM 2999 N N . LEU B 1 101 ? -22.453 10.422 13.945 1 81.31 101 LEU B N 1
ATOM 3000 C CA . LEU B 1 101 ? -23.312 10.828 15.039 1 81.31 101 LEU B CA 1
ATOM 3001 C C . LEU B 1 101 ? -24.656 11.344 14.516 1 81.31 101 LEU B C 1
ATOM 3003 O O . LEU B 1 101 ? -25.531 11.734 15.289 1 81.31 101 LEU B O 1
ATOM 3007 N N . GLY B 1 102 ? -25.016 11.156 13.344 1 66.12 102 GLY B N 1
ATOM 3008 C CA . GLY B 1 102 ? -26.344 11.516 12.867 1 66.12 102 GLY B CA 1
ATOM 3009 C C . GLY B 1 102 ? -27.422 10.578 13.367 1 66.12 102 GLY B C 1
ATOM 3010 O O . GLY B 1 102 ? -27.359 10.094 14.5 1 66.12 102 GLY B O 1
ATOM 3011 N N . PRO B 1 103 ? -28.391 10.203 12.695 1 62.62 103 PRO B N 1
ATOM 3012 C CA . PRO B 1 103 ? -29.516 9.375 13.125 1 62.62 103 PRO B CA 1
ATOM 3013 C C . PRO B 1 103 ? -29.078 8.07 13.789 1 62.62 103 PRO B C 1
ATOM 3015 O O . PRO B 1 103 ? -27.969 7.586 13.523 1 62.62 103 PRO B O 1
ATOM 3018 N N . PRO B 1 104 ? -29.828 7.668 14.875 1 59.34 104 PRO B N 1
ATOM 3019 C CA . PRO B 1 104 ? -29.5 6.488 15.672 1 59.34 104 PRO B CA 1
ATOM 3020 C C . PRO B 1 104 ? -28.969 5.332 14.828 1 59.34 104 PRO B C 1
ATOM 3022 O O . PRO B 1 104 ? -28.094 4.582 15.281 1 59.34 104 PRO B O 1
ATOM 3025 N N . ASP B 1 105 ? -29.531 5.152 13.633 1 58.56 105 ASP B N 1
ATOM 3026 C CA . ASP B 1 105 ? -29.156 4.02 12.789 1 58.56 105 ASP B CA 1
ATOM 3027 C C . ASP B 1 105 ? -27.719 4.152 12.289 1 58.56 105 ASP B C 1
ATOM 3029 O O . ASP B 1 105 ? -27.141 3.188 11.781 1 58.56 105 ASP B O 1
ATOM 3033 N N . THR B 1 106 ? -27.25 5.293 12.672 1 61.66 106 THR B N 1
ATOM 3034 C CA . THR B 1 106 ? -25.906 5.531 12.141 1 61.66 106 THR B CA 1
ATOM 3035 C C . THR B 1 106 ? -24.859 5.449 13.242 1 61.66 106 THR B C 1
ATOM 3037 O O . THR B 1 106 ? -23.672 5.582 12.984 1 61.66 106 THR B O 1
ATOM 3040 N N . GLN B 1 107 ? -25.422 5.105 14.32 1 73.81 107 GLN B N 1
ATOM 3041 C CA . GLN B 1 107 ? -24.484 5.094 15.438 1 73.81 107 GLN B CA 1
ATOM 3042 C C . GLN B 1 107 ? -23.609 3.836 15.406 1 73.81 107 GLN B C 1
ATOM 3044 O O . GLN B 1 107 ? -24.094 2.746 15.102 1 73.81 107 GLN B O 1
ATOM 3049 N N . GLY B 1 108 ? -22.344 3.984 15.328 1 88.62 108 GLY B N 1
ATOM 3050 C CA . GLY B 1 108 ? -21.391 2.891 15.32 1 88.62 108 GLY B CA 1
ATOM 3051 C C . GLY B 1 108 ? -20.031 3.287 15.859 1 88.62 108 GLY B C 1
ATOM 3052 O O . GLY B 1 108 ? -19.859 4.379 16.406 1 88.62 108 GLY B O 1
ATOM 3053 N N . ALA B 1 109 ? -19.219 2.344 15.875 1 94.56 109 ALA B N 1
ATOM 3054 C CA . ALA B 1 109 ? -17.875 2.545 16.422 1 94.56 109 ALA B CA 1
ATOM 3055 C C . ALA B 1 109 ? -16.844 2.709 15.297 1 94.56 109 ALA B C 1
ATOM 3057 O O . ALA B 1 109 ? -17.125 2.381 14.141 1 94.56 109 ALA B O 1
ATOM 3058 N N . VAL B 1 110 ? -15.789 3.326 15.633 1 97.38 110 VAL B N 1
ATOM 3059 C CA . VAL B 1 110 ? -14.656 3.469 14.719 1 97.38 110 VAL B CA 1
ATOM 3060 C C . VAL B 1 110 ? -13.562 2.465 15.086 1 97.38 110 VAL B C 1
ATOM 3062 O O . VAL B 1 110 ? -13.164 2.375 16.25 1 97.38 110 VAL B O 1
ATOM 3065 N N . PHE B 1 111 ? -13.172 1.652 14.125 1 98.38 111 PHE B N 1
ATOM 3066 C CA . PHE B 1 111 ? -11.969 0.856 14.297 1 98.38 111 PHE B CA 1
ATOM 3067 C C . PHE B 1 111 ? -10.734 1.655 13.898 1 98.38 111 PHE B C 1
ATOM 3069 O O . PHE B 1 111 ? -10.609 2.086 12.75 1 98.38 111 PHE B O 1
ATOM 3076 N N . VAL B 1 112 ? -9.828 1.819 14.898 1 98.69 112 VAL B N 1
ATOM 3077 C CA . VAL B 1 112 ? -8.734 2.768 14.703 1 98.69 112 VAL B CA 1
ATOM 3078 C C . VAL B 1 112 ? -7.418 2.012 14.555 1 98.69 112 VAL B C 1
ATOM 3080 O O . VAL B 1 112 ? -7.031 1.235 15.43 1 98.69 112 VAL B O 1
ATOM 3083 N N . LEU B 1 113 ? -6.809 2.201 13.406 1 98.69 113 LEU B N 1
ATOM 3084 C CA . LEU B 1 113 ? -5.383 1.938 13.273 1 98.69 113 LEU B CA 1
ATOM 3085 C C . LEU B 1 113 ? -4.566 3.191 13.57 1 98.69 113 LEU B C 1
ATOM 3087 O O . LEU B 1 113 ? -4.332 4.012 12.68 1 98.69 113 LEU B O 1
ATOM 3091 N N . GLY B 1 114 ? -4.094 3.32 14.727 1 98.31 114 GLY B N 1
ATOM 3092 C CA . GLY B 1 114 ? -3.439 4.527 15.203 1 98.31 114 GLY B CA 1
ATOM 3093 C C . GLY B 1 114 ? -3.146 4.504 16.688 1 98.31 114 GLY B C 1
ATOM 3094 O O . GLY B 1 114 ? -3.658 3.646 17.422 1 98.31 114 GLY B O 1
ATOM 3095 N N . GLY B 1 115 ? -2.352 5.383 17.141 1 96.62 115 GLY B N 1
ATOM 3096 C CA . GLY B 1 115 ? -1.943 5.449 18.531 1 96.62 115 GLY B CA 1
ATOM 3097 C C . GLY B 1 115 ? -2.924 6.211 19.406 1 96.62 115 GLY B C 1
ATOM 3098 O O . GLY B 1 115 ? -4.027 6.543 18.969 1 96.62 115 GLY B O 1
ATOM 3099 N N . GLU B 1 116 ? -2.463 6.434 20.641 1 96 116 GLU B N 1
ATOM 3100 C CA . GLU B 1 116 ? -3.363 6.984 21.656 1 96 116 GLU B CA 1
ATOM 3101 C C . GLU B 1 116 ? -3.715 8.438 21.344 1 96 116 GLU B C 1
ATOM 3103 O O . GLU B 1 116 ? -4.805 8.906 21.688 1 96 116 GLU B O 1
ATOM 3108 N N . GLY B 1 117 ? -2.805 9.227 20.766 1 96.69 117 GLY B N 1
ATOM 3109 C CA . GLY B 1 117 ? -3.133 10.594 20.406 1 96.69 117 GLY B CA 1
ATOM 3110 C C . GLY B 1 117 ? -4.316 10.695 19.453 1 96.69 117 GLY B C 1
ATOM 3111 O O . GLY B 1 117 ? -5.199 11.531 19.641 1 96.69 117 GLY B O 1
ATOM 3112 N N . LEU B 1 118 ? -4.309 9.82 18.469 1 98.25 118 LEU B N 1
ATOM 3113 C CA . LEU B 1 118 ? -5.422 9.766 17.531 1 98.25 118 LEU B CA 1
ATOM 3114 C C . LEU B 1 118 ? -6.703 9.32 18.234 1 98.25 118 LEU B C 1
ATOM 3116 O O . LEU B 1 118 ? -7.754 9.938 18.047 1 98.25 118 LEU B O 1
ATOM 3120 N N . ARG B 1 119 ? -6.637 8.328 19.031 1 97.5 119 ARG B N 1
ATOM 3121 C CA . ARG B 1 119 ? -7.785 7.789 19.75 1 97.5 119 ARG B CA 1
ATOM 3122 C C . ARG B 1 119 ? -8.375 8.828 20.703 1 97.5 119 ARG B C 1
ATOM 3124 O O . ARG B 1 119 ? -9.594 8.977 20.781 1 97.5 119 ARG B O 1
ATOM 3131 N N . ALA B 1 120 ? -7.488 9.531 21.344 1 96.88 120 ALA B N 1
ATOM 3132 C CA . ALA B 1 120 ? -7.93 10.562 22.281 1 96.88 120 ALA B CA 1
ATOM 3133 C C . ALA B 1 120 ? -8.703 11.664 21.562 1 96.88 120 ALA B C 1
ATOM 3135 O O . ALA B 1 120 ? -9.703 12.164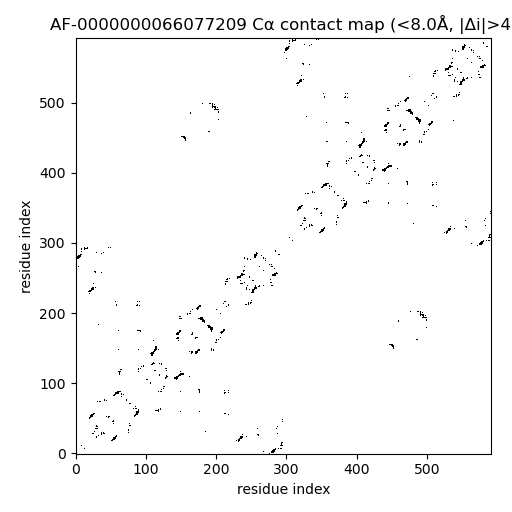 22.062 1 96.88 120 ALA B O 1
ATOM 3136 N N . GLU B 1 121 ? -8.203 12.062 20.375 1 97.19 121 GLU B N 1
ATOM 3137 C CA . GLU B 1 121 ? -8.891 13.078 19.594 1 97.19 121 GLU B CA 1
ATOM 3138 C C . GLU B 1 121 ? -10.297 12.625 19.203 1 97.19 121 GLU B C 1
ATOM 3140 O O . GLU B 1 121 ? -11.242 13.414 19.219 1 97.19 121 GLU B O 1
ATOM 3145 N N . LEU B 1 122 ? -10.438 11.336 18.859 1 97.19 122 LEU B N 1
ATOM 3146 C CA . LEU B 1 122 ? -11.734 10.781 18.484 1 97.19 122 LEU B CA 1
ATOM 3147 C C . LEU B 1 122 ? -12.68 10.734 19.688 1 97.19 122 LEU B C 1
ATOM 3149 O O . LEU B 1 122 ? -13.852 11.102 19.578 1 97.19 122 LEU B O 1
ATOM 3153 N N . ARG B 1 123 ? -12.133 10.312 20.828 1 95.12 123 ARG B N 1
ATOM 3154 C CA . ARG B 1 123 ? -12.945 10.281 22.047 1 95.12 123 ARG B CA 1
ATOM 3155 C C . ARG B 1 123 ? -13.43 11.68 22.406 1 95.12 123 ARG B C 1
ATOM 3157 O O . ARG B 1 123 ? -14.586 11.859 22.797 1 95.12 123 ARG B O 1
ATOM 3164 N N . ALA B 1 124 ? -12.547 12.633 22.281 1 94.88 124 ALA B N 1
ATOM 3165 C CA . ALA B 1 124 ? -12.891 14.016 22.594 1 94.88 124 ALA B CA 1
ATOM 3166 C C . ALA B 1 124 ? -14.016 14.523 21.703 1 94.88 124 ALA B C 1
ATOM 3168 O O . ALA B 1 124 ? -14.789 15.398 22.094 1 94.88 124 ALA B O 1
ATOM 3169 N N . ALA B 1 125 ? -14.148 13.938 20.547 1 94.62 125 ALA B N 1
ATOM 3170 C CA . ALA B 1 125 ? -15.195 14.328 19.609 1 94.62 125 ALA B CA 1
ATOM 3171 C C . ALA B 1 125 ? -16.484 13.562 19.875 1 94.62 125 ALA B C 1
ATOM 3173 O O . ALA B 1 125 ? -17.469 13.719 19.141 1 94.62 125 ALA B O 1
ATOM 3174 N N . GLY B 1 126 ? -16.484 12.664 20.828 1 92.75 126 GLY B N 1
ATOM 3175 C CA . GLY B 1 126 ? -17.688 11.945 21.219 1 92.75 126 GLY B CA 1
ATOM 3176 C C . GLY B 1 126 ? -17.891 10.656 20.453 1 92.75 126 GLY B C 1
ATOM 3177 O O . GLY B 1 126 ? -19 10.109 20.422 1 92.75 126 GLY B O 1
ATOM 3178 N N . LEU B 1 127 ? -16.828 10.156 19.812 1 94.44 127 LEU B N 1
ATOM 3179 C CA . LEU B 1 127 ? -16.969 8.953 18.984 1 94.44 127 LEU B CA 1
ATOM 3180 C C . LEU B 1 127 ? -16.672 7.703 19.812 1 94.44 127 LEU B C 1
ATOM 3182 O O . LEU B 1 127 ? -15.812 7.723 20.688 1 94.44 127 LEU B O 1
ATOM 3186 N N . ARG B 1 128 ? -17.359 6.648 19.5 1 93 128 ARG B N 1
ATOM 3187 C CA . ARG B 1 128 ? -17.094 5.344 20.094 1 93 128 ARG B CA 1
ATOM 3188 C C . ARG B 1 128 ? -16.016 4.598 19.328 1 93 128 ARG B C 1
ATOM 3190 O O . ARG B 1 128 ? -16 4.613 18.094 1 93 128 ARG B O 1
ATOM 3197 N N . LEU B 1 129 ? -15.117 4.016 20.047 1 95.56 129 LEU B N 1
ATOM 3198 C CA . LEU B 1 129 ? -14.016 3.289 19.422 1 95.56 129 LEU B CA 1
ATOM 3199 C C . LEU B 1 129 ? -14.156 1.787 19.641 1 95.56 129 LEU B C 1
ATOM 3201 O O . LEU B 1 129 ? -14.438 1.347 20.766 1 95.56 129 LEU B O 1
ATOM 3205 N N . ALA B 1 130 ? -14 1.036 18.578 1 94.12 130 ALA B N 1
ATOM 3206 C CA . ALA B 1 130 ? -14.031 -0.419 18.703 1 94.12 130 ALA B CA 1
ATOM 3207 C C . ALA B 1 130 ? -12.891 -0.919 19.578 1 94.12 130 ALA B C 1
ATOM 3209 O O . ALA B 1 130 ? -11.742 -0.519 19.406 1 94.12 130 ALA B O 1
ATOM 3210 N N . GLY B 1 131 ? -13.219 -1.792 20.516 1 87.06 131 GLY B N 1
ATOM 3211 C CA . GLY B 1 131 ? -12.211 -2.406 21.359 1 87.06 131 GLY B CA 1
ATOM 3212 C C . GLY B 1 131 ? -11.82 -1.54 22.547 1 87.06 131 GLY B C 1
ATOM 3213 O O . GLY B 1 131 ? -10.875 -1.863 23.266 1 87.06 131 GLY B O 1
ATOM 3214 N N . ASP B 1 132 ? -12.445 -0.442 22.688 1 84.88 132 ASP B N 1
ATOM 3215 C CA . ASP B 1 132 ? -12.148 0.434 23.812 1 84.88 132 ASP B CA 1
ATOM 3216 C C . ASP B 1 132 ? -12.555 -0.215 25.141 1 84.88 132 ASP B C 1
ATOM 3218 O O . ASP B 1 132 ? -13.656 -0.752 25.25 1 84.88 132 ASP B O 1
ATOM 3222 N N . PRO B 1 133 ? -11.609 -0.32 26.016 1 76.19 133 PRO B N 1
ATOM 3223 C CA . PRO B 1 133 ? -11.891 -0.979 27.297 1 76.19 133 PRO B CA 1
ATOM 3224 C C . PRO B 1 133 ? -13.125 -0.411 27.984 1 76.19 133 PRO B C 1
ATOM 3226 O O . PRO B 1 133 ? -13.734 -1.089 28.828 1 76.19 133 PRO B O 1
ATOM 3229 N N . SER B 1 134 ? -13.445 0.845 27.797 1 70.44 134 SER B N 1
ATOM 3230 C CA . SER B 1 134 ? -14.562 1.492 28.484 1 70.44 134 SER B CA 1
ATOM 3231 C C . SER B 1 134 ? -15.898 0.982 27.953 1 70.44 134 SER B C 1
ATOM 3233 O O . SER B 1 134 ? -16.938 1.225 28.562 1 70.44 134 SER B O 1
ATOM 3235 N N . GLU B 1 135 ? -15.781 0.282 26.828 1 67.5 135 GLU B N 1
ATOM 3236 C CA . GLU B 1 135 ? -17.031 -0.185 26.234 1 67.5 135 GLU B CA 1
ATOM 3237 C C . GLU B 1 135 ? -17.469 -1.51 26.844 1 67.5 135 GLU B C 1
ATOM 3239 O O . GLU B 1 135 ? -16.641 -2.305 27.281 1 67.5 135 GLU B O 1
ATOM 3244 N N . ASP B 1 136 ? -18.797 -1.591 27.031 1 63.16 136 ASP B N 1
ATOM 3245 C CA . ASP B 1 136 ? -19.391 -2.834 27.5 1 63.16 136 ASP B CA 1
ATOM 3246 C C . ASP B 1 136 ? -19.047 -4 26.578 1 63.16 136 ASP B C 1
ATOM 3248 O O . ASP B 1 136 ? -19.328 -3.949 25.375 1 63.16 136 ASP B O 1
ATOM 3252 N N . PRO B 1 137 ? -18.25 -4.914 27.047 1 60.12 137 PRO B N 1
ATOM 3253 C CA . PRO B 1 137 ? -17.844 -6.059 26.219 1 60.12 137 PRO B CA 1
ATOM 3254 C C . PRO B 1 137 ? -19.016 -6.758 25.562 1 60.12 137 PRO B C 1
ATOM 3256 O O . PRO B 1 137 ? -18.859 -7.398 24.516 1 60.12 137 PRO B O 1
ATOM 3259 N N . GLY B 1 138 ? -20.094 -6.824 26.156 1 61.31 138 GLY B N 1
ATOM 3260 C CA . GLY B 1 138 ? -21.234 -7.57 25.625 1 61.31 138 GLY B CA 1
ATOM 3261 C C . GLY B 1 138 ? -21.828 -6.945 24.391 1 61.31 138 GLY B C 1
ATOM 3262 O O . GLY B 1 138 ? -22.578 -7.602 23.656 1 61.31 138 GLY B O 1
ATOM 3263 N N . ALA B 1 139 ? -21.797 -5.691 24.281 1 62.69 139 ALA B N 1
ATOM 3264 C CA . ALA B 1 139 ? -22.422 -5.066 23.109 1 62.69 139 ALA B CA 1
ATOM 3265 C C . ALA B 1 139 ? -21.359 -4.543 22.141 1 62.69 139 ALA B C 1
ATOM 3267 O O . ALA B 1 139 ? -20.828 -3.447 22.328 1 62.69 139 ALA B O 1
ATOM 3268 N N . ALA B 1 140 ? -20.812 -5.426 21.297 1 70.5 140 ALA B N 1
ATOM 3269 C CA . ALA B 1 140 ? -19.844 -4.918 20.344 1 70.5 140 ALA B CA 1
ATOM 3270 C C . ALA B 1 140 ? -20.531 -4.113 19.234 1 70.5 140 ALA B C 1
ATOM 3272 O O . ALA B 1 140 ? -21.266 -4.668 18.422 1 70.5 140 ALA B O 1
ATOM 3273 N N . PRO B 1 141 ? -20.422 -2.818 19.422 1 79.94 141 PRO B N 1
ATOM 3274 C CA . PRO B 1 141 ? -21.094 -2.018 18.391 1 79.94 141 PRO B CA 1
ATOM 3275 C C . PRO B 1 141 ? -20.578 -2.32 16.984 1 79.94 141 PRO B C 1
ATOM 3277 O O . PRO B 1 141 ? -19.438 -2.791 16.828 1 79.94 141 PRO B O 1
ATOM 3280 N N . ARG B 1 142 ? -21.484 -2.209 16.078 1 90.69 142 ARG B N 1
ATOM 3281 C CA . ARG B 1 142 ? -21.125 -2.334 14.672 1 90.69 142 ARG B CA 1
ATOM 3282 C C . ARG B 1 142 ? -20.094 -1.279 14.273 1 90.69 142 ARG B C 1
ATOM 3284 O O . ARG B 1 142 ? -20.25 -0.103 14.609 1 90.69 142 ARG B O 1
ATOM 3291 N N . VAL B 1 143 ? -19.031 -1.722 13.625 1 96.06 143 VAL B N 1
ATOM 3292 C CA . VAL B 1 143 ? -18.016 -0.788 13.133 1 96.06 143 VAL B CA 1
ATOM 3293 C C . VAL B 1 143 ? -18.516 -0.107 11.859 1 96.06 143 VAL B C 1
ATOM 3295 O O . VAL B 1 143 ? -18.859 -0.777 10.883 1 96.06 143 VAL B O 1
ATOM 3298 N N . ARG B 1 144 ? -18.5 1.181 11.914 1 96.38 144 ARG B N 1
ATOM 3299 C CA . ARG B 1 144 ? -19.047 1.938 10.797 1 96.38 144 ARG B CA 1
ATOM 3300 C C . ARG B 1 144 ? -17.938 2.678 10.047 1 96.38 144 ARG B C 1
ATOM 3302 O O . ARG B 1 144 ? -18.172 3.215 8.961 1 96.38 144 ARG B O 1
ATOM 3309 N N . ALA B 1 145 ? -16.75 2.668 10.625 1 98.25 145 ALA B N 1
ATOM 3310 C CA . ALA B 1 145 ? -15.625 3.297 9.945 1 98.25 145 ALA B CA 1
ATOM 3311 C C . ALA B 1 145 ? -14.305 2.656 10.383 1 98.25 145 ALA B C 1
ATOM 3313 O O . ALA B 1 145 ? -14.156 2.254 11.531 1 98.25 145 ALA B O 1
ATOM 3314 N N . VAL B 1 146 ? -13.469 2.541 9.461 1 98.88 146 VAL B N 1
ATOM 3315 C CA . VAL B 1 146 ? -12.062 2.232 9.695 1 98.88 146 VAL B CA 1
ATOM 3316 C C . VAL B 1 146 ? -11.211 3.477 9.453 1 98.88 146 VAL B C 1
ATOM 3318 O O . VAL B 1 146 ? -11.305 4.102 8.398 1 98.88 146 VAL B O 1
ATOM 3321 N N . LEU B 1 147 ? -10.477 3.861 10.508 1 98.94 147 LEU B N 1
ATOM 3322 C CA . LEU B 1 147 ? -9.594 5.023 10.414 1 98.94 147 LEU B CA 1
ATOM 3323 C C . LEU B 1 147 ? -8.133 4.605 10.477 1 98.94 147 LEU B C 1
ATOM 3325 O O . LEU B 1 147 ? -7.707 3.949 11.43 1 98.94 147 LEU B O 1
ATOM 3329 N N . VAL B 1 148 ? -7.402 4.98 9.406 1 98.94 148 VAL B N 1
ATOM 3330 C CA . VAL B 1 148 ? -5.977 4.664 9.359 1 98.94 148 VAL B CA 1
ATOM 3331 C C . VAL B 1 148 ? -5.16 5.918 9.664 1 98.94 148 VAL B C 1
ATOM 3333 O O . VAL B 1 148 ? -5.234 6.91 8.938 1 98.94 148 VAL B O 1
ATOM 3336 N N . GLY B 1 149 ? -4.453 5.957 10.742 1 98.81 149 GLY B N 1
ATOM 3337 C CA . GLY B 1 149 ? -3.451 6.945 11.102 1 98.81 149 GLY B CA 1
ATOM 3338 C C . GLY B 1 149 ? -2.07 6.352 11.305 1 98.81 149 GLY B C 1
ATOM 3339 O O . GLY B 1 149 ? -1.792 5.246 10.844 1 98.81 149 GLY B O 1
ATOM 3340 N N . TYR B 1 150 ? -1.184 7.16 11.867 1 98.44 150 TYR B N 1
ATOM 3341 C CA . TYR B 1 150 ? 0.129 6.629 12.219 1 98.44 150 TYR B CA 1
ATOM 3342 C C . TYR B 1 150 ? 0.023 5.617 13.352 1 98.44 150 TYR B C 1
ATOM 3344 O O . TYR B 1 150 ? -0.56 5.906 14.398 1 98.44 150 TYR B O 1
ATOM 3352 N N . ASP B 1 151 ? 0.552 4.441 13.141 1 98.38 151 ASP B N 1
ATOM 3353 C CA . ASP B 1 151 ? 0.401 3.369 14.125 1 98.38 151 ASP B CA 1
ATOM 3354 C C . ASP B 1 151 ? 1.675 2.535 14.227 1 98.38 151 ASP B C 1
ATOM 3356 O O . ASP B 1 151 ? 1.882 1.609 13.438 1 98.38 151 ASP B O 1
ATOM 3360 N N . GLU B 1 152 ? 2.426 2.703 15.258 1 97.38 152 GLU B N 1
ATOM 3361 C CA . GLU B 1 152 ? 3.662 1.951 15.453 1 97.38 152 GLU B CA 1
ATOM 3362 C C . GLU B 1 152 ? 3.373 0.504 15.844 1 97.38 152 GLU B C 1
ATOM 3364 O O . GLU B 1 152 ? 4.277 -0.333 15.859 1 97.38 152 GLU B O 1
ATOM 3369 N N . HIS B 1 153 ? 2.158 0.206 16.094 1 97.81 153 HIS B N 1
ATOM 3370 C CA . HIS B 1 153 ? 1.772 -1.151 16.469 1 97.81 153 HIS B CA 1
ATOM 3371 C C . HIS B 1 153 ? 0.968 -1.817 15.352 1 97.81 153 HIS B C 1
ATOM 3373 O O . HIS B 1 153 ? 0.305 -2.832 15.586 1 97.81 153 HIS B O 1
ATOM 3379 N N . PHE B 1 154 ? 0.968 -1.211 14.258 1 98.62 154 PHE B N 1
ATOM 3380 C CA . PHE B 1 154 ? 0.344 -1.847 13.102 1 98.62 154 PHE B CA 1
ATOM 3381 C C . PHE B 1 154 ? 0.807 -3.293 12.969 1 98.62 154 PHE B C 1
ATOM 3383 O O . PHE B 1 154 ? 1.99 -3.59 13.141 1 98.62 154 PHE B O 1
ATOM 3390 N N . SER B 1 155 ? -0.102 -4.195 12.633 1 98.69 155 SER B N 1
ATOM 3391 C CA . SER B 1 155 ? 0.181 -5.621 12.469 1 98.69 155 SER B CA 1
ATOM 3392 C C . SER B 1 155 ? -0.737 -6.25 11.43 1 98.69 155 SER B C 1
ATOM 3394 O O . SER B 1 155 ? -1.741 -5.652 11.039 1 98.69 155 SER B O 1
ATOM 3396 N N . PHE B 1 156 ? -0.339 -7.461 11.086 1 98.69 156 PHE B N 1
ATOM 3397 C CA . PHE B 1 156 ? -1.177 -8.219 10.156 1 98.69 156 PHE B CA 1
ATOM 3398 C C . PHE B 1 156 ? -2.561 -8.453 10.75 1 98.69 156 PHE B C 1
ATOM 3400 O O . PHE B 1 156 ? -3.564 -8.398 10.039 1 98.69 156 PHE B O 1
ATOM 3407 N N . ALA B 1 157 ? -2.613 -8.703 12.016 1 98.25 157 ALA B N 1
ATOM 3408 C CA . ALA B 1 157 ? -3.889 -8.938 12.68 1 98.25 157 ALA B CA 1
ATOM 3409 C C . ALA B 1 157 ? -4.793 -7.715 12.586 1 98.25 157 ALA B C 1
ATOM 3411 O O . ALA B 1 157 ? -5.984 -7.836 12.297 1 98.25 157 ALA B O 1
ATOM 3412 N N . LYS B 1 158 ? -4.242 -6.516 12.844 1 98.5 158 LYS B N 1
ATOM 3413 C CA . LYS B 1 158 ? -5.012 -5.281 12.711 1 98.5 158 LYS B CA 1
ATOM 3414 C C . LYS B 1 158 ? -5.469 -5.062 11.273 1 98.5 158 LYS B C 1
ATOM 3416 O O . LYS B 1 158 ? -6.605 -4.648 11.031 1 98.5 158 LYS B O 1
ATOM 3421 N N . LEU B 1 159 ? -4.539 -5.332 10.328 1 98.88 159 LEU B N 1
ATOM 3422 C CA . LEU B 1 159 ? -4.867 -5.227 8.914 1 98.88 159 LEU B CA 1
ATOM 3423 C C . LEU B 1 159 ? -6.031 -6.148 8.555 1 98.88 159 LEU B C 1
ATOM 3425 O O . LEU B 1 159 ? -6.977 -5.727 7.883 1 98.88 159 LEU B O 1
ATOM 3429 N N . SER B 1 160 ? -5.957 -7.391 9.016 1 98.56 160 SER B N 1
ATOM 3430 C CA . SER B 1 160 ? -7 -8.375 8.742 1 98.56 160 SER B CA 1
ATOM 3431 C C . SER B 1 160 ? -8.344 -7.934 9.312 1 98.56 160 SER B C 1
ATOM 3433 O O . SER B 1 160 ? -9.375 -8.055 8.648 1 98.56 160 SER B O 1
ATOM 3435 N N . GLU B 1 161 ? -8.312 -7.406 10.508 1 97.88 161 GLU B N 1
ATOM 3436 C CA . GLU B 1 161 ? -9.539 -6.941 11.141 1 97.88 161 GLU B CA 1
ATOM 3437 C C . GLU B 1 161 ? -10.141 -5.758 10.391 1 97.88 161 GLU B C 1
ATOM 3439 O O . GLU B 1 161 ? -11.352 -5.695 10.172 1 97.88 161 GLU B O 1
ATOM 3444 N N . ALA B 1 162 ? -9.289 -4.832 10.008 1 98.62 162 ALA B N 1
ATOM 3445 C CA . ALA B 1 162 ? -9.75 -3.695 9.211 1 98.62 162 ALA B CA 1
ATOM 3446 C C . ALA B 1 162 ? -10.461 -4.164 7.945 1 98.62 162 ALA B C 1
ATOM 3448 O O . ALA B 1 162 ? -11.555 -3.682 7.621 1 98.62 162 ALA B O 1
ATOM 3449 N N . CYS B 1 163 ? -9.875 -5.117 7.289 1 97.94 163 CYS B N 1
ATOM 3450 C CA . CYS B 1 163 ? -10.43 -5.617 6.039 1 97.94 163 CYS B CA 1
ATOM 3451 C C . CYS B 1 163 ? -11.766 -6.316 6.273 1 97.94 163 CYS B C 1
ATOM 3453 O O . CYS B 1 163 ? -12.664 -6.23 5.441 1 97.94 163 CYS B O 1
ATOM 3455 N N . ALA B 1 164 ? -11.828 -7.043 7.371 1 97.38 164 ALA B N 1
ATOM 3456 C CA . ALA B 1 164 ? -13.086 -7.703 7.711 1 97.38 164 ALA B CA 1
ATOM 3457 C C . ALA B 1 164 ? -14.219 -6.691 7.832 1 97.38 164 ALA B C 1
ATOM 3459 O O . ALA B 1 164 ? -15.312 -6.91 7.309 1 97.38 164 ALA B O 1
ATOM 3460 N N . HIS B 1 165 ? -13.961 -5.547 8.516 1 97.62 165 HIS B N 1
ATOM 3461 C CA . HIS B 1 165 ? -14.977 -4.508 8.664 1 97.62 165 HIS B CA 1
ATOM 3462 C C . HIS B 1 165 ? -15.32 -3.875 7.32 1 97.62 165 HIS B C 1
ATOM 3464 O O . HIS B 1 165 ? -16.484 -3.559 7.059 1 97.62 165 HIS B O 1
ATOM 3470 N N . LEU B 1 166 ? -14.391 -3.76 6.453 1 98.12 166 LEU B N 1
ATOM 3471 C CA . LEU B 1 166 ? -14.547 -3.023 5.203 1 98.12 166 LEU B CA 1
ATOM 3472 C C . LEU B 1 166 ? -15.266 -3.871 4.156 1 98.12 166 LEU B C 1
ATOM 3474 O O . LEU B 1 166 ? -15.57 -3.389 3.066 1 98.12 166 LEU B O 1
ATOM 3478 N N . ARG B 1 167 ? -15.477 -5.137 4.477 1 96.12 167 ARG B N 1
ATOM 3479 C CA . ARG B 1 167 ? -16.328 -5.941 3.602 1 96.12 167 ARG B CA 1
ATOM 3480 C C . ARG B 1 167 ? -17.734 -5.371 3.533 1 96.12 167 ARG B C 1
ATOM 3482 O O . ARG B 1 167 ? -18.438 -5.562 2.541 1 96.12 167 ARG B O 1
ATOM 3489 N N . ASP B 1 168 ? -18.141 -4.738 4.652 1 95.94 168 ASP B N 1
ATOM 3490 C CA . ASP B 1 168 ? -19.391 -3.975 4.645 1 95.94 168 ASP B CA 1
ATOM 3491 C C . ASP B 1 168 ? -19.266 -2.723 3.781 1 95.94 168 ASP B C 1
ATOM 3493 O O . ASP B 1 168 ? -18.484 -1.823 4.098 1 95.94 168 ASP B O 1
ATOM 3497 N N . PRO B 1 169 ? -20.031 -2.688 2.674 1 95.25 169 PRO B N 1
ATOM 3498 C CA . PRO B 1 169 ? -19.906 -1.542 1.771 1 95.25 169 PRO B CA 1
ATOM 3499 C C . PRO B 1 169 ? -20.281 -0.22 2.438 1 95.25 169 PRO B C 1
ATOM 3501 O O . PRO B 1 169 ? -19.891 0.849 1.958 1 95.25 169 PRO B O 1
ATOM 3504 N N . ASP B 1 170 ? -20.953 -0.268 3.58 1 94.81 170 ASP B N 1
ATOM 3505 C CA . ASP B 1 170 ? -21.391 0.951 4.254 1 94.81 170 ASP B CA 1
ATOM 3506 C C . ASP B 1 170 ? -20.344 1.42 5.266 1 94.81 170 ASP B C 1
ATOM 3508 O O . ASP B 1 170 ? -20.453 2.518 5.816 1 94.81 170 ASP B O 1
ATOM 3512 N N . CYS B 1 171 ? -19.359 0.589 5.562 1 97.19 171 CYS B N 1
ATOM 3513 C CA . CYS B 1 171 ? -18.266 0.972 6.465 1 97.19 171 CYS B CA 1
ATOM 3514 C C . CYS B 1 171 ? -17.312 1.934 5.777 1 97.19 171 CYS B C 1
ATOM 3516 O O . CYS B 1 171 ? -16.75 1.612 4.73 1 97.19 171 CYS B O 1
ATOM 3518 N N . LEU B 1 172 ? -17.078 3.092 6.344 1 97.81 172 LEU B N 1
ATOM 3519 C CA . LEU B 1 172 ? -16.219 4.105 5.742 1 97.81 172 LEU B CA 1
ATOM 3520 C C . LEU B 1 172 ? -14.742 3.746 5.922 1 97.81 172 LEU B C 1
ATOM 3522 O O . LEU B 1 172 ? -14.359 3.172 6.941 1 97.81 172 LEU B O 1
ATOM 3526 N N . LEU B 1 173 ? -13.992 4.012 4.961 1 98.88 173 LEU B N 1
ATOM 3527 C CA . LEU B 1 173 ? -12.539 3.969 5.074 1 98.88 173 LEU B CA 1
ATOM 3528 C C . LEU B 1 173 ? -11.945 5.371 4.996 1 98.88 173 LEU B C 1
ATOM 3530 O O . LEU B 1 173 ? -12.102 6.062 3.986 1 98.88 173 LEU B O 1
ATOM 3534 N N . VAL B 1 174 ? -11.297 5.82 6.09 1 98.88 174 VAL B N 1
ATOM 3535 C CA . VAL B 1 174 ? -10.703 7.152 6.184 1 98.88 174 VAL B CA 1
ATOM 3536 C C . VAL B 1 174 ? -9.227 7.035 6.543 1 98.88 174 VAL B C 1
ATOM 3538 O O . VAL B 1 174 ? -8.828 6.141 7.297 1 98.88 174 VAL B O 1
ATOM 3541 N N . ALA B 1 175 ? -8.383 7.793 6.004 1 98.94 175 ALA B N 1
ATOM 3542 C CA . ALA B 1 175 ? -6.977 7.914 6.383 1 98.94 175 ALA B CA 1
ATOM 3543 C C . ALA B 1 175 ? -6.641 9.344 6.805 1 98.94 175 ALA B C 1
ATOM 3545 O O . ALA B 1 175 ? -7.113 10.305 6.191 1 98.94 175 ALA B O 1
ATOM 3546 N N . THR B 1 176 ? -5.777 9.453 7.766 1 98.88 176 THR B N 1
ATOM 3547 C CA . THR B 1 176 ? -5.41 10.789 8.227 1 98.88 176 THR B CA 1
ATOM 3548 C C . THR B 1 176 ? -4.582 11.516 7.172 1 98.88 176 THR B C 1
ATOM 3550 O O . THR B 1 176 ? -4.695 12.734 7.02 1 98.88 176 THR B O 1
ATOM 3553 N N . ASP B 1 177 ? -3.754 10.844 6.547 1 98.62 177 ASP B N 1
ATOM 3554 C CA . ASP B 1 177 ? -2.908 11.406 5.5 1 98.62 177 ASP B CA 1
ATOM 3555 C C . ASP B 1 177 ? -2.285 10.297 4.645 1 98.62 177 ASP B C 1
ATOM 3557 O O . ASP B 1 177 ? -2.561 9.117 4.855 1 98.62 177 ASP B O 1
ATOM 3561 N N . ARG B 1 178 ? -1.454 10.727 3.645 1 98.12 178 ARG B N 1
ATOM 3562 C CA . ARG B 1 178 ? -0.822 9.766 2.75 1 98.12 178 ARG B CA 1
ATOM 3563 C C . ARG B 1 178 ? 0.697 9.883 2.797 1 98.12 178 ARG B C 1
ATOM 3565 O O . ARG B 1 178 ? 1.387 9.508 1.85 1 98.12 178 ARG B O 1
ATOM 3572 N N . ASP B 1 179 ? 1.244 10.508 3.854 1 98.12 179 ASP B N 1
ATOM 3573 C CA . ASP B 1 179 ? 2.697 10.602 3.947 1 98.12 179 ASP B CA 1
ATOM 3574 C C . ASP B 1 179 ? 3.344 9.219 3.939 1 98.12 179 ASP B C 1
ATOM 3576 O O . ASP B 1 179 ? 3.012 8.367 4.766 1 98.12 179 ASP B O 1
ATOM 3580 N N . PRO B 1 180 ? 4.277 9.023 3.109 1 98.06 180 PRO B N 1
ATOM 3581 C CA . PRO B 1 180 ? 4.844 7.68 2.996 1 98.06 180 PRO B CA 1
ATOM 3582 C C . PRO B 1 180 ? 5.812 7.352 4.129 1 98.06 180 PRO B C 1
ATOM 3584 O O . PRO B 1 180 ? 5.945 6.184 4.512 1 98.06 180 PRO B O 1
ATOM 3587 N N . TRP B 1 181 ? 6.488 8.336 4.594 1 96.81 181 TRP B N 1
ATOM 3588 C CA . TRP B 1 181 ? 7.496 8.211 5.641 1 96.81 181 TRP B CA 1
ATOM 3589 C C . TRP B 1 181 ? 7.664 9.523 6.398 1 96.81 181 TRP B C 1
ATOM 3591 O O . TRP B 1 181 ? 7.137 10.555 5.984 1 96.81 181 TRP B O 1
ATOM 3601 N N . HIS B 1 182 ? 8.297 9.477 7.57 1 94.31 182 HIS B N 1
ATOM 3602 C CA . HIS B 1 182 ? 8.656 10.641 8.375 1 94.31 182 HIS B CA 1
ATOM 3603 C C . HIS B 1 182 ? 10.133 10.617 8.75 1 94.31 182 HIS B C 1
ATOM 3605 O O . HIS B 1 182 ? 10.688 9.555 9.047 1 94.31 182 HIS B O 1
ATOM 3611 N N . PRO B 1 183 ? 10.672 11.742 8.711 1 91.12 183 PRO B N 1
ATOM 3612 C CA . PRO B 1 183 ? 12.062 11.812 9.164 1 91.12 183 PRO B CA 1
ATOM 3613 C C . PRO B 1 183 ? 12.195 11.656 10.68 1 91.12 183 PRO B C 1
ATOM 3615 O O . PRO B 1 183 ? 11.328 12.117 11.43 1 91.12 183 PRO B O 1
ATOM 3618 N N . LEU B 1 184 ? 13.297 11.016 11.055 1 88.62 184 LEU B N 1
ATOM 3619 C CA . LEU B 1 184 ? 13.648 10.93 12.469 1 88.62 184 LEU B CA 1
ATOM 3620 C C . LEU B 1 184 ? 14.891 11.766 12.766 1 88.62 184 LEU B C 1
ATOM 3622 O O . LEU B 1 184 ? 15.57 12.227 11.852 1 88.62 184 LEU B O 1
ATOM 3626 N N . SER B 1 185 ? 15.07 11.992 14.031 1 84.62 185 SER B N 1
ATOM 3627 C CA . SER B 1 185 ? 16.125 12.906 14.469 1 84.62 185 SER B CA 1
ATOM 3628 C C . SER B 1 185 ? 17.5 12.375 14.102 1 84.62 185 SER B C 1
ATOM 3630 O O . SER B 1 185 ? 18.438 13.156 13.891 1 84.62 185 SER B O 1
ATOM 3632 N N . ASP B 1 186 ? 17.656 11.062 13.922 1 85.56 186 ASP B N 1
ATOM 3633 C CA . ASP B 1 186 ? 18.953 10.477 13.641 1 85.56 186 ASP B CA 1
ATOM 3634 C C . ASP B 1 186 ? 19.219 10.414 12.141 1 85.56 186 ASP B C 1
ATOM 3636 O O . ASP B 1 186 ? 20.234 9.844 11.711 1 85.56 186 ASP B O 1
ATOM 3640 N N . GLY B 1 187 ? 18.312 11.023 11.414 1 84.62 187 GLY B N 1
ATOM 3641 C CA . GLY B 1 187 ? 18.484 11.078 9.977 1 84.62 187 GLY B CA 1
ATOM 3642 C C . GLY B 1 187 ? 17.812 9.93 9.25 1 84.62 187 GLY B C 1
ATOM 3643 O O . GLY B 1 187 ? 17.703 9.953 8.023 1 84.62 187 GLY B O 1
ATOM 3644 N N . SER B 1 188 ? 17.391 9 10.062 1 90.38 188 SER B N 1
ATOM 3645 C CA . SER B 1 188 ? 16.688 7.883 9.445 1 90.38 188 SER B CA 1
ATOM 3646 C C . SER B 1 188 ? 15.234 8.242 9.148 1 90.38 188 SER B C 1
ATOM 3648 O O . SER B 1 188 ? 14.828 9.391 9.305 1 90.38 188 SER B O 1
ATOM 3650 N N . ARG B 1 189 ? 14.555 7.27 8.539 1 93.56 189 ARG B N 1
ATOM 3651 C CA . ARG B 1 189 ? 13.148 7.449 8.203 1 93.56 189 ARG B CA 1
ATOM 3652 C C . ARG B 1 189 ? 12.289 6.348 8.82 1 93.56 189 ARG B C 1
ATOM 3654 O O . ARG B 1 189 ? 12.758 5.227 9.016 1 93.56 189 ARG B O 1
ATOM 3661 N N . THR B 1 190 ? 11.203 6.727 9.188 1 96.31 190 THR B N 1
ATOM 3662 C CA . THR B 1 190 ? 10.203 5.766 9.641 1 96.31 190 THR B CA 1
ATOM 3663 C C . THR B 1 190 ? 9.023 5.711 8.68 1 96.31 190 THR B C 1
ATOM 3665 O O . THR B 1 190 ? 8.664 6.723 8.07 1 96.31 190 THR B O 1
ATOM 3668 N N . PRO B 1 191 ? 8.391 4.512 8.5 1 98.31 191 PRO B N 1
ATOM 3669 C CA . PRO B 1 191 ? 7.199 4.453 7.648 1 98.31 191 PRO B CA 1
ATOM 3670 C C . PRO B 1 191 ? 6.094 5.402 8.109 1 98.31 191 PRO B C 1
ATOM 3672 O O . PRO B 1 191 ? 5.914 5.609 9.312 1 98.31 191 PRO B O 1
ATOM 3675 N N . GLY B 1 192 ? 5.367 5.961 7.168 1 98.38 192 GLY B N 1
ATOM 3676 C CA . GLY B 1 192 ? 4.289 6.887 7.477 1 98.38 192 GLY B CA 1
ATOM 3677 C C . GLY B 1 192 ? 2.912 6.273 7.316 1 98.38 192 GLY B C 1
ATOM 3678 O O . GLY B 1 192 ? 2.787 5.109 6.93 1 98.38 192 GLY B O 1
ATOM 3679 N N . THR B 1 193 ? 1.912 7.082 7.594 1 98.75 193 THR B N 1
ATOM 3680 C CA . THR B 1 193 ? 0.521 6.648 7.512 1 98.75 193 THR B CA 1
ATOM 3681 C C . THR B 1 193 ? 0.19 6.164 6.102 1 98.75 193 THR B C 1
ATOM 3683 O O . THR B 1 193 ? -0.59 5.223 5.93 1 98.75 193 THR B O 1
ATOM 3686 N N . GLY B 1 194 ? 0.763 6.812 5.125 1 98.75 194 GLY B N 1
ATOM 3687 C CA . GLY B 1 194 ? 0.502 6.438 3.746 1 98.75 194 GLY B CA 1
ATOM 3688 C C . GLY B 1 194 ? 0.825 4.984 3.453 1 98.75 194 GLY B C 1
ATOM 3689 O O . GLY B 1 194 ? 0.131 4.336 2.666 1 98.75 194 GLY B O 1
ATOM 3690 N N . SER B 1 195 ? 1.885 4.477 4.02 1 98.81 195 SER B N 1
ATOM 3691 C CA . SER B 1 195 ? 2.264 3.084 3.805 1 98.81 195 SER B CA 1
ATOM 3692 C C . SER B 1 195 ? 1.249 2.133 4.426 1 98.81 195 SER B C 1
ATOM 3694 O O . SER B 1 195 ? 0.915 1.101 3.84 1 98.81 195 SER B O 1
ATOM 3696 N N . LEU B 1 196 ? 0.727 2.479 5.586 1 98.94 196 LEU B N 1
ATOM 3697 C CA . LEU B 1 196 ? -0.287 1.665 6.246 1 98.94 196 LEU B CA 1
ATOM 3698 C C . LEU B 1 196 ? -1.608 1.721 5.488 1 98.94 196 LEU B C 1
ATOM 3700 O O . LEU B 1 196 ? -2.266 0.694 5.301 1 98.94 196 LEU B O 1
ATOM 3704 N N . ALA B 1 197 ? -1.962 2.891 5.047 1 98.94 197 ALA B N 1
ATOM 3705 C CA . ALA B 1 197 ? -3.178 3.064 4.258 1 98.94 197 ALA B CA 1
ATOM 3706 C C . ALA B 1 197 ? -3.105 2.268 2.955 1 98.94 197 ALA B C 1
ATOM 3708 O O . ALA B 1 197 ? -4.105 1.698 2.512 1 98.94 197 ALA B O 1
ATOM 3709 N N . ALA B 1 198 ? -1.908 2.236 2.359 1 98.94 198 ALA B N 1
ATOM 3710 C CA . ALA B 1 198 ? -1.729 1.482 1.122 1 98.94 198 ALA B CA 1
ATOM 3711 C C . ALA B 1 198 ? -2.027 0.001 1.335 1 98.94 198 ALA B C 1
ATOM 3713 O O . ALA B 1 198 ? -2.646 -0.643 0.483 1 98.94 198 ALA B O 1
ATOM 3714 N N . ALA B 1 199 ? -1.564 -0.531 2.439 1 98.94 199 ALA B N 1
ATOM 3715 C CA . ALA B 1 199 ? -1.838 -1.93 2.76 1 98.94 199 ALA B CA 1
ATOM 3716 C C . ALA B 1 199 ? -3.338 -2.18 2.887 1 98.94 199 ALA B C 1
ATOM 3718 O O . ALA B 1 199 ? -3.865 -3.131 2.305 1 98.94 199 ALA B O 1
ATOM 3719 N N . VAL B 1 200 ? -4.043 -1.292 3.59 1 98.94 200 VAL B N 1
ATOM 3720 C CA . VAL B 1 200 ? -5.473 -1.453 3.838 1 98.94 200 VAL B CA 1
ATOM 3721 C C . VAL B 1 200 ? -6.242 -1.311 2.527 1 98.94 200 VAL B C 1
ATOM 3723 O O . VAL B 1 200 ? -7.145 -2.102 2.244 1 98.94 200 VAL B O 1
ATOM 3726 N N . GLU B 1 201 ? -5.852 -0.314 1.774 1 98.94 201 GLU B N 1
ATOM 3727 C CA . GLU B 1 201 ? -6.523 -0.082 0.5 1 98.94 201 GLU B CA 1
ATOM 3728 C C . GLU B 1 201 ? -6.359 -1.276 -0.436 1 98.94 201 GLU B C 1
ATOM 3730 O O . GLU B 1 201 ? -7.32 -1.698 -1.087 1 98.94 201 GLU B O 1
ATOM 3735 N N . THR B 1 202 ? -5.172 -1.828 -0.493 1 98.81 202 THR B N 1
ATOM 3736 C CA . THR B 1 202 ? -4.906 -2.967 -1.363 1 98.81 202 THR B CA 1
ATOM 3737 C C . THR B 1 202 ? -5.691 -4.195 -0.907 1 98.81 202 THR B C 1
ATOM 3739 O O . THR B 1 202 ? -6.371 -4.836 -1.709 1 98.81 202 THR B O 1
ATOM 3742 N N . ALA B 1 203 ? -5.668 -4.473 0.346 1 98.56 203 ALA B N 1
ATOM 3743 C CA . ALA B 1 203 ? -6.301 -5.676 0.882 1 98.56 203 ALA B CA 1
ATOM 3744 C C . ALA B 1 203 ? -7.82 -5.602 0.755 1 98.56 203 ALA B C 1
ATOM 3746 O O . ALA B 1 203 ? -8.484 -6.617 0.544 1 98.56 203 ALA B O 1
ATOM 3747 N N . SER B 1 204 ? -8.383 -4.418 0.885 1 98.19 204 SER B N 1
ATOM 3748 C CA . SER B 1 204 ? -9.828 -4.262 0.916 1 98.19 204 SER B CA 1
ATOM 3749 C C . SER B 1 204 ? -10.383 -3.959 -0.472 1 98.19 204 SER B C 1
ATOM 3751 O O . SER B 1 204 ? -11.586 -4.098 -0.711 1 98.19 204 SER B O 1
ATOM 3753 N N . GLY B 1 205 ? -9.508 -3.447 -1.351 1 97.38 205 GLY B N 1
ATOM 3754 C CA . GLY B 1 205 ? -9.969 -3 -2.656 1 97.38 205 GLY B CA 1
ATOM 3755 C C . GLY B 1 205 ? -10.711 -1.681 -2.609 1 97.38 205 GLY B C 1
ATOM 3756 O O . GLY B 1 205 ? -11.461 -1.348 -3.533 1 97.38 205 GLY B O 1
ATOM 3757 N N . ARG B 1 206 ? -10.578 -0.966 -1.446 1 98 206 ARG B N 1
ATOM 3758 C CA . ARG B 1 206 ? -11.242 0.314 -1.231 1 98 206 ARG B CA 1
ATOM 3759 C C . ARG B 1 206 ? -10.234 1.457 -1.183 1 98 206 ARG B C 1
ATOM 3761 O O . ARG B 1 206 ? -9.078 1.254 -0.816 1 98 206 ARG B O 1
ATOM 3768 N N . GLN B 1 207 ? -10.656 2.604 -1.589 1 98.5 207 GLN B N 1
ATOM 3769 C CA . GLN B 1 207 ? -9.828 3.803 -1.466 1 98.5 207 GLN B CA 1
ATOM 3770 C C . GLN B 1 207 ? -10.25 4.637 -0.259 1 98.5 207 GLN B C 1
ATOM 3772 O O . GLN B 1 207 ? -11.445 4.855 -0.034 1 98.5 207 GLN B O 1
ATOM 3777 N N . ALA B 1 208 ? -9.336 5.09 0.485 1 98.81 208 ALA B N 1
ATOM 3778 C CA . ALA B 1 208 ? -9.617 5.852 1.699 1 98.81 208 ALA B CA 1
ATOM 3779 C C . ALA B 1 208 ? -9.938 7.305 1.371 1 98.81 208 ALA B C 1
ATOM 3781 O O . ALA B 1 208 ? -9.32 7.898 0.486 1 98.81 208 ALA B O 1
ATOM 3782 N N . LEU B 1 209 ? -10.914 7.867 2.08 1 98.62 209 LEU B N 1
ATOM 3783 C CA . LEU B 1 209 ? -11.07 9.312 2.143 1 98.62 209 LEU B CA 1
ATOM 3784 C C . LEU B 1 209 ? -9.969 9.945 2.99 1 98.62 209 LEU B C 1
ATOM 3786 O O . LEU B 1 209 ? -9.812 9.609 4.164 1 98.62 209 LEU B O 1
ATOM 3790 N N . VAL B 1 210 ? -9.219 10.828 2.439 1 98.75 210 VAL B N 1
ATOM 3791 C CA . VAL B 1 210 ? -8.07 11.406 3.133 1 98.75 210 VAL B CA 1
ATOM 3792 C C . VAL B 1 210 ? -8.445 12.781 3.684 1 98.75 210 VAL B C 1
ATOM 3794 O O . VAL B 1 210 ? -9.031 13.602 2.975 1 98.75 210 VAL B O 1
ATOM 3797 N N . VAL B 1 211 ? -8.008 13.039 4.91 1 98.69 211 VAL B N 1
ATOM 3798 C CA . VAL B 1 211 ? -8.469 14.281 5.527 1 98.69 211 VAL B CA 1
ATOM 3799 C C . VAL B 1 211 ? -7.312 15.273 5.617 1 98.69 211 VAL B C 1
ATOM 3801 O O . VAL B 1 211 ? -7.531 16.484 5.672 1 98.69 211 VAL B O 1
ATOM 3804 N N . GLY B 1 212 ? -6.074 14.805 5.68 1 98.62 212 GLY B N 1
ATOM 3805 C CA . GLY B 1 212 ? -4.922 15.68 5.809 1 98.62 212 GLY B CA 1
ATOM 3806 C C . GLY B 1 212 ? -4.438 16.234 4.477 1 98.62 212 GLY B C 1
ATOM 3807 O O . GLY B 1 212 ? -4.969 15.875 3.424 1 98.62 212 GLY B O 1
ATOM 3808 N N . LYS B 1 213 ? -3.314 17.062 4.555 1 98.75 213 LYS B N 1
ATOM 3809 C CA . LYS B 1 213 ? -2.691 17.625 3.357 1 98.75 213 LYS B CA 1
ATOM 3810 C C . LYS B 1 213 ? -2.189 16.516 2.436 1 98.75 213 LYS B C 1
ATOM 3812 O O . LYS B 1 213 ? -1.724 15.469 2.902 1 98.75 213 LYS B O 1
ATOM 3817 N N . PRO B 1 214 ? -2.473 16.719 1.114 1 98.5 214 PRO B N 1
ATOM 3818 C CA . PRO B 1 214 ? -2.893 17.938 0.424 1 98.5 214 PRO B CA 1
ATOM 3819 C C . PRO B 1 214 ? -4.398 18 0.189 1 98.5 214 PRO B C 1
ATOM 3821 O O . PRO B 1 214 ? -4.867 18.75 -0.663 1 98.5 214 PRO B O 1
ATOM 3824 N N . SER B 1 215 ? -5.184 17.109 0.82 1 98 215 SER B N 1
ATOM 3825 C CA . SER B 1 215 ? -6.637 17.188 0.704 1 98 215 SER B CA 1
ATOM 3826 C C . SER B 1 215 ? -7.141 18.578 1.089 1 98 215 SER B C 1
ATOM 3828 O O . SER B 1 215 ? -6.691 19.156 2.08 1 98 215 SER B O 1
ATOM 3830 N N . PRO B 1 216 ? -8.117 19.094 0.336 1 98.06 216 PRO B N 1
ATOM 3831 C CA . PRO B 1 216 ? -8.664 20.406 0.704 1 98.06 216 PRO B CA 1
ATOM 3832 C C . PRO B 1 216 ? -9.531 20.344 1.96 1 98.06 216 PRO B C 1
ATOM 3834 O O . PRO B 1 216 ? -9.898 21.391 2.506 1 98.06 216 PRO B O 1
ATOM 3837 N N . TYR B 1 217 ? -9.812 19.203 2.414 1 98.25 217 TYR B N 1
ATOM 3838 C CA . TYR B 1 217 ? -10.695 19.062 3.564 1 98.25 217 TYR B CA 1
ATOM 3839 C C . TYR B 1 217 ? -10.133 19.781 4.781 1 98.25 217 TYR B C 1
ATOM 3841 O O . TYR B 1 217 ? -10.875 20.359 5.574 1 98.25 217 TYR B O 1
ATOM 3849 N N . MET B 1 218 ? -8.836 19.641 4.957 1 97.69 218 MET B N 1
ATOM 3850 C CA . MET B 1 218 ? -8.234 20.344 6.094 1 97.69 218 MET B CA 1
ATOM 3851 C C . MET B 1 218 ? -8.531 21.828 6.039 1 97.69 218 MET B C 1
ATOM 3853 O O . MET B 1 218 ? -8.789 22.453 7.07 1 97.69 218 MET B O 1
ATOM 3857 N N . PHE B 1 219 ? -8.5 22.406 4.828 1 97.94 219 PHE B N 1
ATOM 3858 C CA . PHE B 1 219 ? -8.812 23.828 4.676 1 97.94 219 PHE B CA 1
ATOM 3859 C C . PHE B 1 219 ? -10.289 24.094 4.941 1 97.94 219 PHE B C 1
ATOM 3861 O O . PHE B 1 219 ? -10.648 25.125 5.504 1 97.94 219 PHE B O 1
ATOM 3868 N N . GLU B 1 220 ? -11.102 23.156 4.582 1 97.25 220 GLU B N 1
ATOM 3869 C CA . GLU B 1 220 ? -12.523 23.25 4.914 1 97.25 220 GLU B CA 1
ATOM 3870 C C . GLU B 1 220 ? -12.734 23.297 6.426 1 97.25 220 GLU B C 1
ATOM 3872 O O . GLU B 1 220 ? -13.555 24.078 6.918 1 97.25 220 GLU B O 1
ATOM 3877 N N . CYS B 1 221 ? -12.016 22.5 7.133 1 96.75 221 CYS B N 1
ATOM 3878 C CA . CYS B 1 221 ? -12.094 22.516 8.594 1 96.75 221 CYS B CA 1
ATOM 3879 C C . CYS B 1 221 ? -11.68 23.875 9.148 1 96.75 221 CYS B C 1
ATOM 3881 O O . CYS B 1 221 ? -12.297 24.375 10.086 1 96.75 221 CYS B O 1
ATOM 3883 N N . ILE B 1 222 ? -10.648 24.422 8.555 1 96.88 222 ILE B N 1
ATOM 3884 C CA . ILE B 1 222 ? -10.125 25.719 8.984 1 96.88 222 ILE B CA 1
ATOM 3885 C C . ILE B 1 222 ? -11.18 26.797 8.758 1 96.88 222 ILE B C 1
ATOM 3887 O O . ILE B 1 222 ? -11.469 27.594 9.656 1 96.88 222 ILE B O 1
ATOM 3891 N N . THR B 1 223 ? -11.828 26.766 7.605 1 95.75 223 THR B N 1
ATOM 3892 C CA . THR B 1 223 ? -12.719 27.859 7.207 1 95.75 223 THR B CA 1
ATOM 3893 C C . THR B 1 223 ? -14.062 27.734 7.922 1 95.75 223 THR B C 1
ATOM 3895 O O . THR B 1 223 ? -14.883 28.656 7.867 1 95.75 223 THR B O 1
ATOM 3898 N N . GLU B 1 224 ? -14.25 26.688 8.547 1 92.88 224 GLU B N 1
ATOM 3899 C CA . GLU B 1 224 ? -15.422 26.578 9.406 1 92.88 224 GLU B CA 1
ATOM 3900 C C . GLU B 1 224 ? -15.289 27.469 10.641 1 92.88 224 GLU B C 1
ATOM 3902 O O . GLU B 1 224 ? -16.297 27.906 11.211 1 92.88 224 GLU B O 1
ATOM 3907 N N . HIS B 1 225 ? -14.055 27.75 11.023 1 89.88 225 HIS B N 1
ATOM 3908 C CA . HIS B 1 225 ? -13.836 28.453 12.281 1 89.88 225 HIS B CA 1
ATOM 3909 C C . HIS B 1 225 ? -13.156 29.797 12.055 1 89.88 225 HIS B C 1
ATOM 3911 O O . HIS B 1 225 ? -13.211 30.672 12.914 1 89.88 225 HIS B O 1
ATOM 3917 N N . PHE B 1 226 ? -12.469 29.844 10.93 1 93.06 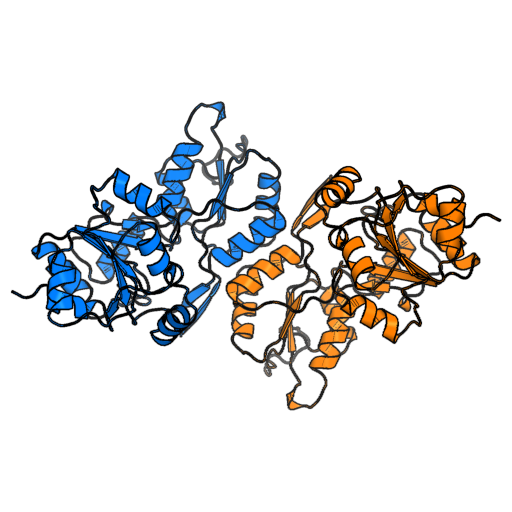226 PHE B N 1
ATOM 3918 C CA . PHE B 1 226 ? -11.719 31.062 10.625 1 93.06 226 PHE B CA 1
ATOM 3919 C C . PHE B 1 226 ? -12.133 31.625 9.273 1 93.06 226 PHE B C 1
ATOM 3921 O O . PHE B 1 226 ? -12.367 30.875 8.328 1 93.06 226 PHE B O 1
ATOM 3928 N N . SER B 1 227 ? -12.328 32.906 9.234 1 92.12 227 SER B N 1
ATOM 3929 C CA . SER B 1 227 ? -12.508 33.562 7.945 1 92.12 227 SER B CA 1
ATOM 3930 C C . SER B 1 227 ? -11.172 33.781 7.242 1 92.12 227 SER B C 1
ATOM 3932 O O . SER B 1 227 ? -10.461 34.719 7.543 1 92.12 227 SER B O 1
ATOM 3934 N N . VAL B 1 228 ? -10.906 32.938 6.383 1 92.31 228 VAL B N 1
ATOM 3935 C CA . VAL B 1 228 ? -9.633 32.969 5.668 1 92.31 228 VAL B CA 1
ATOM 3936 C C . VAL B 1 228 ? -9.883 33.219 4.18 1 92.31 228 VAL B C 1
ATOM 3938 O O . VAL B 1 228 ? -10.648 32.469 3.547 1 92.31 228 VAL B O 1
ATOM 3941 N N . ASP B 1 229 ? -9.359 34.25 3.646 1 95.88 229 ASP B N 1
ATOM 3942 C CA . ASP B 1 229 ? -9.305 34.469 2.205 1 95.88 229 ASP B CA 1
ATOM 3943 C C . ASP B 1 229 ? -8.086 33.781 1.591 1 95.88 229 ASP B C 1
ATOM 3945 O O . ASP B 1 229 ? -6.953 34.25 1.781 1 95.88 229 ASP B O 1
ATOM 3949 N N . PRO B 1 230 ? -8.305 32.719 0.794 1 97.12 230 PRO B N 1
ATOM 3950 C CA . PRO B 1 230 ? -7.156 32 0.245 1 97.12 230 PRO B CA 1
ATOM 3951 C C . PRO B 1 230 ? -6.23 32.906 -0.573 1 97.12 230 PRO B C 1
ATOM 3953 O O . PRO B 1 230 ? -5.012 32.719 -0.56 1 97.12 230 PRO B O 1
ATOM 3956 N N . GLY B 1 231 ? -6.801 33.844 -1.231 1 97.19 231 GLY B N 1
ATOM 3957 C CA . GLY B 1 231 ? -6.012 34.75 -2.059 1 97.19 231 GLY B CA 1
ATOM 3958 C C . GLY B 1 231 ? -5.094 35.656 -1.252 1 97.19 231 GLY B C 1
ATOM 3959 O O . GLY B 1 231 ? -4.176 36.281 -1.802 1 97.19 231 GLY B O 1
ATOM 3960 N N . ARG B 1 232 ? -5.297 35.781 0.027 1 97.56 232 ARG B N 1
ATOM 3961 C CA . ARG B 1 232 ? -4.484 36.594 0.918 1 97.56 232 ARG B CA 1
ATOM 3962 C C . ARG B 1 232 ? -3.871 35.75 2.031 1 97.56 232 ARG B C 1
ATOM 3964 O O . ARG B 1 232 ? -3.639 36.25 3.137 1 97.56 232 ARG B O 1
ATOM 3971 N N . THR B 1 233 ? -3.754 34.5 1.783 1 98.06 233 THR B N 1
ATOM 3972 C CA . THR B 1 233 ? -3.166 33.562 2.746 1 98.06 233 THR B CA 1
ATOM 3973 C C . THR B 1 233 ? -1.929 32.875 2.16 1 98.06 233 THR B C 1
ATOM 3975 O O . THR B 1 233 ? -1.925 32.5 0.993 1 98.06 233 THR B O 1
ATOM 3978 N N . LEU B 1 234 ? -0.85 32.812 2.938 1 98.5 234 LEU B N 1
ATOM 3979 C CA . LEU B 1 234 ? 0.349 32.062 2.572 1 98.5 234 LEU B CA 1
ATOM 3980 C C . LEU B 1 234 ? 0.307 30.656 3.145 1 98.5 234 LEU B C 1
ATOM 3982 O O . LEU B 1 234 ? -0.119 30.453 4.285 1 98.5 234 LEU B O 1
ATOM 3986 N N . MET B 1 235 ? 0.613 29.672 2.346 1 98.88 235 MET B N 1
ATOM 3987 C CA . MET B 1 235 ? 0.917 28.328 2.836 1 98.88 235 MET B CA 1
ATOM 3988 C C . MET B 1 235 ? 2.424 28.094 2.861 1 98.88 235 MET B C 1
ATOM 3990 O O . MET B 1 235 ? 3.061 28.016 1.81 1 98.88 235 MET B O 1
ATOM 3994 N N . VAL B 1 236 ? 2.973 27.984 4.066 1 98.88 236 VAL B N 1
ATOM 3995 C CA . VAL B 1 236 ? 4.402 27.75 4.242 1 98.88 236 VAL B CA 1
ATOM 3996 C C . VAL B 1 236 ? 4.645 26.312 4.645 1 98.88 236 VAL B C 1
ATOM 3998 O O . VAL B 1 236 ? 4.133 25.844 5.668 1 98.88 236 VAL B O 1
ATOM 4001 N N . GLY B 1 237 ? 5.363 25.578 3.867 1 98.75 237 GLY B N 1
ATOM 4002 C CA . GLY B 1 237 ? 5.629 24.172 4.145 1 98.75 237 GLY B CA 1
ATOM 4003 C C . GLY B 1 237 ? 6.977 23.703 3.627 1 98.75 237 GLY B C 1
ATOM 4004 O O . GLY B 1 237 ? 7.727 24.484 3.043 1 98.75 237 GLY B O 1
ATOM 4005 N N . ASP B 1 238 ? 7.367 22.438 3.924 1 98.56 238 ASP B N 1
ATOM 4006 C CA . ASP B 1 238 ? 8.672 21.922 3.533 1 98.56 238 ASP B CA 1
ATOM 4007 C C . ASP B 1 238 ? 8.531 20.734 2.586 1 98.56 238 ASP B C 1
ATOM 4009 O O . ASP B 1 238 ? 9.523 20.156 2.154 1 98.56 238 ASP B O 1
ATOM 4013 N N . ARG B 1 239 ? 7.34 20.375 2.287 1 98.31 239 ARG B N 1
ATOM 4014 C CA . ARG B 1 239 ? 7.133 19.234 1.394 1 98.31 239 ARG B CA 1
ATOM 4015 C C . ARG B 1 239 ? 6.332 19.656 0.161 1 98.31 239 ARG B C 1
ATOM 4017 O O . ARG B 1 239 ? 5.207 20.141 0.28 1 98.31 239 ARG B O 1
ATOM 4024 N N . LEU B 1 240 ? 6.844 19.391 -1.014 1 98.69 240 LEU B N 1
ATOM 4025 C CA . LEU B 1 240 ? 6.23 19.781 -2.277 1 98.69 240 LEU B CA 1
ATOM 4026 C C . LEU B 1 240 ? 4.926 19.016 -2.504 1 98.69 240 LEU B C 1
ATOM 4028 O O . LEU B 1 240 ? 3.898 19.625 -2.826 1 98.69 240 LEU B O 1
ATOM 4032 N N . GLU B 1 241 ? 4.879 17.734 -2.184 1 98.06 241 GLU B N 1
ATOM 4033 C CA . GLU B 1 241 ? 3.775 16.859 -2.543 1 98.06 241 GLU B CA 1
ATOM 4034 C C . GLU B 1 241 ? 2.621 16.984 -1.553 1 98.06 241 GLU B C 1
ATOM 4036 O O . GLU B 1 241 ? 1.514 16.516 -1.817 1 98.06 241 GLU B O 1
ATOM 4041 N N . THR B 1 242 ? 2.924 17.641 -0.393 1 98.25 242 THR B N 1
ATOM 4042 C CA . THR B 1 242 ? 1.866 17.812 0.599 1 98.25 242 THR B CA 1
ATOM 4043 C C . THR B 1 242 ? 1.569 19.281 0.836 1 98.25 242 THR B C 1
ATOM 4045 O O . THR B 1 242 ? 0.577 19.812 0.331 1 98.25 242 THR B O 1
ATOM 4048 N N . ASP B 1 243 ? 2.465 20.047 1.292 1 98.75 243 ASP B N 1
ATOM 4049 C CA . ASP B 1 243 ? 2.227 21.438 1.682 1 98.75 243 ASP B CA 1
ATOM 4050 C C . ASP B 1 243 ? 1.977 22.312 0.459 1 98.75 243 ASP B C 1
ATOM 4052 O O . ASP B 1 243 ? 1.003 23.062 0.418 1 98.75 243 ASP B O 1
ATOM 4056 N N . ILE B 1 244 ? 2.867 22.234 -0.532 1 98.88 244 ILE B N 1
ATOM 4057 C CA . ILE B 1 244 ? 2.777 23.094 -1.703 1 98.88 244 ILE B CA 1
ATOM 4058 C C . ILE B 1 244 ? 1.552 22.719 -2.531 1 98.88 244 ILE B C 1
ATOM 4060 O O . ILE B 1 244 ? 0.762 23.594 -2.914 1 98.88 244 ILE B O 1
ATOM 4064 N N . LEU B 1 245 ? 1.43 21.453 -2.74 1 98.81 245 LEU B N 1
ATOM 4065 C CA . LEU B 1 245 ? 0.25 21 -3.465 1 98.81 245 LEU B CA 1
ATOM 4066 C C . LEU B 1 245 ? -1.027 21.422 -2.746 1 98.81 245 LEU B C 1
ATOM 4068 O O . LEU B 1 245 ? -1.988 21.844 -3.385 1 98.81 245 LEU B O 1
ATOM 4072 N N . PHE B 1 246 ? -1.075 21.297 -1.414 1 98.81 246 PHE B N 1
ATOM 4073 C CA . PHE B 1 246 ? -2.205 21.719 -0.597 1 98.81 246 PHE B CA 1
ATOM 4074 C C . PHE B 1 246 ? -2.502 23.203 -0.815 1 98.81 246 PHE B C 1
ATOM 4076 O O . PHE B 1 246 ? -3.65 23.578 -1.056 1 98.81 246 PHE B O 1
ATOM 4083 N N . GLY B 1 247 ? -1.509 24.016 -0.712 1 98.62 247 GLY B N 1
ATOM 4084 C CA . GLY B 1 247 ? -1.677 25.438 -0.944 1 98.62 247 GLY B CA 1
ATOM 4085 C C . GLY B 1 247 ? -2.266 25.75 -2.305 1 98.62 247 GLY B C 1
ATOM 4086 O O . GLY B 1 247 ? -3.188 26.562 -2.414 1 98.62 247 GLY B O 1
ATOM 4087 N N . HIS B 1 248 ? -1.736 25.094 -3.336 1 98.56 248 HIS B N 1
ATOM 4088 C CA . HIS B 1 248 ? -2.254 25.297 -4.684 1 98.56 248 HIS B CA 1
ATOM 4089 C C . HIS B 1 248 ? -3.721 24.891 -4.777 1 98.56 248 HIS B C 1
ATOM 4091 O O . HIS B 1 248 ? -4.543 25.625 -5.316 1 98.56 248 HIS B O 1
ATOM 4097 N N . ARG B 1 249 ? -4.047 23.781 -4.219 1 98.31 249 ARG B N 1
ATOM 4098 C CA . ARG B 1 249 ? -5.402 23.25 -4.305 1 98.31 249 ARG B CA 1
ATOM 4099 C C . ARG B 1 249 ? -6.395 24.172 -3.607 1 98.31 249 ARG B C 1
ATOM 4101 O O . ARG B 1 249 ? -7.574 24.219 -3.969 1 98.31 249 ARG B O 1
ATOM 4108 N N . CYS B 1 250 ? -5.93 24.875 -2.641 1 98.19 250 CYS B N 1
ATOM 4109 C CA . CYS B 1 250 ? -6.809 25.719 -1.844 1 98.19 250 CYS B CA 1
ATOM 4110 C C . CYS B 1 250 ? -6.727 27.172 -2.297 1 98.19 250 CYS B C 1
ATOM 4112 O O . CYS B 1 250 ? -7.344 28.047 -1.69 1 98.19 250 CYS B O 1
ATOM 4114 N N . GLY B 1 251 ? -5.875 27.484 -3.322 1 97.69 251 GLY B N 1
ATOM 4115 C CA . GLY B 1 251 ? -5.828 28.828 -3.908 1 97.69 251 GLY B CA 1
ATOM 4116 C C . GLY B 1 251 ? -4.941 29.781 -3.139 1 97.69 251 GLY B C 1
ATOM 4117 O O . GLY B 1 251 ? -5.125 31 -3.207 1 97.69 251 GLY B O 1
ATOM 4118 N N . MET B 1 252 ? -3.936 29.281 -2.426 1 98.19 252 MET B N 1
ATOM 4119 C CA . MET B 1 252 ? -3.059 30.109 -1.605 1 98.19 252 MET B CA 1
ATOM 4120 C C . MET B 1 252 ? -1.732 30.359 -2.314 1 98.19 252 MET B C 1
ATOM 4122 O O . MET B 1 252 ? -1.396 29.672 -3.279 1 98.19 252 MET B O 1
ATOM 4126 N N . THR B 1 253 ? -1.082 31.422 -1.904 1 98.25 253 THR B N 1
ATOM 4127 C CA . THR B 1 253 ? 0.315 31.594 -2.289 1 98.25 253 THR B CA 1
ATOM 4128 C C . THR B 1 253 ? 1.216 30.672 -1.475 1 98.25 253 THR B C 1
ATOM 4130 O O . THR B 1 253 ? 1.111 30.609 -0.248 1 98.25 253 THR B O 1
ATOM 4133 N N . THR B 1 254 ? 2.072 29.891 -2.16 1 98.75 254 THR B N 1
ATOM 4134 C CA . THR B 1 254 ? 2.838 28.859 -1.479 1 98.75 254 THR B CA 1
ATOM 4135 C C . THR B 1 254 ? 4.297 29.281 -1.324 1 98.75 254 THR B C 1
ATOM 4137 O O . THR B 1 254 ? 4.871 29.891 -2.229 1 98.75 254 THR B O 1
ATOM 4140 N N . VAL B 1 255 ? 4.871 28.984 -0.144 1 98.75 255 VAL B N 1
ATOM 4141 C CA . VAL B 1 255 ? 6.27 29.25 0.171 1 98.75 255 VAL B CA 1
ATOM 4142 C C . VAL B 1 255 ? 6.934 27.984 0.697 1 98.75 255 VAL B C 1
ATOM 4144 O O . VAL B 1 255 ? 6.523 27.438 1.729 1 98.75 255 VAL B O 1
ATOM 4147 N N . LEU B 1 256 ? 7.961 27.5 -0.014 1 98.88 256 LEU B N 1
ATOM 4148 C CA . LEU B 1 256 ? 8.75 26.359 0.435 1 98.88 256 LEU B CA 1
ATOM 4149 C C . LEU B 1 256 ? 9.898 26.812 1.338 1 98.88 256 LEU B C 1
ATOM 4151 O O . LEU B 1 256 ? 10.656 27.703 0.976 1 98.88 256 LEU B O 1
ATOM 4155 N N . THR B 1 257 ? 9.953 26.25 2.521 1 98.75 257 THR B N 1
ATOM 4156 C CA . THR B 1 257 ? 11.164 26.422 3.316 1 98.75 257 THR B CA 1
ATOM 4157 C C . THR B 1 257 ? 12.117 25.25 3.102 1 98.75 257 THR B C 1
ATOM 4159 O O . THR B 1 257 ? 11.688 24.109 2.92 1 98.75 257 THR B O 1
ATOM 4162 N N . LEU B 1 258 ? 13.375 25.5 3.154 1 98.19 258 LEU B N 1
ATOM 4163 C CA . LEU B 1 258 ? 14.359 24.484 2.799 1 98.19 258 LEU B CA 1
ATOM 4164 C C . LEU B 1 258 ? 14.969 23.859 4.047 1 98.19 258 LEU B C 1
ATOM 4166 O O . LEU B 1 258 ? 16.078 23.312 3.994 1 98.19 258 LEU B O 1
ATOM 4170 N N . THR B 1 259 ? 14.25 23.922 5.16 1 96.31 259 THR B N 1
ATOM 4171 C CA . THR B 1 259 ? 14.734 23.391 6.43 1 96.31 259 THR B CA 1
ATOM 4172 C C . THR B 1 259 ? 14.195 21.984 6.672 1 96.31 259 THR B C 1
ATOM 4174 O O . THR B 1 259 ? 14.523 21.344 7.676 1 96.31 259 THR B O 1
ATOM 4177 N N . GLY B 1 260 ? 13.375 21.516 5.773 1 95.62 260 GLY B N 1
ATOM 4178 C CA . GLY B 1 260 ? 12.719 20.234 6.023 1 95.62 260 GLY B CA 1
ATOM 4179 C C . GLY B 1 260 ? 13.016 19.188 4.961 1 95.62 260 GLY B C 1
ATOM 4180 O O . GLY B 1 260 ? 14.18 18.938 4.652 1 95.62 260 GLY B O 1
ATOM 4181 N N . VAL B 1 261 ? 12.055 18.719 4.285 1 95 261 VAL B N 1
ATOM 4182 C CA . VAL B 1 261 ? 12.117 17.453 3.539 1 95 261 VAL B CA 1
ATOM 4183 C C . VAL B 1 261 ? 12.531 17.734 2.098 1 95 261 VAL B C 1
ATOM 4185 O O . VAL B 1 261 ? 13.5 17.156 1.6 1 95 261 VAL B O 1
ATOM 4188 N N . SER B 1 262 ? 11.875 18.703 1.431 1 97.56 262 SER B N 1
ATOM 4189 C CA . SER B 1 262 ? 12.078 18.875 -0.004 1 97.56 262 SER B CA 1
ATOM 4190 C C . SER B 1 262 ? 13.234 19.828 -0.288 1 97.56 262 SER B C 1
ATOM 4192 O O . SER B 1 262 ? 13.57 20.672 0.539 1 97.56 262 SER B O 1
ATOM 4194 N N . SER B 1 263 ? 13.797 19.641 -1.417 1 98 263 SER B N 1
ATOM 4195 C CA . SER B 1 263 ? 14.93 20.469 -1.828 1 98 263 SER B CA 1
ATOM 4196 C C . SER B 1 263 ? 14.547 21.375 -2.99 1 98 263 SER B C 1
ATOM 4198 O O . SER B 1 263 ? 13.523 21.172 -3.648 1 98 263 SER B O 1
ATOM 4200 N N . LEU B 1 264 ? 15.391 22.375 -3.096 1 98.19 264 LEU B N 1
ATOM 4201 C CA . LEU B 1 264 ? 15.195 23.281 -4.223 1 98.19 264 LEU B CA 1
ATOM 4202 C C . LEU B 1 264 ? 15.352 22.547 -5.547 1 98.19 264 LEU B C 1
ATOM 4204 O O . LEU B 1 264 ? 14.641 22.828 -6.516 1 98.19 264 LEU B O 1
ATOM 4208 N N . GLU B 1 265 ? 16.25 21.625 -5.617 1 98.19 265 GLU B N 1
ATOM 4209 C CA . GLU B 1 265 ? 16.5 20.828 -6.816 1 98.19 265 GLU B CA 1
ATOM 4210 C C . GLU B 1 265 ? 15.25 20.047 -7.219 1 98.19 265 GLU B C 1
ATOM 4212 O O . GLU B 1 265 ? 14.93 19.953 -8.406 1 98.19 265 GLU B O 1
ATOM 4217 N N . GLU B 1 266 ? 14.586 19.547 -6.258 1 97.94 266 GLU B N 1
ATOM 4218 C CA . GLU B 1 266 ? 13.352 18.828 -6.527 1 97.94 266 GLU B CA 1
ATOM 4219 C C . GLU B 1 266 ? 12.281 19.75 -7.098 1 97.94 266 GLU B C 1
ATOM 4221 O O . GLU B 1 266 ? 11.578 19.375 -8.039 1 97.94 266 GLU B O 1
ATOM 4226 N N . ALA B 1 267 ? 12.164 20.906 -6.543 1 98.44 267 ALA B N 1
ATOM 4227 C CA . ALA B 1 267 ? 11.203 21.875 -7.043 1 98.44 267 ALA B CA 1
ATOM 4228 C C . ALA B 1 267 ? 11.5 22.25 -8.492 1 98.44 267 ALA B C 1
ATOM 4230 O O . ALA B 1 267 ? 10.594 22.344 -9.32 1 98.44 267 ALA B O 1
ATOM 4231 N N . GLN B 1 268 ? 12.75 22.438 -8.758 1 97.81 268 GLN B N 1
ATOM 4232 C CA . GLN B 1 268 ? 13.18 22.797 -10.102 1 97.81 268 GLN B CA 1
ATOM 4233 C C . GLN B 1 268 ? 12.914 21.656 -11.086 1 97.81 268 GLN B C 1
ATOM 4235 O O . GLN B 1 268 ? 12.578 21.891 -12.242 1 97.81 268 GLN B O 1
ATOM 4240 N N . ALA B 1 269 ? 13.102 20.484 -10.617 1 98.06 269 ALA B N 1
ATOM 4241 C CA . ALA B 1 269 ? 12.805 19.328 -11.461 1 98.06 269 ALA B CA 1
ATOM 4242 C C . ALA B 1 269 ? 11.32 19.281 -11.82 1 98.06 269 ALA B C 1
ATOM 4244 O O . ALA B 1 269 ? 10.961 18.984 -12.961 1 98.06 269 ALA B O 1
ATOM 4245 N N . TYR B 1 270 ? 10.492 19.516 -10.867 1 98.19 270 TYR B N 1
ATOM 4246 C CA . TYR B 1 270 ? 9.055 19.578 -11.133 1 98.19 270 TYR B CA 1
ATOM 4247 C C . TYR B 1 270 ? 8.727 20.688 -12.109 1 98.19 270 TYR B C 1
ATOM 4249 O O . TYR B 1 270 ? 7.879 20.516 -12.992 1 98.19 270 TYR B O 1
ATOM 4257 N N . LEU B 1 271 ? 9.359 21.812 -11.891 1 97.88 271 LEU B N 1
ATOM 4258 C CA . LEU B 1 271 ? 9.156 22.938 -12.797 1 97.88 271 LEU B CA 1
ATOM 4259 C C . LEU B 1 271 ? 9.516 22.562 -14.227 1 97.88 271 LEU B C 1
ATOM 4261 O O . LEU B 1 271 ? 8.742 22.812 -15.156 1 97.88 271 LEU B O 1
ATOM 4265 N N . ALA B 1 272 ? 10.648 21.938 -14.375 1 97.56 272 ALA B N 1
ATOM 4266 C CA . ALA B 1 272 ? 11.125 21.531 -15.688 1 97.56 272 ALA B CA 1
ATOM 4267 C C . ALA B 1 272 ? 10.18 20.5 -16.312 1 97.56 272 ALA B C 1
ATOM 4269 O O . ALA B 1 272 ? 10 20.484 -17.531 1 97.56 272 ALA B O 1
ATOM 4270 N N . ALA B 1 273 ? 9.555 19.734 -15.547 1 97.69 273 ALA B N 1
ATOM 4271 C CA . ALA B 1 273 ? 8.656 18.688 -16.016 1 97.69 273 ALA B CA 1
ATOM 4272 C C . ALA B 1 273 ? 7.25 19.234 -16.25 1 97.69 273 ALA B C 1
ATOM 4274 O O . ALA B 1 273 ? 6.352 18.5 -16.672 1 97.69 273 ALA B O 1
ATOM 4275 N N . GLY B 1 274 ? 6.992 20.422 -15.891 1 97 274 GLY B N 1
ATOM 4276 C CA . GLY B 1 274 ? 5.703 21.062 -16.109 1 97 274 GLY B CA 1
ATOM 4277 C C . GLY B 1 274 ? 4.676 20.703 -15.055 1 97 274 GLY B C 1
ATOM 4278 O O . GLY B 1 274 ? 3.471 20.844 -15.273 1 97 274 GLY B O 1
ATOM 4279 N N . GLN B 1 275 ? 5.137 20.188 -13.945 1 97.62 275 GLN B N 1
ATOM 4280 C CA . GLN B 1 275 ? 4.246 19.844 -12.844 1 97.62 275 GLN B CA 1
ATOM 4281 C C . GLN B 1 275 ? 4.059 21.031 -11.898 1 97.62 275 GLN B C 1
ATOM 4283 O O . GLN B 1 275 ? 4.43 20.969 -10.727 1 97.62 275 GLN B O 1
ATOM 4288 N N . HIS B 1 276 ? 3.352 22 -12.297 1 97.38 276 HIS B N 1
ATOM 4289 C CA . HIS B 1 276 ? 3.299 23.312 -11.688 1 97.38 276 HIS B CA 1
ATOM 4290 C C . HIS B 1 276 ? 2.605 23.266 -10.328 1 97.38 276 HIS B C 1
ATOM 4292 O O . HIS B 1 276 ? 2.902 24.078 -9.445 1 97.38 276 HIS B O 1
ATOM 4298 N N . ASP B 1 277 ? 1.741 22.281 -10.148 1 97.94 277 ASP B N 1
ATOM 4299 C CA . ASP B 1 277 ? 1.012 22.188 -8.883 1 97.94 277 ASP B CA 1
ATOM 4300 C C . ASP B 1 277 ? 1.938 21.75 -7.75 1 97.94 277 ASP B C 1
ATOM 4302 O O . ASP B 1 277 ? 1.587 21.891 -6.574 1 97.94 277 ASP B O 1
ATOM 4306 N N . LEU B 1 278 ? 3.111 21.266 -8.109 1 98.62 278 LEU B N 1
ATOM 4307 C CA . LEU B 1 278 ? 4.07 20.797 -7.113 1 98.62 278 LEU B CA 1
ATOM 4308 C C . LEU B 1 278 ? 5.203 21.812 -6.941 1 98.62 278 LEU B C 1
ATOM 4310 O O . LEU B 1 278 ? 6.129 21.578 -6.16 1 98.62 278 LEU B O 1
ATOM 4314 N N . VAL B 1 279 ? 5.145 22.875 -7.648 1 98.75 279 VAL B N 1
ATOM 4315 C CA . VAL B 1 279 ? 6.184 23.906 -7.609 1 98.75 279 VAL B CA 1
ATOM 4316 C C . VAL B 1 279 ? 5.727 25.062 -6.73 1 98.75 279 VAL B C 1
ATOM 43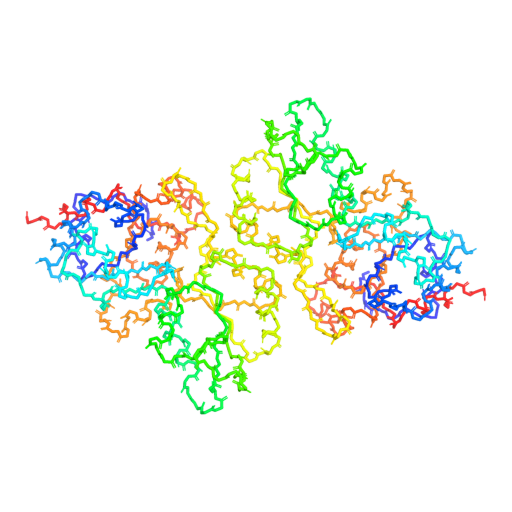18 O O . VAL B 1 279 ? 4.668 25.641 -6.961 1 98.75 279 VAL B O 1
ATOM 4321 N N . PRO B 1 280 ? 6.516 25.359 -5.711 1 98.81 280 PRO B N 1
ATOM 4322 C CA . PRO B 1 280 ? 6.133 26.516 -4.895 1 98.81 280 PRO B CA 1
ATOM 4323 C C . PRO B 1 280 ? 6.223 27.828 -5.66 1 98.81 280 PRO B C 1
ATOM 4325 O O . PRO B 1 280 ? 7.035 27.969 -6.578 1 98.81 280 PRO B O 1
ATOM 4328 N N . HIS B 1 281 ? 5.34 28.828 -5.289 1 98.5 281 HIS B N 1
ATOM 4329 C CA . HIS B 1 281 ? 5.512 30.172 -5.828 1 98.5 281 HIS B CA 1
ATOM 4330 C C . HIS B 1 281 ? 6.859 30.766 -5.422 1 98.5 281 HIS B C 1
ATOM 4332 O O . HIS B 1 281 ? 7.578 31.312 -6.258 1 98.5 281 HIS B O 1
ATOM 4338 N N . TYR B 1 282 ? 7.188 30.578 -4.145 1 98.56 282 TYR B N 1
ATOM 4339 C CA . TYR B 1 282 ? 8.422 31.141 -3.594 1 98.56 282 TYR B CA 1
ATOM 4340 C C . TYR B 1 282 ? 9.125 30.109 -2.705 1 98.56 282 TYR B C 1
ATOM 4342 O O . TYR B 1 282 ? 8.531 29.109 -2.311 1 98.56 282 TYR B O 1
ATOM 4350 N N . TYR B 1 283 ? 10.398 30.328 -2.48 1 98.69 283 TYR B N 1
ATOM 4351 C CA . TYR B 1 283 ? 11.109 29.547 -1.469 1 98.69 283 TYR B CA 1
ATOM 4352 C C . TYR B 1 283 ? 11.984 30.453 -0.61 1 98.69 283 TYR B C 1
ATOM 4354 O O . TYR B 1 283 ? 12.344 31.562 -1.024 1 98.69 283 TYR B O 1
ATOM 4362 N N . VAL B 1 284 ? 12.227 30.031 0.627 1 98.5 284 VAL B N 1
ATOM 4363 C CA . VAL B 1 284 ? 13.141 30.672 1.567 1 98.5 284 VAL B CA 1
ATOM 4364 C C . VAL B 1 284 ? 14.078 29.609 2.166 1 98.5 284 VAL B C 1
ATOM 4366 O O . VAL B 1 284 ? 13.758 28.422 2.16 1 98.5 284 VAL B O 1
ATOM 4369 N N . GLU B 1 285 ? 15.25 30.078 2.656 1 98.06 285 GLU B N 1
ATOM 4370 C CA . GLU B 1 285 ? 16.141 29.125 3.328 1 98.06 285 GLU B CA 1
ATOM 4371 C C . GLU B 1 285 ? 15.539 28.641 4.645 1 98.06 285 GLU B C 1
ATOM 4373 O O . GLU B 1 285 ? 15.633 27.453 4.973 1 98.06 285 GLU B O 1
ATOM 4378 N N . SER B 1 286 ? 15 29.547 5.328 1 98.12 286 SER B N 1
ATOM 4379 C CA . SER B 1 286 ? 14.328 29.328 6.609 1 98.12 286 SER B CA 1
ATOM 4380 C C . SER B 1 286 ? 13.164 30.297 6.789 1 98.12 286 SER B C 1
ATOM 4382 O O . SER B 1 286 ? 13.133 31.375 6.191 1 98.12 286 SER B O 1
ATOM 4384 N N . ILE B 1 287 ? 12.188 29.859 7.668 1 98.19 287 ILE B N 1
ATOM 4385 C CA . ILE B 1 287 ? 11.039 30.734 7.875 1 98.19 287 ILE B CA 1
ATOM 4386 C C . ILE B 1 287 ? 11.492 32.031 8.562 1 98.19 287 ILE B C 1
ATOM 4388 O O . ILE B 1 287 ? 10.781 33.031 8.539 1 98.19 287 ILE B O 1
ATOM 4392 N N . ALA B 1 288 ? 12.648 32.031 9.18 1 97.12 288 ALA B N 1
ATOM 4393 C CA . ALA B 1 288 ? 13.211 33.25 9.781 1 97.12 288 ALA B CA 1
ATOM 4394 C C . ALA B 1 288 ? 13.398 34.344 8.75 1 97.12 288 ALA B C 1
ATOM 4396 O O . ALA B 1 288 ? 13.359 35.531 9.078 1 97.12 288 ALA B O 1
ATOM 4397 N N . ASP B 1 289 ? 13.57 33.938 7.512 1 97.38 289 ASP B N 1
ATOM 4398 C CA . ASP B 1 289 ? 13.766 34.875 6.43 1 97.38 289 ASP B CA 1
ATOM 4399 C C . ASP B 1 289 ? 12.523 35.75 6.227 1 97.38 289 ASP B C 1
ATOM 4401 O O . ASP B 1 289 ? 12.609 36.844 5.676 1 97.38 289 ASP B O 1
ATOM 4405 N N . LEU B 1 290 ? 11.422 35.281 6.652 1 97.44 290 LEU B N 1
ATOM 4406 C CA . LEU B 1 290 ? 10.164 36 6.457 1 97.44 290 LEU B CA 1
ATOM 4407 C C . LEU B 1 290 ? 10.102 37.25 7.336 1 97.44 290 LEU B C 1
ATOM 4409 O O . LEU B 1 290 ? 9.297 38.156 7.09 1 97.44 290 LEU B O 1
ATOM 4413 N N . MET B 1 291 ? 10.953 37.344 8.344 1 95.5 291 MET B N 1
ATOM 4414 C CA . MET B 1 291 ? 10.969 38.469 9.273 1 95.5 291 MET B CA 1
ATOM 4415 C C . MET B 1 291 ? 11.297 39.75 8.555 1 95.5 291 MET B C 1
ATOM 4417 O O . MET B 1 291 ? 10.789 40.812 8.922 1 95.5 291 MET B O 1
ATOM 4421 N N . GLU B 1 292 ? 12.086 39.594 7.574 1 94.06 292 GLU B N 1
ATOM 4422 C CA . GLU B 1 292 ? 12.516 40.781 6.828 1 94.06 292 GLU B CA 1
ATOM 4423 C C . GLU B 1 292 ? 11.344 41.438 6.117 1 94.06 292 GLU B C 1
ATOM 4425 O O . GLU B 1 292 ? 11.398 42.625 5.773 1 94.06 292 GLU B O 1
ATOM 4430 N N . GLY B 1 293 ? 10.352 40.688 5.895 1 93.25 293 GLY B N 1
ATOM 4431 C CA . GLY B 1 293 ? 9.18 41.219 5.223 1 93.25 293 GLY B CA 1
ATOM 4432 C C . GLY B 1 293 ? 8.25 42 6.152 1 93.25 293 GLY B C 1
ATOM 4433 O O . GLY B 1 293 ? 7.309 42.656 5.703 1 93.25 293 GLY B O 1
ATOM 4434 N N . LEU B 1 294 ? 8.484 41.906 7.469 1 92.25 294 LEU B N 1
ATOM 4435 C CA . LEU B 1 294 ? 7.633 42.5 8.477 1 92.25 294 LEU B CA 1
ATOM 4436 C C . LEU B 1 294 ? 8.258 43.781 9.016 1 92.25 294 LEU B C 1
ATOM 4438 O O . LEU B 1 294 ? 7.625 44.5 9.789 1 92.25 294 LEU B O 1
ATOM 4442 N N . GLU B 1 295 ? 9.516 43.969 8.727 1 77.38 295 GLU B N 1
ATOM 4443 C CA . GLU B 1 295 ? 10.211 45.125 9.234 1 77.38 295 GLU B CA 1
ATOM 4444 C C . GLU B 1 295 ? 9.68 46.406 8.586 1 77.38 295 GLU B C 1
ATOM 4446 O O . GLU B 1 295 ? 9.273 46.406 7.426 1 77.38 295 GLU B O 1
ATOM 4451 N N . ASP B 1 296 ? 9.273 47.5 9.461 1 59.75 296 ASP B N 1
ATOM 4452 C CA . ASP B 1 296 ? 8.953 48.844 9.039 1 59.75 296 ASP B CA 1
ATOM 4453 C C . ASP B 1 296 ? 10.102 49.469 8.25 1 59.75 296 ASP B C 1
ATOM 4455 O O . ASP B 1 296 ? 11.266 49.156 8.5 1 59.75 296 ASP B O 1
#

InterPro domains:
  IPR006349 2-phosphoglycolate phosphatase, eukaryotic [TIGR01452] (18-290)
  IPR006357 HAD-superfamily hydrolase, subfamily IIA [PF13344] (22-127)
  IPR006357 HAD-superfamily hydrolase, subfamily IIA [PIRSF000915] (6-294)
  IPR006357 HAD-superfamily hydrolase, subfamily IIA [TIGR01460] (22-260)
  IPR023214 HAD superfamily [G3DSA:3.40.50.1000] (21-289)
  IPR023214 HAD superfamily [G3DSA:3.40.50.1000] (88-212)
  IPR036412 HAD-like superfamily [SSF56784] (20-291)

Solvent-accessible surface area (backbone atoms only — not comparable to full-atom values): 29436 Å² total; per-residue (Å²): 128,59,68,56,36,75,55,47,71,70,58,24,30,50,56,54,58,64,31,52,29,37,39,31,34,41,80,25,47,40,22,53,80,91,39,50,33,79,49,34,50,59,38,56,52,51,38,49,73,71,68,32,46,68,36,35,44,33,56,60,24,63,48,23,66,70,57,47,46,50,49,40,46,74,54,55,38,74,91,72,55,66,87,36,58,43,32,7,25,53,42,42,26,52,53,49,41,67,68,30,69,53,60,78,90,42,58,42,15,33,36,69,44,43,38,67,20,28,51,49,31,26,45,75,57,71,50,48,52,57,86,41,81,89,49,62,81,84,62,76,64,56,58,41,29,38,38,35,34,45,35,83,76,43,32,37,64,57,49,34,52,50,36,58,50,50,68,41,86,78,26,43,46,35,25,21,31,62,47,25,48,42,81,42,83,86,72,47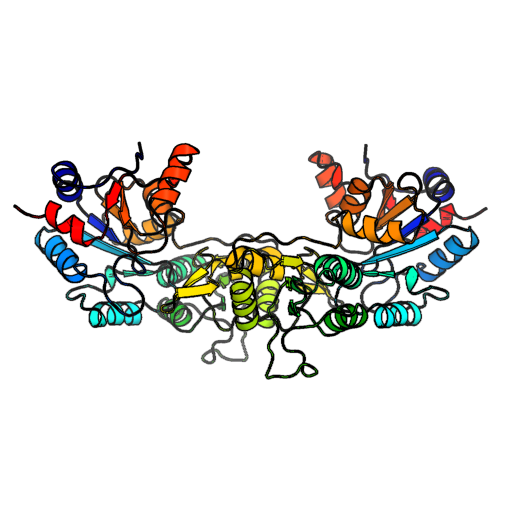,68,37,65,23,26,20,8,56,43,36,20,50,25,41,36,53,74,45,78,60,50,53,27,11,58,39,37,59,52,43,55,52,59,46,52,73,79,36,95,72,56,35,83,31,23,34,26,37,18,18,36,37,81,29,39,24,27,23,16,49,74,56,50,25,50,20,33,33,26,54,62,35,78,37,50,71,68,57,34,48,50,31,47,73,70,65,41,48,60,40,22,25,41,21,29,37,69,39,66,40,61,57,46,71,20,69,60,130,128,55,68,57,36,78,57,47,72,69,58,23,30,50,55,55,58,62,32,51,28,37,39,31,33,42,80,25,45,41,24,54,79,92,38,49,34,80,48,33,48,60,36,55,51,52,38,49,73,71,67,32,47,68,37,36,45,35,54,60,25,62,47,23,67,70,58,48,46,50,48,40,45,75,53,56,38,72,92,72,57,64,87,37,59,44,31,7,25,54,42,42,26,52,53,48,40,68,68,28,67,53,60,77,93,40,56,40,14,34,37,69,44,42,40,67,20,28,50,49,30,27,45,74,57,71,51,46,52,58,86,39,82,89,50,61,81,85,62,74,64,58,60,42,28,38,38,35,35,46,36,83,76,42,32,36,65,57,49,36,51,52,38,59,50,49,68,41,86,80,26,43,46,37,23,21,31,60,47,26,50,42,81,43,83,86,71,48,67,38,65,23,26,20,9,56,44,35,20,48,25,42,35,54,73,46,77,59,50,53,27,10,58,40,37,61,51,44,55,53,59,46,54,72,78,38,96,73,56,35,83,31,23,34,25,36,18,19,35,38,82,27,41,24,27,22,15,48,74,56,51,26,50,21,34,32,27,54,63,34,78,38,50,71,68,57,34,51,50,29,48,75,69,65,40,45,60,40,21,25,41,21,30,36,71,38,67,38,61,55,45,70,22,68,61,132

pLDDT: mean 94.55, std 7.96, range [58.31, 98.94]

Organism: Bos taurus (NCBI:txid9913)

Radius of gyration: 28.07 Å; Cα contacts (8 Å, |Δi|>4): 1355; chains: 2; bounding box: 62×90×59 Å

Foldseek 3Di:
DADAAAQDDPNLLVLLVLFQEEEEEPDLAQADALEGDPQNLVLVVLCVVLNHHYAYAYLAQQAALVVVVVSCVSNPNPDDDSLRYFYLLLQVLVVCLVQQVPDPVRHFAEEEQHDDRSVVSNVVSVGHHAPPPVDDPVCRTQAQEYEFFDHPPDDPVSLVVLLVSVVPVRRAYAYSAQDQWDADPVRDIGGGSNVVQVSSCVSNVHHHHYQHFLDLNSVVVSVVPDPGDQDNYEQEYAALRGRQLSSVVNNHQYEHEPSGDDHSVVLVVCVVVVVSSSHHNHYYPGPSSSVVSSDD/DFDAAAQDDPNLLVLLVLFQEEEEEPDLAQADALEGDPQNLVLVVLCVVLNHHYAYAYLAQQAALVVVVVSCVSNPNPDDDSLRYFYLLLQVLVVCLVQQVPDPVRHFAEEEQHDPRSVVSNVVSVGHHAPPPVDDPVCRGQAQEYEFFDHPPDDPVSLVVLLVSVVPVRRAYAYSAQDQWDADPVRDIDGGSNVVQVSSCVSNVHHHHYQHFLDLNSVVVVVVPDPGDQDNYEQEYAFLRGRQLSSVVNNHQYEHEPSGDDDSVVLVVCVVVVVSSSHHSYYYPGPSSSVVSSDD

Nearest PDB structures (foldseek):
  9em1-assembly1_A  TM=9.810E-01  e=1.650E-55  Homo sapiens
  5gyn-assembly1_A  TM=9.810E-01  e=3.566E-55  Homo sapiens
  2cft-assembly1_A-2  TM=9.822E-01  e=1.874E-54  Homo sapiens
  2cfs-assembly1_A-2  TM=9.838E-01  e=3.597E-54  Homo sapiens
  8qfw-assembly1_B  TM=9.927E-01  e=6.562E-53  Mus musculus

Sequence (592 aa):
MARCERLRGAALRDVVGRAQGVLFDCNGVLWNGERAVPGAPELLERLAQAGKATLFVSNNSRRARPELALRFARLGFGGLRSEQLFSSALCAARLLRQRLLGPPDTQGAVFVLGGEGLRAELRAAGLRLAGDPSEDPGAAPRVRAVLVGYDEHFSFAKLSEACAHLRDPDCLLVATDRDPWHPLSDGSRTPGTGSLAAAVETASGRQALVVGKPSPYMFECITEHFSVDPGRTLMVGDRLETDILFGHRCGMTTVLTLTGVSSLEEAQAYLAAGQHDLVPHYYVESIADLMEGLEDMARCERLRGAALRDVVGRAQGVLFDCNGVLWNGERAVPGAPELLERLAQAGKATLFVSNNSRRARPELALRFARLGFGGLRSEQLFSSALCAARLLRQRLLGPPDTQGAVFVLGGEGLRAELRAAGLRLAGDPSEDPGAAPRVRAVLVGYDEHFSFAKLSEACAHLRDPDCLLVATDRDPWHPLSDGSRTPGTGSLAAAVETASGRQALVVGKPSPYMFECITEHFSVDPGRTLMVGDRLETDILFGHRCGMTTVLTLTGVSSLEEAQAYLAAGQHDLVPHYYVESIADLMEGLED